Protein AF-0000000074963795 (afdb_homodimer)

Sequence (612 aa):
MASILPASNRSMRPDKNTYERKRSVYVKNPYLEGMDEDILYHLDLGTKTHNLPAMFGDVKFVCVGGSPNRMKAFAQFMHKELRLEGDGEDIEDICAGTDRYCMFKTGPVLSVSHGMGIPSISIMLHELIKLLHHARCCDVTIIRIGTSGGIGIAPGSIVITDTAVDSFFKPRFEQVILDNVVTRSTELDKELANDLFNCSREIPNAPTLIGHTMCTYDFYEGQGRLDGALCSFSREKKLDYLKRAYRAGVRNIEMESTVFAAMCGLCGLRGAQRPEIRVSEERQKVERLWKNDGMILVSSTGGRPGMASILPASNRSMRPDKNTYERKRSVYVKNPYLEGMDEDILYHLDLGTKTHNLPAMFGDVKFVCVGGSPNRMKAFAQFMHKELRLEGDGEDIEDICAGTDRYCMFKTGPVLSVSHGMGIPSISIMLHELIKLLHHARCCDVTIIRIGTSGGIGIAPGSIVITDTAVDSFFKPRFEQVILDNVVTRSTELDKELANDLFNCSREIPNAPTLIGHTMCTYDFYEGQGRLDGALCSFSREKKLDYLKRAYRAGVRNIEMESTVFAAMCGLCGLRGAQRPEIRVSEERQKVERLWKNDGMILVSSTGGRPG

Structure (mmCIF, N/CA/C/O backbone):
data_AF-0000000074963795-model_v1
#
loop_
_entity.id
_entity.type
_entity.pdbx_description
1 polymer 'Uridine phosphorylase'
#
loop_
_atom_site.group_PDB
_atom_site.id
_atom_site.type_symbol
_atom_site.label_atom_id
_atom_site.label_alt_id
_atom_site.label_comp_id
_atom_site.label_asym_id
_atom_site.label_entity_id
_atom_site.label_seq_id
_atom_site.pdbx_PDB_ins_code
_atom_site.Cartn_x
_atom_site.Cartn_y
_atom_site.Cartn_z
_atom_site.occupancy
_atom_site.B_iso_or_equiv
_atom_site.auth_seq_id
_atom_site.auth_comp_id
_atom_site.auth_asym_id
_atom_site.auth_atom_id
_atom_site.pdbx_PDB_model_num
ATOM 1 N N . MET A 1 1 ? -3.314 82.75 29.391 1 26.61 1 MET A N 1
ATOM 2 C CA . MET A 1 1 ? -3.041 82.188 28.078 1 26.61 1 MET A CA 1
ATOM 3 C C . MET A 1 1 ? -3.037 80.625 28.125 1 26.61 1 MET A C 1
ATOM 5 O O . MET A 1 1 ? -2.08 80.062 28.609 1 26.61 1 MET A O 1
ATOM 9 N N . ALA A 1 2 ? -4.223 80.062 28.438 1 30.02 2 ALA A N 1
ATOM 10 C CA . ALA A 1 2 ? -4.617 78.75 28.891 1 30.02 2 ALA A CA 1
ATOM 11 C C . ALA A 1 2 ? -4.305 77.688 27.828 1 30.02 2 ALA A C 1
ATOM 13 O O . ALA A 1 2 ? -4.711 77.812 26.672 1 30.02 2 ALA A O 1
ATOM 14 N N . SER A 1 3 ? -3.053 77.188 27.938 1 25.78 3 SER A N 1
ATOM 15 C CA . SER A 1 3 ? -2.471 76.125 27.094 1 25.78 3 SER A CA 1
ATOM 16 C C . SER A 1 3 ? -3.42 74.938 26.922 1 25.78 3 SER A C 1
ATOM 18 O O . SER A 1 3 ? -3.904 74.438 27.906 1 25.78 3 SER A O 1
ATOM 20 N N . ILE A 1 4 ? -4.309 75.062 25.906 1 29.47 4 ILE A N 1
ATOM 21 C CA . ILE A 1 4 ? -5.273 74 25.469 1 29.47 4 ILE A CA 1
ATOM 22 C C . ILE A 1 4 ? -4.574 72.688 25.312 1 29.47 4 ILE A C 1
ATOM 24 O O . ILE A 1 4 ? -3.639 72.562 24.516 1 29.47 4 ILE A O 1
ATOM 28 N N . LEU A 1 5 ? -4.391 72 26.438 1 28.41 5 LEU A N 1
ATOM 29 C CA . LEU A 1 5 ? -3.775 70.688 26.391 1 28.41 5 LEU A CA 1
ATOM 30 C C . LEU A 1 5 ? -4.398 69.812 25.297 1 28.41 5 LEU A C 1
ATOM 32 O O . LEU A 1 5 ? -5.621 69.75 25.156 1 28.41 5 LEU A O 1
ATOM 36 N N . PRO A 1 6 ? -3.754 69.625 24.219 1 27.81 6 PRO A N 1
ATOM 37 C CA . PRO A 1 6 ? -4.305 68.938 23.062 1 27.81 6 PRO A CA 1
ATOM 38 C C . PRO A 1 6 ? -4.91 67.562 23.453 1 27.81 6 PRO A C 1
ATOM 40 O O . PRO A 1 6 ? -4.512 67 24.469 1 27.81 6 PRO A O 1
ATOM 43 N N . ALA A 1 7 ? -6.16 67.312 23.062 1 34.72 7 ALA A N 1
ATOM 44 C CA . ALA A 1 7 ? -6.996 66.125 23.094 1 34.72 7 ALA A CA 1
ATOM 45 C C . ALA A 1 7 ? -6.215 64.875 22.625 1 34.72 7 ALA A C 1
ATOM 47 O O . ALA A 1 7 ? -5.801 64.812 21.469 1 34.72 7 ALA A O 1
ATOM 48 N N . SER A 1 8 ? -5.266 64.438 23.469 1 26.81 8 SER A N 1
ATOM 49 C CA . SER A 1 8 ? -4.555 63.219 23.031 1 26.81 8 SER A CA 1
ATOM 50 C C . SER A 1 8 ? -5.52 62.188 22.484 1 26.81 8 SER A C 1
ATOM 52 O O . SER A 1 8 ? -6.469 61.781 23.156 1 26.81 8 SER A O 1
ATOM 54 N N . ASN A 1 9 ? -5.957 62.219 21.234 1 29.34 9 ASN A N 1
ATOM 55 C CA . ASN A 1 9 ? -6.758 61.25 20.484 1 29.34 9 ASN A CA 1
ATOM 56 C C . ASN A 1 9 ? -6.211 59.812 20.641 1 29.34 9 ASN A C 1
ATOM 58 O O . ASN A 1 9 ? -5.309 59.406 19.906 1 29.34 9 ASN A O 1
ATOM 62 N N . ARG A 1 10 ? -5.859 59.344 21.828 1 31.06 10 ARG A N 1
ATOM 63 C CA . ARG A 1 10 ? -5.441 57.969 21.844 1 31.06 10 ARG A CA 1
ATOM 64 C C . ARG A 1 10 ? -6.465 57.062 21.156 1 31.06 10 ARG A C 1
ATOM 66 O O . ARG A 1 10 ? -7.629 57.031 21.547 1 31.06 10 ARG A O 1
ATOM 73 N N . SER A 1 11 ? -6.426 56.969 19.828 1 32.16 11 SER A N 1
ATOM 74 C CA . SER A 1 11 ? -7.184 55.969 19.078 1 32.16 11 SER A CA 1
ATOM 75 C C . SER A 1 11 ? -7.164 54.625 19.781 1 32.16 11 SER A C 1
ATOM 77 O O . SER A 1 11 ? -6.094 54.125 20.141 1 32.16 11 SER A O 1
ATOM 79 N N . MET A 1 12 ? -8.062 54.281 20.656 1 33.5 12 MET A N 1
ATOM 80 C CA . MET A 1 12 ? -8.32 52.938 21.125 1 33.5 12 MET A CA 1
ATOM 81 C C . MET A 1 12 ? -8.211 51.938 19.969 1 33.5 12 MET A C 1
ATOM 83 O O . MET A 1 12 ? -8.984 52 19.016 1 33.5 12 MET A O 1
ATOM 87 N N . ARG A 1 13 ? -7.051 51.531 19.594 1 35.94 13 ARG A N 1
ATOM 88 C CA . ARG A 1 13 ? -7.004 50.406 18.656 1 35.94 13 ARG A CA 1
ATOM 89 C C . ARG A 1 13 ? -7.977 49.312 19.062 1 35.94 13 ARG A C 1
ATOM 91 O O . ARG A 1 13 ? -7.992 48.875 20.219 1 35.94 13 ARG A O 1
ATOM 98 N N . PRO A 1 14 ? -9.117 49.188 18.453 1 37.56 14 PRO A N 1
ATOM 99 C CA . PRO A 1 14 ? -9.984 48.031 18.766 1 37.56 14 PRO A CA 1
ATOM 100 C C . PRO A 1 14 ? -9.195 46.75 19.016 1 37.56 14 PRO A C 1
ATOM 102 O O . PRO A 1 14 ? -8.125 46.562 18.438 1 37.56 14 PRO A O 1
ATOM 105 N N . ASP A 1 15 ? -9.125 46.281 20.188 1 35.41 15 ASP A N 1
ATOM 106 C CA . ASP A 1 15 ? -8.766 44.875 20.453 1 35.41 15 ASP A CA 1
ATOM 107 C C . ASP A 1 15 ? -9.281 43.969 19.344 1 35.41 15 ASP A C 1
ATOM 109 O O . ASP A 1 15 ? -10.492 43.812 19.172 1 35.41 15 ASP A O 1
ATOM 113 N N . LYS A 1 16 ? -8.727 43.906 18.156 1 37.78 16 LYS A N 1
ATOM 114 C CA . LYS A 1 16 ? -9.062 42.906 17.172 1 37.78 16 LYS A CA 1
ATOM 115 C C . LYS A 1 16 ? -9.258 41.531 17.828 1 37.78 16 LYS A C 1
ATOM 117 O O . LYS A 1 16 ? -8.289 40.844 18.172 1 37.78 16 LYS A O 1
ATOM 122 N N . ASN A 1 17 ? -10.086 41.312 18.766 1 37.16 17 ASN A N 1
ATOM 123 C CA . ASN A 1 17 ? -10.594 39.969 19.062 1 37.16 17 ASN A CA 1
ATOM 124 C C . ASN A 1 17 ? -10.805 39.156 17.781 1 37.16 17 ASN A C 1
ATOM 126 O O . ASN A 1 17 ? -11.883 39.188 17.188 1 37.16 17 ASN A O 1
ATOM 130 N N . THR A 1 18 ? -9.914 39.094 16.859 1 36.22 18 THR A N 1
ATOM 131 C CA . THR A 1 18 ? -10.047 38.125 15.781 1 36.22 18 THR A CA 1
ATOM 132 C C . THR A 1 18 ? -10.57 36.812 16.297 1 36.22 18 THR A C 1
ATOM 134 O O . THR A 1 18 ? -9.875 36.094 17.031 1 36.22 18 THR A O 1
ATOM 137 N N . TYR A 1 19 ? -11.711 36.625 16.797 1 39.28 19 TYR A N 1
ATOM 138 C CA . TYR A 1 19 ? -12.328 35.312 16.844 1 39.28 19 TYR A CA 1
ATOM 139 C C . TYR A 1 19 ? -11.758 34.406 15.758 1 39.28 19 TYR A C 1
ATOM 141 O O . TYR A 1 19 ? -12.141 34.5 14.586 1 39.28 19 TYR A O 1
ATOM 149 N N . GLU A 1 20 ? -10.547 34.156 15.719 1 47.16 20 GLU A N 1
ATOM 150 C CA . GLU A 1 20 ? -10.008 33.125 14.812 1 47.16 20 GLU A CA 1
ATOM 151 C C . GLU A 1 20 ? -10.938 31.922 14.734 1 47.16 20 GLU A C 1
ATOM 153 O O . GLU A 1 20 ? -11.203 31.281 15.742 1 47.16 20 GLU A O 1
ATOM 158 N N . ARG A 1 21 ? -11.977 31.891 13.969 1 57.84 21 ARG A N 1
ATOM 159 C CA . ARG A 1 21 ? -12.93 30.828 13.672 1 57.84 21 ARG A CA 1
ATOM 160 C C . ARG A 1 21 ? -12.25 29.453 13.68 1 57.84 21 ARG A C 1
ATOM 162 O O . ARG A 1 21 ? -11.234 29.266 13.008 1 57.84 21 ARG A O 1
ATOM 169 N N . LYS A 1 22 ? -12.492 28.625 14.742 1 74.25 22 LYS A N 1
ATOM 170 C CA . LYS A 1 22 ? -12.07 27.234 14.82 1 74.25 22 LYS A CA 1
ATOM 171 C C . LYS A 1 22 ? -12.344 26.5 13.508 1 74.25 22 LYS A C 1
ATOM 173 O O . LYS A 1 22 ? -13.43 26.625 12.938 1 74.25 22 LYS A O 1
ATOM 178 N N . ARG A 1 23 ? -11.211 26.047 12.961 1 81.94 23 ARG A N 1
ATOM 179 C CA . ARG A 1 23 ? -11.312 25.297 11.711 1 81.94 23 ARG A CA 1
ATOM 180 C C . ARG A 1 23 ? -11.594 23.828 11.992 1 81.94 23 ARG A C 1
ATOM 182 O O . ARG A 1 23 ? -10.727 23.094 12.484 1 81.94 23 ARG A O 1
ATOM 189 N N . SER A 1 24 ? -12.797 23.453 11.742 1 85.44 24 SER A N 1
ATOM 190 C CA . SER A 1 24 ? -13.195 22.062 11.922 1 85.44 24 SER A CA 1
ATOM 191 C C . SER A 1 24 ? -12.734 21.203 10.758 1 85.44 24 SER A C 1
ATOM 193 O O . SER A 1 24 ? -12.609 21.688 9.633 1 85.44 24 SER A O 1
ATOM 195 N N . VAL A 1 25 ? -12.383 19.984 11.07 1 89.12 25 VAL A N 1
ATOM 196 C CA . VAL A 1 25 ? -12.133 19 10.016 1 89.12 25 VAL A CA 1
ATOM 197 C C . VAL A 1 25 ? -13.438 18.656 9.312 1 89.12 25 VAL A C 1
ATOM 199 O O . VAL A 1 25 ? -14.453 18.375 9.961 1 89.12 25 VAL A O 1
ATOM 202 N N . TYR A 1 26 ? -13.406 18.75 8.008 1 90.12 26 TYR A N 1
ATOM 203 C CA . TYR A 1 26 ? -14.656 18.438 7.32 1 90.12 26 TYR A CA 1
ATOM 204 C C . TYR A 1 26 ? -14.453 17.344 6.285 1 90.12 26 TYR A C 1
ATOM 206 O O . TYR A 1 26 ? -13.32 17.031 5.914 1 90.12 26 TYR A O 1
ATOM 214 N N . VAL A 1 27 ? -15.523 16.672 5.988 1 94.38 27 VAL A N 1
ATOM 215 C CA . VAL A 1 27 ? -15.602 15.641 4.961 1 94.38 27 VAL A CA 1
ATOM 216 C C . VAL A 1 27 ? -16.406 16.141 3.775 1 94.38 27 VAL A C 1
ATOM 218 O O . VAL A 1 27 ? -17.281 17.016 3.93 1 94.38 27 VAL A O 1
ATOM 221 N N . LYS A 1 28 ? -16.062 15.711 2.59 1 96.12 28 LYS A N 1
ATOM 222 C CA . LYS A 1 28 ? -16.844 16.031 1.389 1 96.12 28 LYS A CA 1
ATOM 223 C C . LYS A 1 28 ? -17.578 14.789 0.878 1 96.12 28 LYS A C 1
ATOM 225 O O . LYS A 1 28 ? -17.281 14.281 -0.203 1 96.12 28 LYS A O 1
ATOM 230 N N . ASN A 1 29 ? -18.484 14.32 1.626 1 97.06 29 ASN A N 1
ATOM 231 C CA . ASN A 1 29 ? -19.297 13.141 1.359 1 97.06 29 ASN A CA 1
ATOM 232 C C . ASN A 1 29 ? -20.719 13.32 1.887 1 97.06 29 ASN A C 1
ATOM 234 O O . ASN A 1 29 ? -20.953 13.266 3.096 1 97.06 29 ASN A O 1
ATOM 238 N N . PRO A 1 30 ? -21.641 13.531 1.052 1 95.5 30 PRO A N 1
ATOM 239 C CA . PRO A 1 30 ? -23.016 13.812 1.486 1 95.5 30 PRO A CA 1
ATOM 240 C C . PRO A 1 30 ? -23.688 12.602 2.121 1 95.5 30 PRO A C 1
ATOM 242 O O . PRO A 1 30 ? -24.75 12.734 2.736 1 95.5 30 PRO A O 1
ATOM 245 N N . TYR A 1 31 ? -23.094 11.477 2.039 1 94.56 31 TYR A N 1
ATOM 246 C CA . TYR A 1 31 ? -23.75 10.258 2.482 1 94.56 31 TYR A CA 1
ATOM 247 C C . TYR A 1 31 ? -23.359 9.906 3.912 1 94.56 31 TYR A C 1
ATOM 249 O O . TYR A 1 31 ? -24.016 9.078 4.559 1 94.56 31 TYR A O 1
ATOM 257 N N . LEU A 1 32 ? -22.406 10.508 4.465 1 93.81 32 LEU A N 1
ATOM 258 C CA . LEU A 1 32 ? -21.859 10.117 5.762 1 93.81 32 LEU A CA 1
ATOM 259 C C . LEU A 1 32 ? -22.812 10.461 6.887 1 93.81 32 LEU A C 1
ATOM 261 O O . LEU A 1 32 ? -22.984 9.688 7.828 1 93.81 32 LEU A O 1
ATOM 265 N N . GLU A 1 33 ? -23.406 11.602 6.852 1 89.69 33 GLU A N 1
ATOM 266 C CA . GLU A 1 33 ? -24.297 12.062 7.902 1 89.69 33 GLU A CA 1
ATOM 267 C C . GLU A 1 33 ? -25.516 11.141 8.047 1 89.69 33 GLU A C 1
ATOM 269 O O . GLU A 1 33 ? -26.047 10.977 9.141 1 89.69 33 GLU A O 1
ATOM 274 N N . GLY A 1 34 ? -25.875 10.508 7.035 1 90.56 34 GLY A N 1
ATOM 275 C CA . GLY A 1 34 ? -27.078 9.688 7.066 1 90.56 34 GLY A CA 1
ATOM 276 C C . GLY A 1 34 ? -26.812 8.25 7.484 1 90.56 34 GLY A C 1
ATOM 277 O O . GLY A 1 34 ? -27.734 7.457 7.641 1 90.56 34 GLY A O 1
ATOM 278 N N . MET A 1 35 ? -25.594 8.023 7.836 1 92.19 35 MET A N 1
ATOM 279 C CA . MET A 1 35 ? -25.25 6.648 8.188 1 92.19 35 MET A CA 1
ATOM 280 C C . MET A 1 35 ? -25.625 6.344 9.633 1 92.19 35 MET A C 1
ATOM 282 O O . MET A 1 35 ? -25.438 7.184 10.516 1 92.19 35 MET A O 1
ATOM 286 N N . ASP A 1 36 ? -26.156 5.168 9.805 1 93.88 36 ASP A N 1
ATOM 287 C CA . ASP A 1 36 ? -26.453 4.707 11.164 1 93.88 36 ASP A CA 1
ATOM 288 C C . ASP A 1 36 ? -25.172 4.48 11.953 1 93.88 36 ASP A C 1
ATOM 290 O O . ASP A 1 36 ? -25.094 4.84 13.133 1 93.88 36 ASP A O 1
ATOM 294 N N . GLU A 1 37 ? -24.25 3.865 11.336 1 95.94 37 GLU A N 1
ATOM 295 C CA . GLU A 1 37 ? -22.922 3.598 11.891 1 95.94 37 GLU A CA 1
ATOM 296 C C . GLU A 1 37 ? -21.828 3.77 10.836 1 95.94 37 GLU A C 1
ATOM 298 O O . GLU A 1 37 ? -22.016 3.381 9.68 1 95.94 37 GLU A O 1
ATOM 303 N N . ASP A 1 38 ? -20.844 4.406 11.273 1 97.06 38 ASP A N 1
ATOM 304 C CA . ASP A 1 38 ? -19.656 4.484 10.445 1 97.06 38 ASP A CA 1
ATOM 305 C C . ASP A 1 38 ? -18.516 3.654 11.031 1 97.06 38 ASP A C 1
ATOM 307 O O . ASP A 1 38 ? -17.953 4.016 12.062 1 97.06 38 ASP A O 1
ATOM 311 N N . ILE A 1 39 ? -18.234 2.574 10.336 1 95.31 39 ILE A N 1
ATOM 312 C CA . ILE A 1 39 ? -17.156 1.686 10.773 1 95.31 39 ILE A CA 1
ATOM 313 C C . ILE A 1 39 ? -15.867 2.045 10.055 1 95.31 39 ILE A C 1
ATOM 315 O O . ILE A 1 39 ? -15.836 2.162 8.828 1 95.31 39 ILE A O 1
ATOM 319 N N . LEU A 1 40 ? -14.891 2.354 10.789 1 97.31 40 LEU A N 1
ATOM 320 C CA . LEU A 1 40 ? -13.531 2.51 10.273 1 97.31 40 LEU A CA 1
ATOM 321 C C . LEU A 1 40 ? -12.781 1.183 10.305 1 97.31 40 LEU A C 1
ATOM 323 O O . LEU A 1 40 ? -12.023 0.914 11.242 1 97.31 40 LEU A O 1
ATOM 327 N N . TYR A 1 41 ? -12.883 0.436 9.281 1 93.44 41 TYR A N 1
ATOM 328 C CA . TYR A 1 41 ? -12.555 -0.984 9.219 1 93.44 41 TYR A CA 1
ATOM 329 C C . TYR A 1 41 ? -11.062 -1.209 9.453 1 93.44 41 TYR A C 1
ATOM 331 O O . TYR A 1 41 ? -10.672 -2.131 10.172 1 93.44 41 TYR A O 1
ATOM 339 N N . HIS A 1 42 ? -10.305 -0.384 8.914 1 96.81 42 HIS A N 1
ATOM 340 C CA . HIS A 1 42 ? -8.867 -0.63 8.93 1 96.81 42 HIS A CA 1
ATOM 341 C C . HIS A 1 42 ? -8.227 -0.068 10.195 1 96.81 42 HIS A C 1
ATOM 343 O O . HIS A 1 42 ? -7.09 -0.405 10.523 1 96.81 42 HIS A O 1
ATOM 349 N N . LEU A 1 43 ? -8.969 0.786 10.875 1 98 43 LEU A N 1
ATOM 350 C CA . LEU A 1 43 ? -8.461 1.361 12.117 1 98 43 LEU A CA 1
ATOM 351 C C . LEU A 1 43 ? -9.094 0.68 13.328 1 98 43 LEU A C 1
ATOM 353 O O . LEU A 1 43 ? -8.703 0.943 14.469 1 98 43 LEU A O 1
ATOM 357 N N . ASP A 1 44 ? -10 -0.17 13.133 1 97.12 44 ASP A N 1
ATOM 358 C CA . ASP A 1 44 ? -10.695 -0.908 14.188 1 97.12 44 ASP A CA 1
ATOM 359 C C . ASP A 1 44 ? -11.438 0.04 15.117 1 97.12 44 ASP A C 1
ATOM 361 O O . ASP A 1 44 ? -11.359 -0.091 16.344 1 97.12 44 ASP A O 1
ATOM 365 N N . LEU A 1 45 ? -12.156 1.025 14.523 1 98.19 45 LEU A N 1
ATOM 366 C CA . LEU A 1 45 ? -12.961 1.994 15.258 1 98.19 45 LEU A CA 1
ATOM 367 C C . LEU A 1 45 ? -14.352 2.127 14.633 1 98.19 45 LEU A C 1
ATOM 369 O O . LEU A 1 45 ? -14.594 1.63 13.531 1 98.19 45 LEU A O 1
ATOM 373 N N . GLY A 1 46 ? -15.266 2.691 15.375 1 97.38 46 GLY A N 1
ATOM 374 C CA . GLY A 1 46 ? -16.609 2.908 14.891 1 97.38 46 GLY A CA 1
ATOM 375 C C . GLY A 1 46 ? -17.406 3.898 15.734 1 97.38 46 GLY A C 1
ATOM 376 O O . GLY A 1 46 ? -17.109 4.074 16.922 1 97.38 46 GLY A O 1
ATOM 377 N N . THR A 1 47 ? -18.422 4.488 15.125 1 97.75 47 THR A N 1
ATOM 378 C CA . THR A 1 47 ? -19.188 5.535 15.797 1 97.75 47 THR A CA 1
ATOM 379 C C . THR A 1 47 ? -20.141 4.934 16.828 1 97.75 47 THR A C 1
ATOM 381 O O . THR A 1 47 ? -20.609 5.637 17.734 1 97.75 47 THR A O 1
ATOM 384 N N . LYS A 1 48 ? -20.406 3.617 16.719 1 97.19 48 LYS A N 1
ATOM 385 C CA . LYS A 1 48 ? -21.266 2.975 17.719 1 97.19 48 LYS A CA 1
ATOM 386 C C . LYS A 1 48 ? -20.422 2.229 18.75 1 97.19 48 LYS A C 1
ATOM 388 O O . LYS A 1 48 ? -20.828 2.102 19.906 1 97.19 48 LYS A O 1
ATOM 393 N N . THR A 1 49 ? -19.328 1.812 18.375 1 97.06 49 THR A N 1
ATOM 394 C CA . THR A 1 49 ? -18.531 0.954 19.234 1 97.06 49 THR A CA 1
ATOM 395 C C . THR A 1 49 ? -17.609 1.789 20.125 1 97.06 49 THR A C 1
ATOM 397 O O . THR A 1 49 ? -17.141 1.316 21.172 1 97.06 49 THR A O 1
ATOM 400 N N . HIS A 1 50 ? -17.344 3.018 19.781 1 98.19 50 HIS A N 1
ATOM 401 C CA . HIS A 1 50 ? -16.406 3.869 20.516 1 98.19 50 HIS A CA 1
ATOM 402 C C . HIS A 1 50 ? -17 5.262 20.734 1 98.19 50 HIS A C 1
ATOM 404 O O . HIS A 1 50 ? -17.75 5.758 19.891 1 98.19 50 HIS A O 1
ATOM 410 N N . ASN A 1 51 ? -16.641 5.902 21.828 1 98.44 51 ASN A N 1
ATOM 411 C CA . ASN A 1 51 ? -16.891 7.324 22.031 1 98.44 51 ASN A CA 1
ATOM 412 C C . ASN A 1 51 ? -15.781 8.188 21.453 1 98.44 51 ASN A C 1
ATOM 414 O O . ASN A 1 51 ? -14.914 8.664 22.188 1 98.44 51 ASN A O 1
ATOM 418 N N . LEU A 1 52 ? -15.867 8.469 20.234 1 98.44 52 LEU A N 1
ATOM 419 C CA . LEU A 1 52 ? -14.781 9.094 19.484 1 98.44 52 LEU A CA 1
ATOM 420 C C . LEU A 1 52 ? -14.523 10.508 19.984 1 98.44 52 LEU A C 1
ATOM 422 O O . LEU A 1 52 ? -13.367 10.906 20.156 1 98.44 52 LEU A O 1
ATOM 426 N N . PRO A 1 53 ? -15.562 11.305 20.281 1 98.31 53 PRO A N 1
ATOM 427 C CA . PRO A 1 53 ? -15.289 12.633 20.828 1 98.31 53 PRO A CA 1
ATOM 428 C C . PRO A 1 53 ? -14.516 12.578 22.141 1 98.31 53 PRO A C 1
ATOM 430 O O . PRO A 1 53 ? -13.578 13.359 22.344 1 98.31 53 PRO A O 1
ATOM 433 N N . ALA A 1 54 ? -14.844 11.648 22.953 1 98.38 54 ALA A N 1
ATOM 434 C CA . ALA A 1 54 ? -14.148 11.523 24.234 1 98.38 54 ALA A CA 1
ATOM 435 C C . ALA A 1 54 ? -12.719 11.023 24.031 1 98.38 54 ALA A C 1
ATOM 437 O O . ALA A 1 54 ? -11.805 11.43 24.75 1 98.38 54 ALA A O 1
ATOM 438 N N . MET A 1 55 ? -12.531 10.188 23.109 1 98.06 55 MET A N 1
ATOM 439 C CA . MET A 1 55 ? -11.242 9.531 22.906 1 98.06 55 MET A CA 1
ATOM 440 C C . MET A 1 55 ? -10.281 10.461 22.156 1 98.06 55 MET A C 1
ATOM 442 O O . MET A 1 55 ? -9.078 10.438 22.406 1 98.06 55 MET A O 1
ATOM 446 N N . PHE A 1 56 ? -10.836 11.273 21.203 1 98.5 56 PHE A N 1
ATOM 447 C CA . PHE A 1 56 ? -9.93 11.914 20.266 1 98.5 56 PHE A CA 1
ATOM 448 C C . PHE A 1 56 ? -10.203 13.414 20.172 1 98.5 56 PHE A C 1
ATOM 450 O O . PHE A 1 56 ? -9.484 14.141 19.484 1 98.5 56 PHE A O 1
ATOM 457 N N . GLY A 1 57 ? -11.172 13.953 20.781 1 98.06 57 GLY A N 1
ATOM 458 C CA . GLY A 1 57 ? -11.625 15.32 20.594 1 98.06 57 GLY A CA 1
ATOM 459 C C . GLY A 1 57 ? -10.539 16.344 20.891 1 98.06 57 GLY A C 1
ATOM 460 O O . GLY A 1 57 ? -10.586 17.469 20.391 1 98.06 57 GLY A O 1
ATOM 461 N N . ASP A 1 58 ? -9.555 16.031 21.656 1 97.38 58 ASP A N 1
ATOM 462 C CA . ASP A 1 58 ? -8.516 16.969 22.062 1 97.38 58 ASP A CA 1
ATOM 463 C C . ASP A 1 58 ? -7.309 16.891 21.141 1 97.38 58 ASP A C 1
ATOM 465 O O . ASP A 1 58 ? -6.316 17.594 21.344 1 97.38 58 ASP A O 1
ATOM 469 N N . VAL A 1 59 ? -7.371 16.094 20.125 1 97.38 59 VAL A N 1
ATOM 470 C CA . VAL A 1 59 ? -6.254 15.938 19.188 1 97.38 59 VAL A CA 1
ATOM 471 C C . VAL A 1 59 ? -6.004 17.266 18.469 1 97.38 59 VAL A C 1
ATOM 473 O O . VAL A 1 59 ? -6.938 17.875 17.938 1 97.38 59 VAL A O 1
ATOM 476 N N . LYS A 1 60 ? -4.695 17.672 18.406 1 95.31 60 LYS A N 1
ATOM 477 C CA . LYS A 1 60 ? -4.285 18.891 17.719 1 95.31 60 LYS A CA 1
ATOM 478 C C . LYS A 1 60 ? -3.236 18.594 16.656 1 95.31 60 LYS A C 1
ATOM 480 O O . LYS A 1 60 ? -3.115 19.344 15.672 1 95.31 60 LYS A O 1
ATOM 485 N N . PHE A 1 61 ? -2.496 17.5 16.891 1 95.25 61 PHE A N 1
ATOM 486 C CA . PHE A 1 61 ? -1.43 17.125 15.977 1 95.25 61 PHE A CA 1
ATOM 487 C C . PHE A 1 61 ? -1.555 15.656 15.578 1 95.25 61 PHE A C 1
ATOM 489 O O . PHE A 1 61 ? -1.764 14.789 16.438 1 95.25 61 PHE A O 1
ATOM 496 N N . VAL A 1 62 ? -1.479 15.43 14.32 1 97.19 62 VAL A N 1
ATOM 497 C CA . VAL A 1 62 ? -1.437 14.078 13.781 1 97.19 62 VAL A CA 1
ATOM 498 C C . VAL A 1 62 ? -0.145 13.867 12.992 1 97.19 62 VAL A C 1
ATOM 500 O O . VAL A 1 62 ? 0.15 14.625 12.062 1 97.19 62 VAL A O 1
ATOM 503 N N . CYS A 1 63 ? 0.615 12.914 13.359 1 96.06 63 CYS A N 1
ATOM 504 C CA . CYS A 1 63 ? 1.816 12.516 12.633 1 96.06 63 CYS A CA 1
ATOM 505 C C . CYS A 1 63 ? 1.652 11.133 12.016 1 96.06 63 CYS A C 1
ATOM 507 O O . CYS A 1 63 ? 1.34 10.172 12.719 1 96.06 63 CYS A O 1
ATOM 509 N N . VAL A 1 64 ? 1.869 11.07 10.719 1 97.56 64 VAL A N 1
ATOM 510 C CA . VAL A 1 64 ? 1.68 9.797 10.039 1 97.56 64 VAL A CA 1
ATOM 511 C C . VAL A 1 64 ? 2.98 9.375 9.359 1 97.56 64 VAL A C 1
ATOM 513 O O . VAL A 1 64 ? 3.777 10.219 8.953 1 97.56 64 VAL A O 1
ATOM 516 N N . GLY A 1 65 ? 3.266 8.094 9.32 1 96.81 65 GLY A N 1
ATOM 517 C CA . GLY A 1 65 ? 4.457 7.539 8.703 1 96.81 65 GLY A CA 1
ATOM 518 C C . GLY A 1 65 ? 4.27 6.109 8.234 1 96.81 65 GLY A C 1
ATOM 519 O O . GLY A 1 65 ? 3.254 5.477 8.539 1 96.81 65 GLY A O 1
ATOM 520 N N . GLY A 1 66 ? 5.199 5.633 7.539 1 95.81 66 GLY A N 1
ATOM 521 C CA . GLY A 1 66 ? 5.047 4.336 6.895 1 95.81 66 GLY A CA 1
ATOM 522 C C . GLY A 1 66 ? 5.207 3.17 7.852 1 95.81 66 GLY A C 1
ATOM 523 O O . GLY A 1 66 ? 4.422 2.221 7.816 1 95.81 66 GLY A O 1
ATOM 524 N N . SER A 1 67 ? 6.121 3.242 8.766 1 93.88 67 SER A N 1
ATOM 525 C CA . SER A 1 67 ? 6.566 2.131 9.602 1 93.88 67 SER A CA 1
ATOM 526 C C . SER A 1 67 ? 5.824 2.109 10.93 1 93.88 67 SER A C 1
ATOM 528 O O . SER A 1 67 ? 5.895 3.068 11.703 1 93.88 67 SER A O 1
ATOM 530 N N . PRO A 1 68 ? 5.191 0.948 11.242 1 95.88 68 PRO A N 1
ATOM 531 C CA . PRO A 1 68 ? 4.562 0.839 12.555 1 95.88 68 PRO A CA 1
ATOM 532 C C . PRO A 1 68 ? 5.555 1.024 13.703 1 95.88 68 PRO A C 1
ATOM 534 O O . PRO A 1 68 ? 5.266 1.749 14.656 1 95.88 68 PRO A O 1
ATOM 537 N N . ASN A 1 69 ? 6.715 0.433 13.555 1 93.62 69 ASN A N 1
ATOM 538 C CA . ASN A 1 69 ? 7.715 0.538 14.609 1 93.62 69 ASN A CA 1
ATOM 539 C C . ASN A 1 69 ? 8.172 1.98 14.805 1 93.62 69 ASN A C 1
ATOM 541 O O . ASN A 1 69 ? 8.336 2.432 15.945 1 93.62 69 ASN A O 1
ATOM 545 N N . ARG A 1 70 ? 8.367 2.658 13.711 1 93.25 70 ARG A N 1
ATOM 546 C CA . ARG A 1 70 ? 8.797 4.051 13.805 1 93.25 70 ARG A CA 1
ATOM 547 C C . ARG A 1 70 ? 7.711 4.914 14.438 1 93.25 70 ARG A C 1
ATOM 549 O O . ARG A 1 70 ? 8.008 5.805 15.242 1 93.25 70 ARG A O 1
ATOM 556 N N . MET A 1 71 ? 6.492 4.621 14.109 1 96 71 MET A N 1
ATOM 557 C CA . MET A 1 71 ? 5.398 5.43 14.648 1 96 71 MET A CA 1
ATOM 558 C C . MET A 1 71 ? 5.172 5.133 16.125 1 96 71 MET A C 1
ATOM 560 O O . MET A 1 71 ? 4.797 6.023 16.891 1 96 71 MET A O 1
ATOM 564 N N . LYS A 1 72 ? 5.414 3.906 16.531 1 95.94 72 LYS A N 1
ATOM 565 C CA . LYS A 1 72 ? 5.387 3.584 17.953 1 95.94 72 LYS A CA 1
ATOM 566 C C . LYS A 1 72 ? 6.496 4.316 18.703 1 95.94 72 LYS A C 1
ATOM 568 O O . LYS A 1 72 ? 6.25 4.918 19.75 1 95.94 72 LYS A O 1
ATOM 573 N N . ALA A 1 73 ? 7.652 4.227 18.156 1 93.88 73 ALA A N 1
ATOM 574 C CA . ALA A 1 73 ? 8.789 4.906 18.766 1 93.88 73 ALA A CA 1
ATOM 575 C C . ALA A 1 73 ? 8.539 6.41 18.891 1 93.88 73 ALA A C 1
ATOM 577 O O . ALA A 1 73 ? 8.891 7.031 19.891 1 93.88 73 ALA A O 1
ATOM 578 N N . PHE A 1 74 ? 7.953 6.93 17.875 1 93.81 74 PHE A N 1
ATOM 579 C CA . PHE A 1 74 ? 7.625 8.3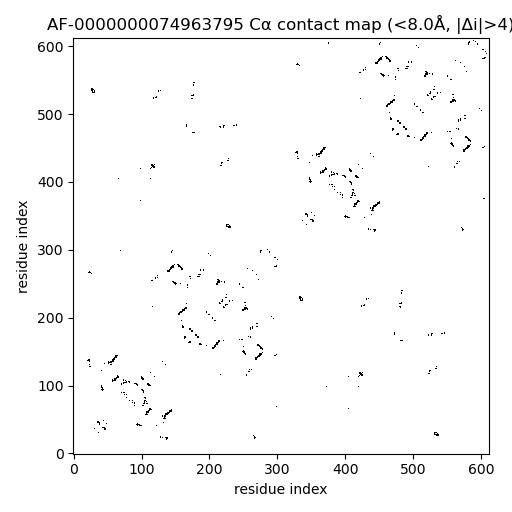52 17.891 1 93.81 74 PHE A CA 1
ATOM 580 C C . PHE A 1 74 ? 6.641 8.672 19 1 93.81 74 PHE A C 1
ATOM 582 O O . PHE A 1 74 ? 6.797 9.664 19.719 1 93.81 74 PHE A O 1
ATOM 589 N N . ALA A 1 75 ? 5.633 7.902 19.141 1 95.56 75 ALA A N 1
ATOM 590 C CA . ALA A 1 75 ? 4.648 8.109 20.203 1 95.56 75 ALA A CA 1
ATOM 591 C C . ALA A 1 75 ? 5.301 8.047 21.578 1 95.56 75 ALA A C 1
ATOM 593 O O . ALA A 1 75 ? 4.984 8.852 22.469 1 95.56 75 ALA A O 1
ATOM 594 N N . GLN A 1 76 ? 6.172 7.113 21.75 1 94.25 76 GLN A N 1
ATOM 595 C CA . GLN A 1 76 ? 6.898 6.988 23 1 94.25 76 GLN A CA 1
ATOM 596 C C . GLN A 1 76 ? 7.766 8.219 23.266 1 94.25 76 GLN A C 1
ATOM 598 O O . GLN A 1 76 ? 7.832 8.719 24.391 1 94.25 76 GLN A O 1
ATOM 603 N N . PHE A 1 77 ? 8.367 8.641 22.266 1 92.25 77 PHE A N 1
ATOM 604 C CA . PHE A 1 77 ? 9.18 9.844 22.344 1 92.25 77 PHE A CA 1
ATOM 605 C C . PHE A 1 77 ? 8.328 11.047 22.75 1 92.25 77 PHE A C 1
ATOM 607 O O . PHE A 1 77 ? 8.719 11.82 23.625 1 92.25 77 PHE A O 1
ATOM 614 N N . MET A 1 78 ? 7.18 11.195 22.141 1 92.69 78 MET A N 1
ATOM 615 C CA . MET A 1 78 ? 6.281 12.305 22.422 1 92.69 78 MET A CA 1
ATOM 616 C C . MET A 1 78 ? 5.762 12.227 23.859 1 92.69 78 MET A C 1
ATOM 618 O O . MET A 1 78 ? 5.559 13.25 24.516 1 92.69 78 MET A O 1
ATOM 622 N N . HIS A 1 79 ? 5.547 11.07 24.297 1 93.5 79 HIS A N 1
ATOM 623 C CA . HIS A 1 79 ? 5.113 10.883 25.688 1 93.5 79 HIS A CA 1
ATOM 624 C C . HIS A 1 79 ? 6.117 11.469 26.672 1 93.5 79 HIS A C 1
ATOM 626 O O . HIS A 1 79 ? 5.73 12.133 27.641 1 93.5 79 HIS A O 1
ATOM 632 N N . LYS A 1 80 ? 7.324 11.195 26.406 1 90.75 80 LYS A N 1
ATOM 633 C CA . LYS A 1 80 ? 8.398 11.711 27.266 1 90.75 80 LYS A CA 1
ATOM 634 C C . LYS A 1 80 ? 8.523 13.227 27.125 1 90.75 80 LYS A C 1
ATOM 636 O O . LYS A 1 80 ? 8.633 13.938 28.125 1 90.75 80 LYS A O 1
ATOM 641 N N . GLU A 1 81 ? 8.461 13.68 25.875 1 88.44 81 GLU A N 1
ATOM 642 C CA . GLU A 1 81 ? 8.641 15.102 25.594 1 88.44 81 GLU A CA 1
ATOM 643 C C . GLU A 1 81 ? 7.52 15.93 26.203 1 88.44 81 GLU A C 1
ATOM 645 O O . GLU A 1 81 ? 7.742 17.078 26.625 1 88.44 81 GLU A O 1
ATOM 650 N N . LEU A 1 82 ? 6.379 15.367 26.25 1 91.31 82 LEU A N 1
ATOM 651 C CA . LEU A 1 82 ? 5.223 16.078 26.781 1 91.31 82 LEU A CA 1
ATOM 652 C C . LEU A 1 82 ? 5.094 15.852 28.281 1 91.31 82 LEU A C 1
ATOM 654 O O . LEU A 1 82 ? 4.18 16.391 28.922 1 91.31 82 LEU A O 1
ATOM 658 N N . ARG A 1 83 ? 5.992 15.094 28.875 1 91.06 83 ARG A N 1
ATOM 659 C CA . ARG A 1 83 ? 6.047 14.812 30.297 1 91.06 83 ARG A CA 1
ATOM 660 C C . ARG A 1 83 ? 4.711 14.273 30.812 1 91.06 83 ARG A C 1
ATOM 662 O O . ARG A 1 83 ? 4.18 14.75 31.812 1 91.06 83 ARG A O 1
ATOM 669 N N . LEU A 1 84 ? 4.207 13.375 30.047 1 90.25 84 LEU A N 1
ATOM 670 C CA . LEU A 1 84 ? 2.955 12.742 30.453 1 90.25 84 LEU A CA 1
ATOM 671 C C . LEU A 1 84 ? 3.197 11.703 31.531 1 90.25 84 LEU A C 1
ATOM 673 O O . LEU A 1 84 ? 4.32 11.211 31.688 1 90.25 84 LEU A O 1
ATOM 677 N N . GLU A 1 85 ? 2.164 11.414 32.25 1 89 85 GLU A N 1
ATOM 678 C CA . GLU A 1 85 ? 2.279 10.438 33.344 1 89 85 GLU A CA 1
ATOM 679 C C . GLU A 1 85 ? 2.588 9.047 32.781 1 89 85 GLU A C 1
ATOM 681 O O . GLU A 1 85 ? 2.059 8.648 31.75 1 89 85 GLU A O 1
ATOM 686 N N . GLY A 1 86 ? 3.457 8.375 33.531 1 84.62 86 GLY A N 1
ATOM 687 C CA . GLY A 1 86 ? 3.836 7.031 33.125 1 84.62 86 GLY A CA 1
ATOM 688 C C . GLY A 1 86 ? 5.129 6.992 32.312 1 84.62 86 GLY A C 1
ATOM 689 O O . GLY A 1 86 ? 5.672 8.039 31.953 1 84.62 86 GLY A O 1
ATOM 690 N N . ASP A 1 87 ? 5.742 5.805 32.156 1 81.69 87 ASP A N 1
ATOM 691 C CA . ASP A 1 87 ? 7.043 5.68 31.5 1 81.69 87 ASP A CA 1
ATOM 692 C C . ASP A 1 87 ? 6.898 5.637 29.969 1 81.69 87 ASP A C 1
ATOM 694 O O . ASP A 1 87 ? 7.895 5.711 29.25 1 81.69 87 ASP A O 1
ATOM 698 N N . GLY A 1 88 ? 5.758 5.641 29.516 1 80.94 88 GLY A N 1
ATOM 699 C CA . GLY A 1 88 ? 5.535 5.684 28.078 1 80.94 88 GLY A CA 1
ATOM 700 C C . GLY A 1 88 ? 5.898 4.387 27.375 1 80.94 88 GLY A C 1
ATOM 701 O O . GLY A 1 88 ? 5.762 4.273 26.156 1 80.94 88 GLY A O 1
ATOM 702 N N . GLU A 1 89 ? 6.285 3.418 28.062 1 83.69 89 GLU A N 1
ATOM 703 C CA . GLU A 1 89 ? 6.742 2.164 27.484 1 83.69 89 GLU A CA 1
ATOM 704 C C . GLU A 1 89 ? 5.566 1.291 27.047 1 83.69 89 GLU A C 1
ATOM 706 O O . GLU A 1 89 ? 5.672 0.517 26.094 1 83.69 89 GLU A O 1
ATOM 711 N N . ASP A 1 90 ? 4.504 1.516 27.656 1 87.06 90 ASP A N 1
ATOM 712 C CA . ASP A 1 90 ? 3.369 0.63 27.406 1 87.06 90 ASP A CA 1
ATOM 713 C C . ASP A 1 90 ? 2.279 1.346 26.609 1 87.06 90 ASP A C 1
ATOM 715 O O . ASP A 1 90 ? 1.09 1.174 26.891 1 87.06 90 ASP A O 1
ATOM 719 N N . ILE A 1 91 ? 2.658 2.068 25.688 1 92.44 91 ILE A N 1
ATOM 720 C CA . ILE A 1 91 ? 1.643 2.734 24.891 1 92.44 91 ILE A CA 1
ATOM 721 C C . ILE A 1 91 ? 0.875 1.701 24.062 1 92.44 91 ILE A C 1
ATOM 723 O O . ILE A 1 91 ? 1.477 0.846 23.406 1 92.44 91 ILE A O 1
ATOM 727 N N . GLU A 1 92 ? -0.336 1.771 24.141 1 94.5 92 GLU A N 1
ATOM 728 C CA . GLU A 1 92 ? -1.209 0.788 23.5 1 94.5 92 GLU A CA 1
ATOM 729 C C . GLU A 1 92 ? -1.521 1.173 22.062 1 94.5 92 GLU A C 1
ATOM 731 O O . GLU A 1 92 ? -1.742 2.348 21.766 1 94.5 92 GLU A O 1
ATOM 736 N N . ASP A 1 93 ? -1.539 0.169 21.25 1 97.75 93 ASP A N 1
ATOM 737 C CA . ASP A 1 93 ? -2.008 0.356 19.891 1 97.75 93 ASP A CA 1
ATOM 738 C C . ASP A 1 93 ? -3.533 0.372 19.828 1 97.75 93 ASP A C 1
ATOM 740 O O . ASP A 1 93 ? -4.18 -0.658 20.031 1 97.75 93 ASP A O 1
ATOM 744 N N . ILE A 1 94 ? -4.082 1.44 19.484 1 98 94 ILE A N 1
ATOM 745 C CA . ILE A 1 94 ? -5.531 1.634 19.453 1 98 94 ILE A CA 1
ATOM 746 C C . ILE A 1 94 ? -6.152 0.753 18.375 1 98 94 ILE A C 1
ATOM 748 O O . ILE A 1 94 ? -7.293 0.302 18.516 1 98 94 ILE A O 1
ATOM 752 N N . CYS A 1 95 ? -5.371 0.456 17.312 1 95.75 95 CYS A N 1
ATOM 753 C CA . CYS A 1 95 ? -5.848 -0.33 16.188 1 95.75 95 CYS A CA 1
ATOM 754 C C . CYS A 1 95 ? -5.527 -1.809 16.375 1 95.75 95 CYS A C 1
ATOM 756 O O . CYS A 1 95 ? -5.461 -2.562 15.398 1 95.75 95 CYS A O 1
ATOM 758 N N . ALA A 1 96 ? -5.301 -2.271 17.5 1 93.19 96 ALA A N 1
ATOM 759 C CA . ALA A 1 96 ? -4.762 -3.605 17.75 1 93.19 96 ALA A CA 1
ATOM 760 C C . ALA A 1 96 ? -5.723 -4.688 17.266 1 93.19 96 ALA A C 1
ATOM 762 O O . ALA A 1 96 ? -5.328 -5.84 17.078 1 93.19 96 ALA A O 1
ATOM 763 N N . GLY A 1 97 ? -6.938 -4.344 17.047 1 91.88 97 GLY A N 1
ATOM 764 C CA . GLY A 1 97 ? -7.906 -5.305 16.547 1 91.88 97 GLY A CA 1
ATOM 765 C C . GLY A 1 97 ? -7.73 -5.633 15.078 1 91.88 97 GLY A C 1
ATOM 766 O O . GLY A 1 97 ? -8.344 -6.57 14.562 1 91.88 97 GLY A O 1
ATOM 767 N N . THR A 1 98 ? -6.941 -4.898 14.398 1 91.69 98 THR A N 1
ATOM 768 C CA . THR A 1 98 ? -6.59 -5.184 13.008 1 91.69 98 THR A CA 1
ATOM 769 C C . THR A 1 98 ? -5.074 -5.312 12.852 1 91.69 98 THR A C 1
ATOM 771 O O . THR A 1 98 ? -4.336 -5.273 13.836 1 91.69 98 THR A O 1
ATOM 774 N N . ASP A 1 99 ? -4.668 -5.637 11.688 1 93.62 99 ASP A N 1
ATOM 775 C CA . ASP A 1 99 ? -3.238 -5.777 11.422 1 93.62 99 ASP A CA 1
ATOM 776 C C . ASP A 1 99 ? -2.818 -4.945 10.211 1 93.62 99 ASP A C 1
ATOM 778 O O . ASP A 1 99 ? -1.894 -5.32 9.492 1 93.62 99 ASP A O 1
ATOM 782 N N . ARG A 1 100 ? -3.621 -3.867 10.039 1 96.06 100 ARG A N 1
ATOM 783 C CA . ARG A 1 100 ? -3.377 -3.074 8.844 1 96.06 100 ARG A CA 1
ATOM 784 C C . ARG A 1 100 ? -2.494 -1.871 9.148 1 96.06 100 ARG A C 1
ATOM 786 O O . ARG A 1 100 ? -1.556 -1.575 8.406 1 96.06 100 ARG A O 1
ATOM 793 N N . TYR A 1 101 ? -2.865 -1.183 10.234 1 98.06 101 TYR A N 1
ATOM 794 C CA . TYR A 1 101 ? -2.162 0.008 10.695 1 98.06 101 TYR A CA 1
ATOM 795 C C . TYR A 1 101 ? -1.962 -0.029 12.211 1 98.06 101 TYR A C 1
ATOM 797 O O . TYR A 1 101 ? -2.428 -0.953 12.883 1 98.06 101 TYR A O 1
ATOM 805 N N . CYS A 1 102 ? -1.174 0.896 12.727 1 98.12 102 CYS A N 1
ATOM 806 C CA . CYS A 1 102 ? -1.111 1.157 14.156 1 98.12 102 CYS A CA 1
ATOM 807 C C . CYS A 1 102 ? -1.404 2.623 14.453 1 98.12 102 CYS A C 1
ATOM 809 O O . CYS A 1 102 ? -1.232 3.484 13.594 1 98.12 102 CYS A O 1
ATOM 811 N N . MET A 1 103 ? -1.912 2.832 15.555 1 98.69 103 MET A N 1
ATOM 812 C CA . MET A 1 103 ? -2.25 4.176 16.016 1 98.69 103 MET A CA 1
ATOM 813 C C . MET A 1 103 ? -1.968 4.324 17.516 1 98.69 103 MET A C 1
ATOM 815 O O . MET A 1 103 ? -2.393 3.494 18.312 1 98.69 103 MET A O 1
ATOM 819 N N . PHE A 1 104 ? -1.286 5.402 17.891 1 98.06 104 PHE A N 1
ATOM 820 C CA . PHE A 1 104 ? -0.952 5.719 19.281 1 98.06 104 PHE A CA 1
ATOM 821 C C . PHE A 1 104 ? -1.336 7.152 19.609 1 98.06 104 PHE A C 1
ATOM 823 O O . PHE A 1 104 ? -1.1 8.07 18.812 1 98.06 104 PHE A O 1
ATOM 830 N N . LYS A 1 105 ? -1.923 7.324 20.688 1 97.25 105 LYS A N 1
ATOM 831 C CA . LYS A 1 105 ? -2.262 8.672 21.156 1 97.25 105 LYS A CA 1
ATOM 832 C C . LYS A 1 105 ? -1.477 9.031 22.406 1 97.25 105 LYS A C 1
ATOM 834 O O . LYS A 1 105 ? -1.437 8.266 23.359 1 97.25 105 LYS A O 1
ATOM 839 N N . THR A 1 106 ? -0.829 10.094 22.375 1 95 106 THR A N 1
ATOM 840 C CA . THR A 1 106 ? -0.098 10.68 23.5 1 95 106 THR A CA 1
ATOM 841 C C . THR A 1 106 ? -0.49 12.141 23.688 1 95 106 THR A C 1
ATOM 843 O O . THR A 1 106 ? 0.077 13.031 23.047 1 95 106 THR A O 1
ATOM 846 N N . GLY A 1 107 ? -1.406 12.391 24.688 1 94.06 107 GLY A N 1
ATOM 847 C CA . GLY A 1 107 ? -1.973 13.727 24.781 1 94.06 107 GLY A CA 1
ATOM 848 C C . GLY A 1 107 ? -2.688 14.172 23.516 1 94.06 107 GLY A C 1
ATOM 849 O O . GLY A 1 107 ? -3.539 13.445 23 1 94.06 107 GLY A O 1
ATOM 850 N N . PRO A 1 108 ? -2.4 15.391 23 1 96.75 108 PRO A N 1
ATOM 851 C CA . PRO A 1 108 ? -3.07 15.898 21.797 1 96.75 108 PRO A CA 1
ATOM 852 C C . PRO A 1 108 ? -2.41 15.414 20.516 1 96.75 108 PRO A C 1
ATOM 854 O O . PRO A 1 108 ? -2.748 15.891 19.422 1 96.75 108 PRO A O 1
ATOM 857 N N . VAL A 1 109 ? -1.498 14.422 20.672 1 96.31 109 VAL A N 1
ATOM 858 C CA . VAL A 1 109 ? -0.745 13.961 19.516 1 96.31 109 VAL A CA 1
ATOM 859 C C . VAL A 1 109 ? -1.2 12.555 19.125 1 96.31 109 VAL A C 1
ATOM 861 O O . VAL A 1 109 ? -1.272 11.664 19.984 1 96.31 109 VAL A O 1
ATOM 864 N N . LEU A 1 110 ? -1.522 12.391 17.922 1 98.06 110 LEU A N 1
ATOM 865 C CA . LEU A 1 110 ? -1.855 11.094 17.344 1 98.06 110 LEU A CA 1
ATOM 866 C C . LEU A 1 110 ? -0.765 10.633 16.391 1 98.06 110 LEU A C 1
ATOM 868 O O . LEU A 1 110 ? -0.369 11.375 15.484 1 98.06 110 LEU A O 1
ATOM 872 N N . SER A 1 111 ? -0.198 9.453 16.625 1 97.81 111 SER A N 1
ATOM 873 C CA . SER A 1 111 ? 0.802 8.828 15.766 1 97.81 111 SER A CA 1
ATOM 874 C C . SER A 1 111 ? 0.221 7.625 15.031 1 97.81 111 SER A C 1
ATOM 876 O O . SER A 1 111 ? -0.254 6.676 15.656 1 97.81 111 SER A O 1
ATOM 878 N N . VAL A 1 112 ? 0.273 7.648 13.672 1 98.5 112 VAL A N 1
ATOM 879 C CA . VAL A 1 112 ? -0.42 6.625 12.898 1 98.5 112 VAL A CA 1
ATOM 880 C C . VAL A 1 112 ? 0.492 6.117 11.781 1 98.5 112 VAL A C 1
ATOM 882 O O . VAL A 1 112 ? 1.146 6.902 11.094 1 98.5 112 VAL A O 1
ATOM 885 N N . SER A 1 113 ? 0.586 4.82 11.609 1 98.25 113 SER A N 1
ATOM 886 C CA . SER A 1 113 ? 1.282 4.266 10.461 1 98.25 113 SER A CA 1
ATOM 887 C C . SER A 1 113 ? 0.366 4.195 9.242 1 98.25 113 SER A C 1
ATOM 889 O O . SER A 1 113 ? -0.852 4.062 9.383 1 98.25 113 SER A O 1
ATOM 891 N N . HIS A 1 114 ? 1.006 4.293 8.062 1 98.19 114 HIS A N 1
ATOM 892 C CA . HIS A 1 114 ? 0.136 4.242 6.895 1 98.19 114 HIS A CA 1
ATOM 893 C C . HIS A 1 114 ? 0.62 3.199 5.895 1 98.19 114 HIS A C 1
ATOM 895 O O . HIS A 1 114 ? 0.039 3.051 4.816 1 98.19 114 HIS A O 1
ATOM 901 N N . GLY A 1 115 ? 1.649 2.502 6.234 1 97.12 115 GLY A N 1
ATOM 902 C CA . GLY A 1 115 ? 2.15 1.523 5.281 1 97.12 115 GLY A CA 1
ATOM 903 C C . GLY A 1 115 ? 2.818 2.154 4.074 1 97.12 115 GLY A C 1
ATOM 904 O O . GLY A 1 115 ? 3.492 3.18 4.199 1 97.12 115 GLY A O 1
ATOM 905 N N . MET A 1 116 ? 2.744 1.456 2.914 1 97.56 116 MET A N 1
ATOM 906 C CA . MET A 1 116 ? 3.52 1.918 1.767 1 97.56 116 MET A CA 1
ATOM 907 C C . MET A 1 116 ? 2.613 2.186 0.57 1 97.56 116 MET A C 1
ATOM 909 O O . MET A 1 116 ? 1.749 1.369 0.245 1 97.56 116 MET A O 1
ATOM 913 N N . GLY A 1 117 ? 2.77 3.363 -0.001 1 97.94 117 GLY A N 1
ATOM 914 C CA . GLY A 1 117 ? 2.158 3.66 -1.287 1 97.94 117 GLY A CA 1
ATOM 915 C C . GLY A 1 117 ? 0.863 4.441 -1.168 1 97.94 117 GLY A C 1
ATOM 916 O O . GLY A 1 117 ? 0.209 4.41 -0.123 1 97.94 117 GLY A O 1
ATOM 917 N N . ILE A 1 118 ? 0.453 4.973 -2.287 1 98.31 118 ILE A N 1
ATOM 918 C CA . ILE A 1 118 ? -0.688 5.875 -2.398 1 98.31 118 ILE A CA 1
ATOM 919 C C . ILE A 1 118 ? -1.961 5.152 -1.962 1 98.31 118 ILE A C 1
ATOM 921 O O . ILE A 1 118 ? -2.725 5.668 -1.144 1 98.31 118 ILE A O 1
ATOM 925 N N . PRO A 1 119 ? -2.16 3.904 -2.381 1 98.5 119 PRO A N 1
ATOM 926 C CA . PRO A 1 119 ? -3.414 3.258 -1.985 1 98.5 119 PRO A CA 1
ATOM 927 C C . PRO A 1 119 ? -3.51 3.031 -0.479 1 98.5 119 PRO A C 1
ATOM 929 O O . PRO A 1 119 ? -4.566 3.258 0.116 1 98.5 119 PRO A O 1
ATOM 932 N N . SER A 1 120 ? -2.424 2.645 0.117 1 98.5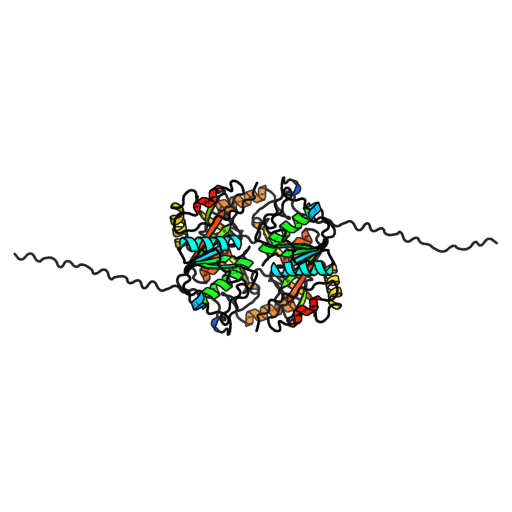 120 SER A N 1
ATOM 933 C CA . SER A 1 120 ? -2.447 2.355 1.548 1 98.5 120 SER A CA 1
ATOM 934 C C . SER A 1 120 ? -2.678 3.625 2.363 1 98.5 120 SER A C 1
ATOM 936 O O . SER A 1 120 ? -3.535 3.652 3.248 1 98.5 120 SER A O 1
ATOM 938 N N . ILE A 1 121 ? -1.939 4.691 2.064 1 98.44 121 ILE A N 1
ATOM 939 C CA . ILE A 1 121 ? -2.115 5.914 2.84 1 98.44 121 ILE A CA 1
ATOM 940 C C . ILE A 1 121 ? -3.488 6.516 2.553 1 98.44 121 ILE A C 1
ATOM 942 O O . ILE A 1 121 ? -4.109 7.105 3.438 1 98.44 121 ILE A O 1
ATOM 946 N N . SER A 1 122 ? -3.979 6.34 1.356 1 98.5 122 SER A N 1
ATOM 947 C CA . SER A 1 122 ? -5.309 6.844 1.024 1 98.5 122 SER A CA 1
ATOM 948 C C . SER A 1 122 ? -6.375 6.211 1.911 1 98.5 122 SER A C 1
ATOM 950 O O . SER A 1 122 ? -7.262 6.906 2.416 1 98.5 122 SER A O 1
ATOM 952 N N . ILE A 1 123 ? -6.289 4.898 2.098 1 98.56 123 ILE A N 1
ATOM 953 C CA . ILE A 1 123 ? -7.219 4.211 2.988 1 98.56 123 ILE A CA 1
ATOM 954 C C . ILE A 1 123 ? -7.129 4.809 4.391 1 98.56 123 ILE A C 1
ATOM 956 O O . ILE A 1 123 ? -8.148 5.191 4.973 1 98.56 123 ILE A O 1
ATOM 960 N N . MET A 1 124 ? -5.957 4.93 4.898 1 98.62 124 MET A N 1
ATOM 961 C CA . MET A 1 124 ? -5.719 5.445 6.242 1 98.62 124 MET A CA 1
ATOM 962 C C . MET A 1 124 ? -6.246 6.867 6.387 1 98.62 124 MET A C 1
ATOM 964 O O . MET A 1 124 ? -6.902 7.195 7.375 1 98.62 124 MET A O 1
ATOM 968 N N . LEU A 1 125 ? -6.055 7.672 5.359 1 98.56 125 LEU A N 1
ATOM 969 C CA . LEU A 1 125 ? -6.469 9.07 5.41 1 98.56 125 LEU A CA 1
ATOM 970 C C . LEU A 1 125 ? -7.988 9.188 5.41 1 98.56 125 LEU A C 1
ATOM 972 O O . LEU A 1 125 ? -8.555 10.008 6.141 1 98.56 125 LEU A O 1
ATOM 976 N N . HIS A 1 126 ? -8.617 8.43 4.598 1 98.56 126 HIS A N 1
ATOM 977 C CA . HIS A 1 126 ? -10.078 8.445 4.613 1 98.56 126 HIS A CA 1
ATOM 978 C C . HIS A 1 126 ? -10.617 8.164 6.012 1 98.56 126 HIS A C 1
ATOM 980 O O . HIS A 1 126 ? -11.484 8.891 6.5 1 98.56 126 HIS A O 1
ATOM 986 N N . GLU A 1 127 ? -10.102 7.156 6.602 1 98.62 127 GLU A N 1
ATOM 987 C CA . GLU A 1 127 ? -10.617 6.758 7.91 1 98.62 127 GLU A CA 1
ATOM 988 C C . GLU A 1 127 ? -10.172 7.734 9 1 98.62 127 GLU A C 1
ATOM 990 O O . GLU A 1 127 ? -10.938 8.039 9.914 1 98.62 127 GLU A O 1
ATOM 995 N N . LEU A 1 128 ? -8.992 8.266 8.898 1 98.62 128 LEU A N 1
ATOM 996 C CA . LEU A 1 128 ? -8.492 9.242 9.852 1 98.62 128 LEU A CA 1
ATOM 997 C C . LEU A 1 128 ? -9.32 10.531 9.797 1 98.62 128 LEU A C 1
ATOM 999 O O . LEU A 1 128 ? -9.695 11.078 10.836 1 98.62 128 LEU A O 1
ATOM 1003 N N . ILE A 1 129 ? -9.555 10.992 8.617 1 98.19 129 ILE A N 1
ATOM 1004 C CA . ILE A 1 129 ? -10.32 12.227 8.438 1 98.19 129 ILE A CA 1
ATOM 1005 C C . ILE A 1 129 ? -11.734 12.039 8.992 1 98.19 129 ILE A C 1
ATOM 1007 O O . ILE A 1 129 ? -12.25 12.914 9.695 1 98.19 129 ILE A O 1
ATOM 1011 N N . LYS A 1 130 ? -12.32 10.906 8.719 1 98.19 130 LYS A N 1
ATOM 1012 C CA . LYS A 1 130 ? -13.633 10.617 9.289 1 98.19 130 LYS A CA 1
ATOM 1013 C C . LYS A 1 130 ? -13.562 10.555 10.812 1 98.19 130 LYS A C 1
ATOM 1015 O O . LYS A 1 130 ? -14.453 11.055 11.5 1 98.19 130 LYS A O 1
ATOM 1020 N N . LEU A 1 131 ? -12.531 9.922 11.328 1 98.5 131 LEU A N 1
ATOM 1021 C CA . LEU A 1 131 ? -12.328 9.844 12.766 1 98.5 131 LEU A CA 1
ATOM 1022 C C . LEU A 1 131 ? -12.289 11.234 13.383 1 98.5 131 LEU A C 1
ATOM 1024 O O . LEU A 1 131 ? -13 11.508 14.359 1 98.5 131 LEU A O 1
ATOM 1028 N N . LEU A 1 132 ? -11.492 12.102 12.828 1 98.12 132 LEU A N 1
ATOM 1029 C CA . LEU A 1 132 ? -11.336 13.461 13.328 1 98.12 132 LEU A CA 1
ATOM 1030 C C . LEU A 1 132 ? -12.648 14.234 13.211 1 98.12 132 LEU A C 1
ATOM 1032 O O . LEU A 1 132 ? -12.984 15.023 14.094 1 98.12 132 LEU A O 1
ATOM 1036 N N . HIS A 1 133 ? -13.336 13.992 12.117 1 97.12 133 HIS A N 1
ATOM 1037 C CA . HIS A 1 133 ? -14.633 14.633 11.898 1 97.12 133 HIS A CA 1
ATOM 1038 C C . HIS A 1 133 ? -15.641 14.188 12.953 1 97.12 133 HIS A C 1
ATOM 1040 O O . HIS A 1 133 ? -16.281 15.023 13.602 1 97.12 133 HIS A O 1
ATOM 1046 N N . HIS A 1 134 ? -15.781 12.906 13.133 1 97.38 134 HIS A N 1
ATOM 1047 C CA . HIS A 1 134 ? -16.734 12.359 14.094 1 97.38 134 HIS A CA 1
ATOM 1048 C C . HIS A 1 134 ? -16.359 12.75 15.523 1 97.38 134 HIS A C 1
ATOM 1050 O O . HIS A 1 134 ? -17.234 12.891 16.375 1 97.38 134 HIS A O 1
ATOM 1056 N N . ALA A 1 135 ? -15.086 12.953 15.773 1 97.94 135 ALA A N 1
ATOM 1057 C CA . ALA A 1 135 ? -14.602 13.336 17.094 1 97.94 135 ALA A CA 1
ATOM 1058 C C . ALA A 1 135 ? -14.742 14.844 17.312 1 97.94 135 ALA A C 1
ATOM 1060 O O . ALA A 1 135 ? -14.453 15.344 18.406 1 97.94 135 ALA A O 1
ATOM 1061 N N . ARG A 1 136 ? -15.109 15.555 16.281 1 96.5 136 ARG A N 1
ATOM 1062 C CA . ARG A 1 136 ? -15.328 17 16.312 1 96.5 136 ARG A CA 1
ATOM 1063 C C . ARG A 1 136 ? -14.039 17.75 16.641 1 96.5 136 ARG A C 1
ATOM 1065 O O . ARG A 1 136 ? -14.055 18.688 17.438 1 96.5 136 ARG A O 1
ATOM 1072 N N . CYS A 1 137 ? -13 17.172 16.109 1 95.94 137 CYS A N 1
ATOM 1073 C CA . CYS A 1 137 ? -11.719 17.828 16.297 1 95.94 137 CYS A CA 1
ATOM 1074 C C . CYS A 1 137 ? -11.68 19.172 15.562 1 95.94 137 CYS A C 1
ATOM 1076 O O . CYS A 1 137 ? -12.32 19.328 14.516 1 95.94 137 CYS A O 1
ATOM 1078 N N . CYS A 1 138 ? -10.891 20.125 16.094 1 93.69 138 CYS A N 1
ATOM 1079 C CA . CYS A 1 138 ? -10.703 21.438 15.477 1 93.69 138 CYS A CA 1
ATOM 1080 C C . CYS A 1 138 ? -9.234 21.844 15.516 1 93.69 138 CYS A C 1
ATOM 1082 O O . CYS A 1 138 ? -8.5 21.469 16.438 1 93.69 138 CYS A O 1
ATOM 1084 N N . ASP A 1 139 ? -8.812 22.625 14.461 1 92.19 139 ASP A N 1
ATOM 1085 C CA . ASP A 1 139 ? -7.473 23.188 14.383 1 92.19 139 ASP A CA 1
ATOM 1086 C C . ASP A 1 139 ? -6.406 22.094 14.43 1 92.19 139 ASP A C 1
ATOM 1088 O O . ASP A 1 139 ? -5.453 22.188 15.203 1 92.19 139 ASP A O 1
ATOM 1092 N N . VAL A 1 140 ? -6.684 21.031 13.641 1 94.31 140 VAL A N 1
ATOM 1093 C CA . VAL A 1 140 ? -5.766 19.891 13.602 1 94.31 140 VAL A CA 1
ATOM 1094 C C . VAL A 1 140 ? -4.684 20.141 12.555 1 94.31 140 VAL A C 1
ATOM 1096 O O . VAL A 1 140 ? -4.973 20.594 11.445 1 94.31 140 VAL A O 1
ATOM 1099 N N . THR A 1 141 ? -3.438 19.969 12.914 1 93.5 141 THR A N 1
ATOM 1100 C CA . THR A 1 141 ? -2.303 19.953 12 1 93.5 141 THR A CA 1
ATOM 1101 C C . THR A 1 141 ? -1.83 18.531 11.742 1 93.5 141 THR A C 1
ATOM 1103 O O . THR A 1 141 ? -1.612 17.766 12.688 1 93.5 141 THR A O 1
ATOM 1106 N N . ILE A 1 142 ? -1.728 18.188 10.516 1 95.5 142 ILE A N 1
ATOM 1107 C CA . ILE A 1 142 ? -1.258 16.844 10.172 1 95.5 142 ILE A CA 1
ATOM 1108 C C . ILE A 1 142 ? 0.095 16.938 9.469 1 95.5 142 ILE A C 1
ATOM 1110 O O . ILE A 1 142 ? 0.302 17.797 8.617 1 95.5 142 ILE A O 1
ATOM 1114 N N . ILE A 1 143 ? 1.051 16.062 9.875 1 94.75 143 ILE A N 1
ATOM 1115 C CA . ILE A 1 143 ? 2.398 16 9.312 1 94.75 143 ILE A CA 1
ATOM 1116 C C . ILE A 1 143 ? 2.742 14.57 8.922 1 94.75 143 ILE A C 1
ATOM 1118 O O . ILE A 1 143 ? 2.568 13.648 9.719 1 94.75 143 ILE A O 1
ATOM 1122 N N . ARG A 1 144 ? 3.148 14.375 7.734 1 95.69 144 ARG A N 1
ATOM 1123 C CA . ARG A 1 144 ? 3.67 13.078 7.336 1 95.69 144 ARG A CA 1
ATOM 1124 C C . ARG A 1 144 ? 5.191 13.039 7.434 1 95.69 144 ARG A C 1
ATOM 1126 O O . ARG A 1 144 ? 5.871 13.953 6.953 1 95.69 144 ARG A O 1
ATOM 1133 N N . ILE A 1 145 ? 5.641 12.039 8.055 1 92.75 145 ILE A N 1
ATOM 1134 C CA . ILE A 1 145 ? 7.066 11.773 8.188 1 92.75 145 ILE A CA 1
ATOM 1135 C C . ILE A 1 145 ? 7.418 10.477 7.449 1 92.75 145 ILE A C 1
ATOM 1137 O O . ILE A 1 145 ? 6.895 9.406 7.773 1 92.75 145 ILE A O 1
ATOM 1141 N N . GLY A 1 146 ? 8.266 10.57 6.504 1 89.75 146 GLY A N 1
ATOM 1142 C CA . GLY A 1 146 ? 8.555 9.375 5.73 1 89.75 146 GLY A CA 1
ATOM 1143 C C . GLY A 1 146 ? 9.969 9.344 5.18 1 89.75 146 GLY A C 1
ATOM 1144 O O . GLY A 1 146 ? 10.719 10.312 5.324 1 89.75 146 GLY A O 1
ATOM 1145 N N . THR A 1 147 ? 10.352 8.18 4.594 1 88.75 147 THR A N 1
ATOM 1146 C CA . THR A 1 147 ? 11.625 8.008 3.916 1 88.75 147 THR A CA 1
ATOM 1147 C C . THR A 1 147 ? 11.5 8.336 2.43 1 88.75 147 THR A C 1
ATOM 1149 O O . THR A 1 147 ? 10.406 8.273 1.866 1 88.75 147 THR A O 1
ATOM 1152 N N . SER A 1 148 ? 12.586 8.797 1.901 1 91.25 148 SER A N 1
ATOM 1153 C CA . SER A 1 148 ? 12.602 9.148 0.485 1 91.25 148 SER A CA 1
ATOM 1154 C C . SER A 1 148 ? 13.984 8.953 -0.124 1 91.25 148 SER A C 1
ATOM 1156 O O . SER A 1 148 ? 14.953 8.703 0.594 1 91.25 148 SER A O 1
ATOM 1158 N N . GLY A 1 149 ? 14.008 8.883 -1.445 1 89.19 149 GLY A N 1
ATOM 1159 C CA . GLY A 1 149 ? 15.266 8.969 -2.182 1 89.19 149 GLY A CA 1
ATOM 1160 C C . GLY A 1 149 ? 15.609 10.383 -2.609 1 89.19 149 GLY A C 1
ATOM 1161 O O . GLY A 1 149 ? 14.773 11.078 -3.205 1 89.19 149 GLY A O 1
ATOM 1162 N N . GLY A 1 150 ? 16.797 10.758 -2.4 1 90.44 150 GLY A N 1
ATOM 1163 C CA . GLY A 1 150 ? 17.203 12.125 -2.67 1 90.44 150 GLY A CA 1
ATOM 1164 C C . GLY A 1 150 ? 17.672 12.344 -4.094 1 90.44 150 GLY A C 1
ATOM 1165 O O . GLY A 1 150 ? 18.234 11.43 -4.711 1 90.44 150 GLY A O 1
ATOM 1166 N N . ILE A 1 151 ? 17.422 13.508 -4.562 1 90.56 151 ILE A N 1
ATOM 1167 C CA . ILE A 1 151 ? 17.969 13.969 -5.84 1 90.56 151 ILE A CA 1
ATOM 1168 C C . ILE A 1 151 ? 18.797 15.234 -5.625 1 90.56 151 ILE A C 1
ATOM 1170 O O . ILE A 1 151 ? 18.25 16.281 -5.289 1 90.56 151 ILE A O 1
ATOM 1174 N N . GLY A 1 152 ? 20.062 15.086 -5.809 1 86.56 152 GLY A N 1
ATOM 1175 C CA . GLY A 1 152 ? 20.938 16.234 -5.711 1 86.56 152 GLY A CA 1
ATOM 1176 C C . GLY A 1 152 ? 21.141 16.719 -4.289 1 86.56 152 GLY A C 1
ATOM 1177 O O . GLY A 1 152 ? 21.391 17.906 -4.062 1 86.56 152 GLY A O 1
ATOM 1178 N N . ILE A 1 153 ? 20.859 15.938 -3.369 1 86.94 153 ILE A N 1
ATOM 1179 C CA . ILE A 1 153 ? 21.031 16.328 -1.973 1 86.94 153 ILE A CA 1
ATOM 1180 C C . ILE A 1 153 ? 21.828 15.258 -1.23 1 86.94 153 ILE A C 1
ATOM 1182 O O . ILE A 1 153 ? 21.859 14.102 -1.649 1 86.94 153 ILE A O 1
ATOM 1186 N N . ALA A 1 154 ? 22.406 15.672 -0.206 1 81.38 154 ALA A N 1
ATOM 1187 C CA . ALA A 1 154 ? 23.234 14.758 0.567 1 81.38 154 ALA A CA 1
ATOM 1188 C C . ALA A 1 154 ? 22.391 13.773 1.362 1 81.38 154 ALA A C 1
ATOM 1190 O O . ALA A 1 154 ? 21.328 14.133 1.872 1 81.38 154 ALA A O 1
ATOM 1191 N N . PRO A 1 155 ? 22.875 12.562 1.439 1 82.56 155 PRO A N 1
ATOM 1192 C CA . PRO A 1 155 ? 22.203 11.617 2.328 1 82.56 155 PRO A CA 1
ATOM 1193 C C . PRO A 1 155 ? 22.016 12.164 3.744 1 82.56 155 PRO A C 1
ATOM 1195 O O . PRO A 1 155 ? 22.906 12.852 4.258 1 82.56 155 PRO A O 1
ATOM 1198 N N . GLY A 1 156 ? 20.859 11.93 4.297 1 80.44 156 GLY A N 1
ATOM 1199 C CA . GLY A 1 156 ? 20.609 12.391 5.652 1 80.44 156 GLY A CA 1
ATOM 1200 C C . GLY A 1 156 ? 19.922 13.734 5.711 1 80.44 156 GLY A C 1
ATOM 1201 O O . GLY A 1 156 ? 19.438 14.148 6.766 1 80.44 156 GLY A O 1
ATOM 1202 N N . SER A 1 157 ? 19.797 14.359 4.605 1 84.62 157 SER A N 1
ATOM 1203 C CA . SER A 1 157 ? 19.109 15.648 4.555 1 84.62 157 SER A CA 1
ATOM 1204 C C . SER A 1 157 ? 17.609 15.469 4.77 1 84.62 157 SER A C 1
ATOM 1206 O O . SER A 1 157 ? 17.047 14.43 4.434 1 84.62 157 SER A O 1
ATOM 1208 N N . ILE A 1 158 ? 17.078 16.547 5.398 1 89 158 ILE A N 1
ATOM 1209 C CA . ILE A 1 158 ? 15.633 16.594 5.594 1 89 158 ILE A CA 1
ATOM 1210 C C . ILE A 1 158 ? 15 17.484 4.527 1 89 158 ILE A C 1
ATOM 1212 O O . ILE A 1 158 ? 15.43 18.625 4.328 1 89 158 ILE A O 1
ATOM 1216 N N . VAL A 1 159 ? 14.039 16.922 3.846 1 91.81 159 VAL A N 1
ATOM 1217 C CA . VAL A 1 159 ? 13.328 17.719 2.848 1 91.81 159 VAL A CA 1
ATOM 1218 C C . VAL A 1 159 ? 11.922 18.031 3.348 1 91.81 159 VAL A C 1
ATOM 1220 O O . VAL A 1 159 ? 11.156 17.141 3.697 1 91.81 159 VAL A O 1
ATOM 1223 N N . ILE A 1 160 ? 11.609 19.312 3.48 1 93.44 160 ILE A N 1
ATOM 1224 C CA . ILE A 1 160 ? 10.25 19.766 3.719 1 93.44 160 ILE A CA 1
ATOM 1225 C C . ILE A 1 160 ? 9.555 20.031 2.385 1 93.44 160 ILE A C 1
ATOM 1227 O O . ILE A 1 160 ? 9.992 20.875 1.603 1 93.44 160 ILE A O 1
ATOM 1231 N N . THR A 1 161 ? 8.461 19.344 2.186 1 94.25 161 THR A N 1
ATOM 1232 C CA . THR A 1 161 ? 7.785 19.406 0.897 1 94.25 161 THR A CA 1
ATOM 1233 C C . THR A 1 161 ? 6.922 20.672 0.806 1 94.25 161 THR A C 1
ATOM 1235 O O . THR A 1 161 ? 6.039 20.875 1.64 1 94.25 161 THR A O 1
ATOM 1238 N N . ASP A 1 162 ? 7.156 21.453 -0.121 1 92.06 162 ASP A N 1
ATOM 1239 C CA . ASP A 1 162 ? 6.266 22.578 -0.373 1 92.06 162 ASP A CA 1
ATOM 1240 C C . ASP A 1 162 ? 5.18 22.203 -1.379 1 92.06 162 ASP A C 1
ATOM 1242 O O . ASP A 1 162 ? 4.043 22.672 -1.279 1 92.06 162 ASP A O 1
ATOM 1246 N N . THR A 1 163 ? 5.656 21.359 -2.344 1 94.62 163 THR A N 1
ATOM 1247 C CA . THR A 1 163 ? 4.734 20.891 -3.371 1 94.62 163 THR A CA 1
ATOM 1248 C C . THR A 1 163 ? 5.012 19.422 -3.717 1 94.62 163 THR A C 1
ATOM 1250 O O . THR A 1 163 ? 6.168 19.031 -3.885 1 94.62 163 THR A O 1
ATOM 1253 N N . ALA A 1 164 ? 3.979 18.688 -3.699 1 96.94 164 ALA A N 1
ATOM 1254 C CA . ALA A 1 164 ? 4.082 17.312 -4.215 1 96.94 164 ALA A CA 1
ATOM 1255 C C . ALA A 1 164 ? 3.775 17.281 -5.707 1 96.94 164 ALA A C 1
ATOM 1257 O O . ALA A 1 164 ? 2.818 17.906 -6.172 1 96.94 164 ALA A O 1
ATOM 1258 N N . VAL A 1 165 ? 4.609 16.578 -6.43 1 97.69 165 VAL A N 1
ATOM 1259 C CA . VAL A 1 165 ? 4.402 16.5 -7.871 1 97.69 165 VAL A CA 1
ATOM 1260 C C . VAL A 1 165 ? 4.34 15.039 -8.312 1 97.69 165 VAL A C 1
ATOM 1262 O O . VAL A 1 165 ? 4.852 14.148 -7.621 1 97.69 165 VAL A O 1
ATOM 1265 N N . ASP A 1 166 ? 3.656 14.82 -9.461 1 97.56 166 ASP A N 1
ATOM 1266 C CA . ASP A 1 166 ? 3.564 13.461 -9.992 1 97.56 166 ASP A CA 1
ATOM 1267 C C . ASP A 1 166 ? 4.805 13.102 -10.805 1 97.56 166 ASP A C 1
ATOM 1269 O O . ASP A 1 166 ? 5.801 13.828 -10.781 1 97.56 166 ASP A O 1
ATOM 1273 N N . SER A 1 167 ? 4.809 12.016 -11.531 1 97.38 167 SER A N 1
ATOM 1274 C CA . SER A 1 167 ? 5.953 11.477 -12.258 1 97.38 167 SER A CA 1
ATOM 1275 C C . SER A 1 167 ? 6.309 12.352 -13.453 1 97.38 167 SER A C 1
ATOM 1277 O O . SER A 1 167 ? 7.383 12.203 -14.039 1 97.38 167 SER A O 1
ATOM 1279 N N . PHE A 1 168 ? 5.438 13.266 -13.727 1 97.94 168 PHE A N 1
ATOM 1280 C CA . PHE A 1 168 ? 5.672 14.188 -14.836 1 97.94 168 PHE A CA 1
ATOM 1281 C C . PHE A 1 168 ? 6.02 15.578 -14.312 1 97.94 168 PHE A C 1
ATOM 1283 O O . PHE A 1 168 ? 5.984 16.547 -15.062 1 97.94 168 PHE A O 1
ATOM 1290 N N . PHE A 1 169 ? 6.199 15.672 -13.039 1 97.38 169 PHE A N 1
ATOM 1291 C CA . PHE A 1 169 ? 6.629 16.875 -12.32 1 97.38 169 PHE A CA 1
ATOM 1292 C C . PHE A 1 169 ? 5.516 17.906 -12.281 1 97.38 169 PHE A C 1
ATOM 1294 O O . PHE A 1 169 ? 5.781 19.109 -12.281 1 97.38 169 PHE A O 1
ATOM 1301 N N . LYS A 1 170 ? 4.273 17.438 -12.352 1 97.81 170 LYS A N 1
ATOM 1302 C CA . LYS A 1 170 ? 3.123 18.328 -12.242 1 97.81 170 LYS A CA 1
ATOM 1303 C C . LYS A 1 170 ? 2.516 18.266 -10.844 1 97.81 170 LYS A C 1
ATOM 1305 O O . LYS A 1 170 ? 2.436 17.203 -10.242 1 97.81 170 LYS A O 1
ATOM 1310 N N . PRO A 1 171 ? 2.135 19.422 -10.312 1 97.62 171 PRO A N 1
ATOM 1311 C CA . PRO A 1 171 ? 1.519 19.453 -8.984 1 97.62 171 PRO A CA 1
ATOM 1312 C C . PRO A 1 171 ? 0.07 18.969 -9 1 97.62 171 PRO A C 1
ATOM 1314 O O . PRO A 1 171 ? -0.851 19.766 -8.781 1 97.62 171 PRO A O 1
ATOM 1317 N N . ARG A 1 172 ? -0.062 17.656 -9.211 1 97.94 172 ARG A N 1
ATOM 1318 C CA . ARG A 1 172 ? -1.406 17.094 -9.312 1 97.94 172 ARG A CA 1
ATOM 1319 C C . ARG A 1 172 ? -1.439 15.648 -8.828 1 97.94 172 ARG A C 1
ATOM 1321 O O . ARG A 1 172 ? -0.407 14.977 -8.797 1 97.94 172 ARG A O 1
ATOM 1328 N N . PHE A 1 173 ? -2.598 15.297 -8.414 1 97.94 173 PHE A N 1
ATOM 1329 C CA . PHE A 1 173 ? -2.959 13.922 -8.094 1 97.94 173 PHE A CA 1
ATOM 1330 C C . PHE A 1 173 ? -4.145 13.461 -8.93 1 97.94 173 PHE A C 1
ATOM 1332 O O . PHE A 1 173 ? -5.219 14.055 -8.875 1 97.94 173 PHE A O 1
ATOM 1339 N N . GLU A 1 174 ? -3.887 12.359 -9.688 1 96.81 174 GLU A N 1
ATOM 1340 C CA . GLU A 1 174 ? -4.949 11.836 -10.539 1 96.81 174 GLU A CA 1
ATOM 1341 C C . GLU A 1 174 ? -5.461 10.492 -10.016 1 96.81 174 GLU A C 1
ATOM 1343 O O . GLU A 1 174 ? -4.672 9.633 -9.625 1 96.81 174 GLU A O 1
ATOM 1348 N N . GLN A 1 175 ? -6.723 10.391 -10.016 1 96.44 175 GLN A N 1
ATOM 1349 C CA . GLN A 1 175 ? -7.391 9.172 -9.555 1 96.44 175 GLN A CA 1
ATOM 1350 C C . GLN A 1 175 ? -8.562 8.82 -10.461 1 96.44 175 GLN A C 1
ATOM 1352 O O . GLN A 1 175 ? -9.289 9.703 -10.922 1 96.44 175 GLN A O 1
ATOM 1357 N N . VAL A 1 176 ? -8.688 7.543 -10.734 1 97 176 VAL A N 1
ATOM 1358 C CA . VAL A 1 176 ? -9.844 7.09 -11.5 1 97 176 VAL A CA 1
ATOM 1359 C C . VAL A 1 176 ? -11.023 6.852 -10.562 1 97 176 VAL A C 1
ATOM 1361 O O . VAL A 1 176 ? -10.922 6.078 -9.609 1 97 176 VAL A O 1
ATOM 1364 N N . ILE A 1 177 ? -12.102 7.551 -10.812 1 97.19 177 ILE A N 1
ATOM 1365 C CA . ILE A 1 177 ? -13.352 7.41 -10.086 1 97.19 177 ILE A CA 1
ATOM 1366 C C . ILE A 1 177 ? -14.484 7.066 -11.055 1 97.19 177 ILE A C 1
ATOM 1368 O O . ILE A 1 177 ? -14.867 7.891 -11.891 1 97.19 177 ILE A O 1
ATOM 1372 N N . LEU A 1 178 ? -15.094 5.926 -10.953 1 94.06 178 LEU A N 1
ATOM 1373 C CA . LEU A 1 178 ? -16.172 5.449 -11.812 1 94.06 178 LEU A CA 1
ATOM 1374 C C . LEU A 1 178 ? -15.836 5.676 -13.289 1 94.06 178 LEU A C 1
ATOM 1376 O O . LEU A 1 178 ? -16.625 6.27 -14.023 1 94.06 178 LEU A O 1
ATOM 1380 N N . ASP A 1 179 ? -14.695 5.438 -13.82 1 90.06 179 ASP A N 1
ATOM 1381 C CA . ASP A 1 179 ? -14.211 5.484 -15.195 1 90.06 179 ASP A CA 1
ATOM 1382 C C . ASP A 1 179 ? -13.836 6.906 -15.594 1 90.06 179 ASP A C 1
ATOM 1384 O O . ASP A 1 179 ? -13.695 7.203 -16.781 1 90.06 179 ASP A O 1
ATOM 1388 N N . ASN A 1 180 ? -13.836 7.836 -14.656 1 95.31 180 ASN A N 1
ATOM 1389 C CA . ASN A 1 180 ? -13.375 9.203 -14.883 1 95.31 180 ASN A CA 1
ATOM 1390 C C . ASN A 1 180 ? -12.062 9.477 -14.164 1 95.31 180 ASN A C 1
ATOM 1392 O O . ASN A 1 180 ? -11.883 9.078 -13.016 1 95.31 180 ASN A O 1
ATOM 1396 N N . VAL A 1 181 ? -11.219 10.156 -14.906 1 96.56 181 VAL A N 1
ATOM 1397 C CA . VAL A 1 181 ? -9.984 10.602 -14.266 1 96.56 181 VAL A CA 1
ATOM 1398 C C . VAL A 1 181 ? -10.203 11.953 -13.594 1 96.56 181 VAL A C 1
ATOM 1400 O O . VAL A 1 181 ? -10.555 12.93 -14.258 1 96.56 181 VAL A O 1
ATOM 1403 N N . VAL A 1 182 ? -10.07 12 -12.32 1 97.19 182 VAL A N 1
ATOM 1404 C CA . VAL A 1 182 ? -10.234 13.219 -11.539 1 97.19 182 VAL A CA 1
ATOM 1405 C C . VAL A 1 182 ? -8.859 13.734 -11.102 1 97.19 182 VAL A C 1
ATOM 1407 O O . VAL A 1 182 ? -8.047 12.977 -10.578 1 97.19 182 VAL A O 1
ATOM 1410 N N . THR A 1 183 ? -8.648 15.008 -11.312 1 97.38 183 THR A N 1
ATOM 1411 C CA . THR A 1 183 ? -7.379 15.641 -10.953 1 97.38 183 THR A CA 1
ATOM 1412 C C . THR A 1 183 ? -7.559 16.562 -9.75 1 97.38 183 THR A C 1
ATOM 1414 O O . THR A 1 183 ? -8.469 17.391 -9.734 1 97.38 183 THR A O 1
ATOM 1417 N N . ARG A 1 184 ? -6.734 16.375 -8.789 1 96.25 184 ARG A N 1
ATOM 1418 C CA . ARG A 1 184 ? -6.758 17.203 -7.598 1 96.25 184 ARG A CA 1
ATOM 1419 C C . ARG A 1 184 ? -5.426 17.922 -7.402 1 96.25 184 ARG A C 1
ATOM 1421 O O . ARG A 1 184 ? -4.375 17.406 -7.805 1 96.25 184 ARG A O 1
ATOM 1428 N N . SER A 1 185 ? -5.512 19.047 -6.746 1 94.69 185 SER A N 1
ATOM 1429 C CA . SER A 1 185 ? -4.305 19.812 -6.465 1 94.69 185 SER A CA 1
ATOM 1430 C C . SER A 1 185 ? -3.502 19.188 -5.328 1 94.69 185 SER A C 1
ATOM 1432 O O . SER A 1 185 ? -4.07 18.578 -4.426 1 94.69 185 SER A O 1
ATOM 1434 N N . THR A 1 186 ? -2.217 19.391 -5.383 1 96.44 186 THR A N 1
ATOM 1435 C CA . THR A 1 186 ? -1.342 18.828 -4.363 1 96.44 186 THR A CA 1
ATOM 1436 C C . THR A 1 186 ? -0.546 19.922 -3.664 1 96.44 186 THR A C 1
ATOM 1438 O O . THR A 1 186 ? 0.599 19.703 -3.264 1 96.44 186 THR A O 1
ATOM 1441 N N . GLU A 1 187 ? -1.066 21 -3.59 1 88.75 187 GLU A N 1
ATOM 1442 C CA . GLU A 1 187 ? -0.43 22.094 -2.852 1 88.75 187 GLU A CA 1
ATOM 1443 C C . GLU A 1 187 ? -0.549 21.875 -1.345 1 88.75 187 GLU A C 1
ATOM 1445 O O . GLU A 1 187 ? -1.592 21.438 -0.855 1 88.75 187 GLU A O 1
ATOM 1450 N N . LEU A 1 188 ? 0.509 22.141 -0.665 1 90.69 188 LEU A N 1
ATOM 1451 C CA . LEU A 1 188 ? 0.539 22.016 0.788 1 90.69 188 LEU A CA 1
ATOM 1452 C C . LEU A 1 188 ? 0.565 23.391 1.456 1 90.69 188 LEU A C 1
ATOM 1454 O O . LEU A 1 188 ? 0.657 24.406 0.777 1 90.69 188 LEU A O 1
ATOM 1458 N N . ASP A 1 189 ? 0.399 23.438 2.715 1 89.38 189 ASP A N 1
ATOM 1459 C CA . ASP A 1 189 ? 0.387 24.656 3.498 1 89.38 189 ASP A CA 1
ATOM 1460 C C . ASP A 1 189 ? 1.778 25.297 3.557 1 89.38 189 ASP A C 1
ATOM 1462 O O . ASP A 1 189 ? 2.643 24.828 4.305 1 89.38 189 ASP A O 1
ATOM 1466 N N . LYS A 1 190 ? 1.953 26.359 2.889 1 88.62 190 LYS A N 1
ATOM 1467 C CA . LYS A 1 190 ? 3.262 26.984 2.787 1 88.62 190 LYS A CA 1
ATOM 1468 C C . LYS A 1 190 ? 3.68 27.594 4.121 1 88.62 190 LYS A C 1
ATOM 1470 O O . LYS A 1 190 ? 4.867 27.625 4.453 1 88.62 190 LYS A O 1
ATOM 1475 N N . GLU A 1 191 ? 2.713 28.094 4.801 1 89.88 191 GLU A N 1
ATOM 1476 C CA . GLU A 1 191 ? 3.02 28.656 6.109 1 89.88 191 GLU A CA 1
ATOM 1477 C C . GLU A 1 191 ? 3.527 27.594 7.074 1 89.88 191 GLU A C 1
ATOM 1479 O O . GLU A 1 191 ? 4.496 27.812 7.805 1 89.88 191 GLU A O 1
ATOM 1484 N N . LEU A 1 192 ? 2.816 26.516 7.008 1 89.88 192 LEU A N 1
ATOM 1485 C CA . LEU A 1 192 ? 3.25 25.422 7.867 1 89.88 192 LEU A CA 1
ATOM 1486 C C . LEU A 1 192 ? 4.637 24.922 7.465 1 89.88 192 LEU A C 1
ATOM 1488 O O . LEU A 1 192 ? 5.465 24.625 8.328 1 89.88 192 LEU A O 1
ATOM 1492 N N . ALA A 1 193 ? 4.918 24.828 6.188 1 90.19 193 ALA A N 1
ATOM 1493 C CA . ALA A 1 193 ? 6.234 24.422 5.695 1 90.19 193 ALA A CA 1
ATOM 1494 C C . ALA A 1 193 ? 7.316 25.391 6.191 1 90.19 193 ALA A C 1
ATOM 1496 O O . ALA A 1 193 ? 8.383 24.953 6.633 1 90.19 193 ALA A O 1
ATOM 1497 N N . ASN A 1 194 ? 7.016 26.625 6.156 1 90.62 194 ASN A N 1
ATOM 1498 C CA . ASN A 1 194 ? 7.961 27.641 6.621 1 90.62 194 ASN A CA 1
ATOM 1499 C C . ASN A 1 194 ? 8.18 27.547 8.133 1 90.62 194 ASN A C 1
ATOM 1501 O O . ASN A 1 194 ? 9.297 27.734 8.609 1 90.62 194 ASN A O 1
ATOM 1505 N N . ASP A 1 195 ? 7.09 27.312 8.805 1 89.44 195 ASP A N 1
ATOM 1506 C CA . ASP A 1 195 ? 7.199 27.141 10.25 1 89.44 195 ASP A CA 1
ATOM 1507 C C . ASP A 1 195 ? 8.102 25.969 10.602 1 89.44 195 ASP A C 1
ATOM 1509 O O . ASP A 1 195 ? 8.945 26.062 11.492 1 89.44 195 ASP A O 1
ATOM 1513 N N . LEU A 1 196 ? 7.918 24.875 9.859 1 88.5 196 LEU A N 1
ATOM 1514 C CA . LEU A 1 196 ? 8.742 23.688 10.078 1 88.5 196 LEU A CA 1
ATOM 1515 C C . LEU A 1 196 ? 10.203 23.969 9.742 1 88.5 196 LEU A C 1
ATOM 1517 O O . LEU A 1 196 ? 11.109 23.531 10.453 1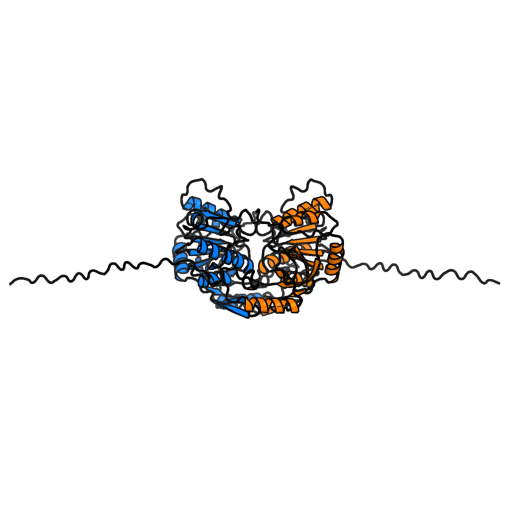 88.5 196 LEU A O 1
ATOM 1521 N N . PHE A 1 197 ? 10.398 24.688 8.688 1 90 197 PHE A N 1
ATOM 1522 C CA . PHE A 1 197 ? 11.75 25.031 8.281 1 90 197 PHE A CA 1
ATOM 1523 C C . PHE A 1 197 ? 12.43 25.891 9.344 1 90 197 PHE A C 1
ATOM 1525 O O . PHE A 1 197 ? 13.602 25.672 9.672 1 90 197 PHE A O 1
ATOM 1532 N N . ASN A 1 198 ? 11.758 26.828 9.859 1 89.94 198 ASN A N 1
ATOM 1533 C CA . ASN A 1 198 ? 12.297 27.688 10.906 1 89.94 198 ASN A CA 1
ATOM 1534 C C . ASN A 1 198 ? 12.633 26.906 12.172 1 89.94 198 ASN A C 1
ATOM 1536 O O . ASN A 1 198 ? 13.656 27.156 12.805 1 89.94 198 ASN A O 1
ATOM 1540 N N . CYS A 1 199 ? 11.75 25.984 12.477 1 85.5 199 CYS A N 1
ATOM 1541 C CA . CYS A 1 199 ? 12.008 25.125 13.633 1 85.5 199 CYS A CA 1
ATOM 1542 C C . CYS A 1 199 ? 13.258 24.297 13.43 1 85.5 199 CYS A C 1
ATOM 1544 O O . CYS A 1 199 ? 14 24.031 14.375 1 85.5 199 CYS A O 1
ATOM 1546 N N . SER A 1 200 ? 13.531 23.844 12.156 1 84.94 200 SER A N 1
ATOM 1547 C CA . SER A 1 200 ? 14.656 22.969 11.844 1 84.94 200 SER A CA 1
ATOM 1548 C C . SER A 1 200 ? 15.984 23.703 12.047 1 84.94 200 SER A C 1
ATOM 1550 O O . SER A 1 200 ? 17.016 23.062 12.273 1 84.94 200 SER A O 1
ATOM 1552 N N . ARG A 1 201 ? 16.016 24.969 12.031 1 85.25 201 ARG A N 1
ATOM 1553 C CA . ARG A 1 201 ? 17.234 25.75 12.188 1 85.25 201 ARG A CA 1
ATOM 1554 C C . ARG A 1 201 ? 17.797 25.625 13.602 1 85.25 201 ARG A C 1
ATOM 1556 O O . ARG A 1 201 ? 19 25.797 13.82 1 85.25 201 ARG A O 1
ATOM 1563 N N . GLU A 1 202 ? 16.922 25.266 14.461 1 82.69 202 GLU A N 1
ATOM 1564 C CA . GLU A 1 202 ? 17.312 25.141 15.859 1 82.69 202 GLU A CA 1
ATOM 1565 C C . GLU A 1 202 ? 17.859 23.75 16.156 1 82.69 202 GLU A C 1
ATOM 1567 O O . GLU A 1 202 ? 18.406 23.5 17.234 1 82.69 202 GLU A O 1
ATOM 1572 N N . ILE A 1 203 ? 17.703 22.906 15.188 1 77.44 203 ILE A N 1
ATOM 1573 C CA . ILE A 1 203 ? 18.172 21.531 15.375 1 77.44 203 ILE A CA 1
ATOM 1574 C C . ILE A 1 203 ? 19.562 21.375 14.766 1 77.44 203 ILE A C 1
ATOM 1576 O O . ILE A 1 203 ? 19.734 21.484 13.547 1 77.44 203 ILE A O 1
ATOM 1580 N N . PRO A 1 204 ? 20.516 21.094 15.586 1 79.94 204 PRO A N 1
ATOM 1581 C CA . PRO A 1 204 ? 21.875 20.953 15.055 1 79.94 204 PRO A CA 1
ATOM 1582 C C . PRO A 1 204 ? 22.031 19.719 14.164 1 79.94 204 PRO A C 1
ATOM 1584 O O . PRO A 1 204 ? 21.406 18.688 14.414 1 79.94 204 PRO A O 1
ATOM 1587 N N . ASN A 1 205 ? 22.859 19.797 13.078 1 79.31 205 ASN A N 1
ATOM 1588 C CA . ASN A 1 205 ? 23.281 18.703 12.211 1 79.31 205 ASN A CA 1
ATOM 1589 C C . ASN A 1 205 ? 22.078 18.094 11.469 1 79.31 205 ASN A C 1
ATOM 1591 O O . ASN A 1 205 ? 22.016 16.875 11.289 1 79.31 205 ASN A O 1
ATOM 1595 N N . ALA A 1 206 ? 21.141 18.953 11.242 1 79.69 206 ALA A N 1
ATOM 1596 C CA . ALA A 1 206 ? 19.969 18.516 10.469 1 79.69 206 ALA A CA 1
ATOM 1597 C C . ALA A 1 206 ? 19.781 19.375 9.227 1 79.69 206 ALA A C 1
ATOM 1599 O O . ALA A 1 206 ? 18.906 20.234 9.18 1 79.69 206 ALA A O 1
ATOM 1600 N N . PRO A 1 207 ? 20.688 19.109 8.258 1 85.5 207 PRO A N 1
ATOM 1601 C CA . PRO A 1 207 ? 20.484 19.875 7.031 1 85.5 207 PRO A CA 1
ATOM 1602 C C . PRO A 1 207 ? 19.062 19.75 6.477 1 85.5 207 PRO A C 1
ATOM 1604 O O . PRO A 1 207 ? 18.578 18.641 6.277 1 85.5 207 PRO A O 1
ATOM 1607 N N . THR A 1 208 ? 18.422 20.891 6.398 1 90.44 208 THR A N 1
ATOM 1608 C CA . THR A 1 208 ? 17.016 20.922 6.004 1 90.44 208 THR A CA 1
ATOM 1609 C C . THR A 1 208 ? 16.812 21.875 4.832 1 90.44 208 THR A C 1
ATOM 1611 O O . THR A 1 208 ? 17.422 22.953 4.785 1 90.44 208 THR A O 1
ATOM 1614 N N . LEU A 1 209 ? 16.078 21.516 3.863 1 91.06 209 LEU A N 1
ATOM 1615 C CA . LEU A 1 209 ? 15.711 22.391 2.76 1 91.06 209 LEU A CA 1
ATOM 1616 C C . LEU A 1 209 ? 14.242 22.219 2.385 1 91.06 209 LEU A C 1
ATOM 1618 O O . LEU A 1 209 ? 13.625 21.219 2.746 1 91.06 209 LEU A O 1
ATOM 1622 N N . ILE A 1 210 ? 13.648 23.188 1.763 1 93.31 210 ILE A N 1
ATOM 1623 C CA . ILE A 1 210 ? 12.305 23.125 1.199 1 93.31 210 ILE A CA 1
ATOM 1624 C C . ILE A 1 210 ? 12.383 22.828 -0.295 1 93.31 210 ILE A C 1
ATOM 1626 O O . ILE A 1 210 ? 13.195 23.406 -1.01 1 93.31 210 ILE A O 1
ATOM 1630 N N . GLY A 1 211 ? 11.633 21.828 -0.769 1 93.44 211 GLY A N 1
ATOM 1631 C CA . GLY A 1 211 ? 11.633 21.5 -2.182 1 93.44 211 GLY A CA 1
ATOM 1632 C C . GLY A 1 211 ? 10.422 20.672 -2.594 1 93.44 211 GLY A C 1
ATOM 1633 O O . GLY A 1 211 ? 9.562 20.359 -1.766 1 93.44 211 GLY A O 1
ATOM 1634 N N . HIS A 1 212 ? 10.398 20.359 -3.936 1 96.06 212 HIS A N 1
ATOM 1635 C CA . HIS A 1 212 ? 9.352 19.484 -4.449 1 96.06 212 HIS A CA 1
ATOM 1636 C C . HIS A 1 212 ? 9.656 18.016 -4.145 1 96.06 212 HIS A C 1
ATOM 1638 O O . HIS A 1 212 ? 10.82 17.609 -4.133 1 96.06 212 HIS A O 1
ATOM 1644 N N . THR A 1 213 ? 8.617 17.312 -3.799 1 96.44 213 THR A N 1
ATOM 1645 C CA . THR A 1 213 ? 8.703 15.867 -3.65 1 96.44 213 THR A CA 1
ATOM 1646 C C . THR A 1 213 ? 7.93 15.164 -4.766 1 96.44 213 THR A C 1
ATOM 1648 O O . THR A 1 213 ? 6.746 15.438 -4.973 1 96.44 213 THR A O 1
ATOM 1651 N N . MET A 1 214 ? 8.594 14.375 -5.504 1 97.06 214 MET A N 1
ATOM 1652 C CA . MET A 1 214 ? 7.926 13.586 -6.531 1 97.06 214 MET A CA 1
ATOM 1653 C C . MET A 1 214 ? 7.352 12.305 -5.938 1 97.06 214 MET A C 1
ATOM 1655 O O . MET A 1 214 ? 8.031 11.602 -5.18 1 97.06 214 MET A O 1
ATOM 1659 N N . CYS A 1 215 ? 6.141 12.07 -6.266 1 97.56 215 CYS A N 1
ATOM 1660 C CA . CYS A 1 215 ? 5.434 10.891 -5.789 1 97.56 215 CYS A CA 1
ATOM 1661 C C . CYS A 1 215 ? 5.172 9.914 -6.93 1 97.56 215 CYS A C 1
ATOM 1663 O O . CYS A 1 215 ? 4.625 10.289 -7.965 1 97.56 215 CYS A O 1
ATOM 1665 N N . THR A 1 216 ? 5.617 8.656 -6.707 1 96.5 216 THR A N 1
ATOM 1666 C CA . THR A 1 216 ? 5.422 7.629 -7.727 1 96.5 216 THR A CA 1
ATOM 1667 C C . THR A 1 216 ? 4.645 6.445 -7.156 1 96.5 216 THR A C 1
ATOM 1669 O O . THR A 1 216 ? 4.594 6.258 -5.938 1 96.5 216 THR A O 1
ATOM 1672 N N . TYR A 1 217 ? 4.066 5.613 -8.047 1 97.38 217 TYR A N 1
ATOM 1673 C CA . TYR A 1 217 ? 3.309 4.434 -7.648 1 97.38 217 TYR A CA 1
ATOM 1674 C C . TYR A 1 217 ? 4.219 3.219 -7.508 1 97.38 217 TYR A C 1
ATOM 1676 O O . TYR A 1 217 ? 3.785 2.158 -7.051 1 97.38 217 TYR A O 1
ATOM 1684 N N . ASP A 1 218 ? 5.422 3.414 -7.867 1 97.25 218 ASP A N 1
ATOM 1685 C CA . ASP A 1 218 ? 6.309 2.256 -7.922 1 97.25 218 ASP A CA 1
ATOM 1686 C C . ASP A 1 218 ? 7.68 2.588 -7.34 1 97.25 218 ASP A C 1
ATOM 1688 O O . ASP A 1 218 ? 8.281 3.602 -7.691 1 97.25 218 ASP A O 1
ATOM 1692 N N . PHE A 1 219 ? 8.188 1.725 -6.453 1 97.44 219 PHE A N 1
ATOM 1693 C CA . PHE A 1 219 ? 9.445 1.905 -5.738 1 97.44 219 PHE A CA 1
ATOM 1694 C C . PHE A 1 219 ? 10.633 1.667 -6.664 1 97.44 219 PHE A C 1
ATOM 1696 O O . PHE A 1 219 ? 11.672 2.318 -6.531 1 97.44 219 PHE A O 1
ATOM 1703 N N . TYR A 1 220 ? 10.531 0.81 -7.633 1 97.12 220 TYR A N 1
ATOM 1704 C CA . TYR A 1 220 ? 11.664 0.375 -8.438 1 97.12 220 TYR A CA 1
ATOM 1705 C C . TYR A 1 220 ? 11.719 1.134 -9.758 1 97.12 220 TYR A C 1
ATOM 1707 O O . TYR A 1 220 ? 12.156 2.285 -9.805 1 97.12 220 TYR A O 1
ATOM 1715 N N . GLU A 1 221 ? 11.062 0.674 -10.797 1 97 221 GLU A N 1
ATOM 1716 C CA . GLU A 1 221 ? 11.172 1.325 -12.094 1 97 221 GLU A CA 1
ATOM 1717 C C . GLU A 1 221 ? 10.578 2.732 -12.062 1 97 221 GLU A C 1
ATOM 1719 O O . GLU A 1 221 ? 11.094 3.643 -12.719 1 97 221 GLU A O 1
ATOM 1724 N N . GLY A 1 222 ? 9.516 2.895 -11.281 1 96.38 222 GLY A N 1
ATOM 1725 C CA . GLY A 1 222 ? 8.891 4.203 -11.188 1 96.38 222 GLY A CA 1
ATOM 1726 C C . GLY A 1 222 ? 9.797 5.262 -10.594 1 96.38 222 GLY A C 1
ATOM 1727 O O . GLY A 1 222 ? 9.633 6.453 -10.867 1 96.38 222 GLY A O 1
ATOM 1728 N N . GLN A 1 223 ? 10.773 4.852 -9.797 1 95.44 223 GLN A N 1
ATOM 1729 C CA . GLN A 1 223 ? 11.711 5.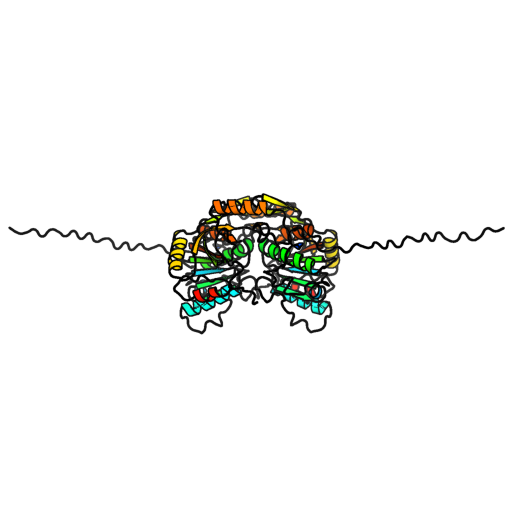785 -9.18 1 95.44 223 GLN A CA 1
ATOM 1730 C C . GLN A 1 223 ? 13.07 5.746 -9.875 1 95.44 223 GLN A C 1
ATOM 1732 O O . GLN A 1 223 ? 14.031 6.348 -9.398 1 95.44 223 GLN A O 1
ATOM 1737 N N . GLY A 1 224 ? 13.148 4.977 -10.922 1 94.88 224 GLY A N 1
ATOM 1738 C CA . GLY A 1 224 ? 14.375 4.898 -11.695 1 94.88 224 GLY A CA 1
ATOM 1739 C C . GLY A 1 224 ? 15.422 4 -11.062 1 94.88 224 GLY A C 1
ATOM 1740 O O . GLY A 1 224 ? 16.625 4.172 -11.297 1 94.88 224 GLY A O 1
ATOM 1741 N N . ARG A 1 225 ? 15.008 3.119 -10.234 1 95 225 ARG A N 1
ATOM 1742 C CA . ARG A 1 225 ? 15.977 2.225 -9.602 1 95 225 ARG A CA 1
ATOM 1743 C C . ARG A 1 225 ? 16.359 1.088 -10.547 1 95 225 ARG A C 1
ATOM 1745 O O . ARG A 1 225 ? 15.547 0.645 -11.359 1 95 225 ARG A O 1
ATOM 1752 N N . LEU A 1 226 ? 17.594 0.594 -10.359 1 95.31 226 LEU A N 1
ATOM 1753 C CA . LEU A 1 226 ? 18.141 -0.386 -11.281 1 95.31 226 LEU A CA 1
ATOM 1754 C C . LEU A 1 226 ? 18.172 -1.775 -10.656 1 95.31 226 LEU A C 1
ATOM 1756 O O . LEU A 1 226 ? 18.562 -2.748 -11.305 1 95.31 226 LEU A O 1
ATOM 1760 N N . ASP A 1 227 ? 17.688 -1.851 -9.445 1 95.56 227 ASP A N 1
ATOM 1761 C CA . ASP A 1 227 ? 17.922 -3.084 -8.703 1 95.56 227 ASP A CA 1
ATOM 1762 C C . ASP A 1 227 ? 16.609 -3.834 -8.453 1 95.56 227 ASP A C 1
ATOM 1764 O O . ASP A 1 227 ? 16.516 -4.641 -7.527 1 95.56 227 ASP A O 1
ATOM 1768 N N . GLY A 1 228 ? 15.547 -3.596 -9.25 1 97.06 228 GLY A N 1
ATOM 1769 C CA . GLY A 1 228 ? 14.328 -4.383 -9.18 1 97.06 228 GLY A CA 1
ATOM 1770 C C . GLY A 1 228 ? 14.406 -5.676 -9.969 1 97.06 228 GLY A C 1
ATOM 1771 O O . GLY A 1 228 ? 15.398 -5.926 -10.664 1 97.06 228 GLY A O 1
ATOM 1772 N N . ALA A 1 229 ? 13.406 -6.48 -9.82 1 98 229 ALA A N 1
ATOM 1773 C CA . ALA A 1 229 ? 13.297 -7.676 -10.648 1 98 229 ALA A CA 1
ATOM 1774 C C . ALA A 1 229 ? 13.156 -7.312 -12.125 1 98 229 ALA A C 1
ATOM 1776 O O . ALA A 1 229 ? 13.586 -8.07 -13 1 98 229 ALA A O 1
ATOM 1777 N N . LEU A 1 230 ? 12.57 -6.188 -12.375 1 97.5 230 LEU A N 1
ATOM 1778 C CA . LEU A 1 230 ? 12.367 -5.645 -13.711 1 97.5 230 LEU A CA 1
ATOM 1779 C C . LEU A 1 230 ? 13.094 -4.312 -13.875 1 97.5 230 LEU A C 1
ATOM 1781 O O . LEU A 1 230 ? 13.117 -3.5 -12.953 1 97.5 230 LEU A O 1
ATOM 1785 N N . CYS A 1 231 ? 13.719 -4.145 -14.938 1 96.44 231 CYS A N 1
ATOM 1786 C CA . CYS A 1 231 ? 14.289 -2.875 -15.359 1 96.44 231 CYS A CA 1
ATOM 1787 C C . CYS A 1 231 ? 14.305 -2.764 -16.875 1 96.44 231 CYS A C 1
ATOM 1789 O O . CYS A 1 231 ? 15 -3.525 -17.562 1 96.44 231 CYS A O 1
ATOM 1791 N N . SER A 1 232 ? 13.586 -1.761 -17.375 1 94.62 232 SER A N 1
ATOM 1792 C CA . SER A 1 232 ? 13.391 -1.682 -18.828 1 94.62 232 SER A CA 1
ATOM 1793 C C . SER A 1 232 ? 14.078 -0.454 -19.406 1 94.62 232 SER A C 1
ATOM 1795 O O . SER A 1 232 ? 13.734 -0.009 -20.5 1 94.62 232 SER A O 1
ATOM 1797 N N . PHE A 1 233 ? 14.93 0.192 -18.719 1 96.94 233 PHE A N 1
ATOM 1798 C CA . PHE A 1 233 ? 15.609 1.395 -19.188 1 96.94 233 PHE A CA 1
ATOM 1799 C C . PHE A 1 233 ? 17.094 1.329 -18.875 1 96.94 233 PHE A C 1
ATOM 1801 O O . PHE A 1 233 ? 17.531 0.531 -18.047 1 96.94 233 PHE A O 1
ATOM 1808 N N . SER A 1 234 ? 17.828 2.189 -19.531 1 96.25 234 SER A N 1
ATOM 1809 C CA . SER A 1 234 ? 19.266 2.24 -19.328 1 96.25 234 SER A CA 1
ATOM 1810 C C . SER A 1 234 ? 19.641 3.248 -18.25 1 96.25 234 SER A C 1
ATOM 1812 O O . SER A 1 234 ? 18.812 4.066 -17.844 1 96.25 234 SER A O 1
ATOM 1814 N N . ARG A 1 235 ? 20.922 3.16 -17.828 1 94.81 235 ARG A N 1
ATOM 1815 C CA . ARG A 1 235 ? 21.469 4.125 -16.875 1 94.81 235 ARG A CA 1
ATOM 1816 C C . ARG A 1 235 ? 21.391 5.543 -17.438 1 94.81 235 ARG A C 1
ATOM 1818 O O . ARG A 1 235 ? 21.141 6.496 -16.688 1 94.81 235 ARG A O 1
ATOM 1825 N N . GLU A 1 236 ? 21.562 5.691 -18.688 1 95.62 236 GLU A N 1
ATOM 1826 C CA . GLU A 1 236 ? 21.531 7 -19.328 1 95.62 236 GLU A CA 1
ATOM 1827 C C . GLU A 1 236 ? 20.125 7.602 -19.297 1 95.62 236 GLU A C 1
ATOM 1829 O O . GLU A 1 236 ? 19.969 8.789 -19 1 95.62 236 GLU A O 1
ATOM 1834 N N . LYS A 1 237 ? 19.172 6.762 -19.562 1 96.75 237 LYS A N 1
ATOM 1835 C CA . LYS A 1 237 ? 17.797 7.238 -19.516 1 96.75 237 LYS A CA 1
ATOM 1836 C C . LYS A 1 237 ? 17.391 7.633 -18.109 1 96.75 237 LYS A C 1
ATOM 1838 O O . LYS A 1 237 ? 16.688 8.625 -17.906 1 96.75 237 LYS A O 1
ATOM 1843 N N . LYS A 1 238 ? 17.828 6.844 -17.188 1 95.56 238 LYS A N 1
ATOM 1844 C CA . LYS A 1 238 ? 17.609 7.172 -15.781 1 95.56 238 LYS A CA 1
ATOM 1845 C C . LYS A 1 238 ? 18.203 8.531 -15.43 1 95.56 238 LYS A C 1
ATOM 1847 O O . LYS A 1 238 ? 17.516 9.375 -14.828 1 95.56 238 LYS A O 1
ATOM 1852 N N . LEU A 1 239 ? 19.422 8.703 -15.789 1 95.5 239 LEU A N 1
ATOM 1853 C CA . LEU A 1 239 ? 20.125 9.938 -15.445 1 95.5 239 LEU A CA 1
ATOM 1854 C C . LEU A 1 239 ? 19.453 11.141 -16.078 1 95.5 239 LEU A C 1
ATOM 1856 O O . LEU A 1 239 ? 19.312 12.188 -15.445 1 95.5 239 LEU A O 1
ATOM 1860 N N . ASP A 1 240 ? 19.062 11 -17.266 1 96.12 240 ASP A N 1
ATOM 1861 C CA . ASP A 1 240 ? 18.359 12.078 -17.953 1 96.12 240 ASP A CA 1
ATOM 1862 C C . ASP A 1 240 ? 17.062 12.445 -17.219 1 96.12 240 ASP A C 1
ATOM 1864 O O . ASP A 1 240 ? 16.766 13.625 -17.031 1 96.12 240 ASP A O 1
ATOM 1868 N N . TYR A 1 241 ? 16.344 11.445 -16.875 1 96.88 241 TYR A N 1
ATOM 1869 C CA . TYR A 1 241 ? 15.086 11.648 -16.172 1 96.88 241 TYR A CA 1
ATOM 1870 C C . TYR A 1 241 ? 15.32 12.352 -14.836 1 96.88 241 TYR A C 1
ATOM 1872 O O . TYR A 1 241 ? 14.594 13.289 -14.492 1 96.88 241 TYR A O 1
ATOM 1880 N N . LEU A 1 242 ? 16.312 11.922 -14.109 1 95.62 242 LEU A N 1
ATOM 1881 C CA . LEU A 1 242 ? 16.594 12.492 -12.797 1 95.62 242 LEU A CA 1
ATOM 1882 C C . LEU A 1 242 ? 17.078 13.93 -12.922 1 95.62 242 LEU A C 1
ATOM 1884 O O . LEU A 1 242 ? 16.781 14.766 -12.062 1 95.62 242 LEU A O 1
ATOM 1888 N N . LYS A 1 243 ? 17.75 14.227 -13.969 1 96.25 243 LYS A N 1
ATOM 1889 C CA . LYS A 1 243 ? 18.188 15.594 -14.219 1 96.25 243 LYS A CA 1
ATOM 1890 C C . LYS A 1 243 ? 17 16.5 -14.508 1 96.25 243 LYS A C 1
ATOM 1892 O O . LYS A 1 243 ? 16.938 17.641 -14.039 1 96.25 243 LYS A O 1
ATOM 1897 N N . ARG A 1 244 ? 16.109 16.031 -15.258 1 97.44 244 ARG A N 1
ATOM 1898 C CA . ARG A 1 244 ? 14.906 16.797 -15.531 1 97.44 244 ARG A CA 1
ATOM 1899 C C . ARG A 1 244 ? 14.102 17.016 -14.258 1 97.44 244 ARG A C 1
ATOM 1901 O O . ARG A 1 244 ? 13.555 18.109 -14.047 1 97.44 244 ARG A O 1
ATOM 1908 N N . ALA A 1 245 ? 14.062 16 -13.445 1 96.06 245 ALA A N 1
ATOM 1909 C CA . ALA A 1 245 ? 13.383 16.141 -12.156 1 96.06 245 ALA A CA 1
ATOM 1910 C C . ALA A 1 245 ? 14.039 17.234 -11.305 1 96.06 245 ALA A C 1
ATOM 1912 O O . ALA A 1 245 ? 13.352 18.078 -10.742 1 96.06 245 ALA A O 1
ATOM 1913 N N . TYR A 1 246 ? 15.305 17.188 -11.297 1 96.31 246 TYR A N 1
ATOM 1914 C CA . TYR A 1 246 ? 16.062 18.172 -10.523 1 96.31 246 TYR A CA 1
ATOM 1915 C C . TYR A 1 246 ? 15.797 19.594 -11.031 1 96.31 246 TYR A C 1
ATOM 1917 O O . TYR A 1 246 ? 15.578 20.5 -10.234 1 96.31 246 TYR A O 1
ATOM 1925 N N . ARG A 1 247 ? 15.75 19.766 -12.281 1 96.94 247 ARG A N 1
ATOM 1926 C CA . ARG A 1 247 ? 15.523 21.078 -12.883 1 96.94 247 ARG A CA 1
ATOM 1927 C C . ARG A 1 247 ? 14.102 21.562 -12.609 1 96.94 247 ARG A C 1
ATOM 1929 O O . ARG A 1 247 ? 13.859 22.766 -12.531 1 96.94 247 ARG A O 1
ATOM 1936 N N . ALA A 1 248 ? 13.25 20.594 -12.43 1 97.25 248 ALA A N 1
ATOM 1937 C CA . ALA A 1 248 ? 11.859 20.938 -12.148 1 97.25 248 ALA A CA 1
ATOM 1938 C C . ALA A 1 248 ? 11.664 21.25 -10.672 1 97.25 248 ALA A C 1
ATOM 1940 O O . ALA A 1 248 ? 10.539 21.516 -10.234 1 97.25 248 ALA A O 1
ATOM 1941 N N . GLY A 1 249 ? 12.711 21.172 -9.844 1 96.56 249 GLY A N 1
ATOM 1942 C CA . GLY A 1 249 ? 12.633 21.562 -8.438 1 96.56 249 GLY A CA 1
ATOM 1943 C C . GLY A 1 249 ? 12.484 20.375 -7.504 1 96.56 249 GLY A C 1
ATOM 1944 O O . GLY A 1 249 ? 12.422 20.547 -6.285 1 96.56 249 GLY A O 1
ATOM 1945 N N . VAL A 1 250 ? 12.531 19.188 -8.062 1 95.69 250 VAL A N 1
ATOM 1946 C CA . VAL A 1 250 ? 12.375 17.984 -7.254 1 95.69 250 VAL A CA 1
ATOM 1947 C C . VAL A 1 250 ? 13.664 17.703 -6.484 1 95.69 250 VAL A C 1
ATOM 1949 O O . VAL A 1 250 ? 14.758 17.781 -7.051 1 95.69 250 VAL A O 1
ATOM 1952 N N . ARG A 1 251 ? 13.469 17.344 -5.184 1 94.56 251 ARG A N 1
ATOM 1953 C CA . ARG A 1 251 ? 14.641 17.078 -4.359 1 94.56 251 ARG A CA 1
ATOM 1954 C C . ARG A 1 251 ? 14.57 15.688 -3.748 1 94.56 251 ARG A C 1
ATOM 1956 O O . ARG A 1 251 ? 15.578 15.18 -3.246 1 94.56 251 ARG A O 1
ATOM 1963 N N . ASN A 1 252 ? 13.414 15.094 -3.807 1 94.31 252 ASN A N 1
ATOM 1964 C CA . ASN A 1 252 ? 13.273 13.727 -3.307 1 94.31 252 ASN A CA 1
ATOM 1965 C C . ASN A 1 252 ? 12.117 13 -3.982 1 94.31 252 ASN A C 1
ATOM 1967 O O . ASN A 1 252 ? 11.25 13.633 -4.582 1 94.31 252 ASN A O 1
ATOM 1971 N N . ILE A 1 253 ? 12.18 11.688 -3.951 1 95.31 253 ILE A N 1
ATOM 1972 C CA . ILE A 1 253 ? 11.18 10.805 -4.543 1 95.31 253 ILE A CA 1
ATOM 1973 C C . ILE A 1 253 ? 10.648 9.844 -3.48 1 95.31 253 ILE A C 1
ATOM 1975 O O . ILE A 1 253 ? 11.422 9.258 -2.719 1 95.31 253 ILE A O 1
ATOM 1979 N N . GLU A 1 254 ? 9.359 9.766 -3.357 1 96 254 GLU A N 1
ATOM 1980 C CA . GLU A 1 254 ? 8.719 8.82 -2.447 1 96 254 GLU A CA 1
ATOM 1981 C C . GLU A 1 254 ? 7.375 8.352 -2.99 1 96 254 GLU A C 1
ATOM 1983 O O . GLU A 1 254 ? 7.184 8.266 -4.207 1 96 254 GLU A O 1
ATOM 1988 N N . MET A 1 255 ? 6.445 7.844 -2.121 1 97.56 255 MET A N 1
ATOM 1989 C CA . MET A 1 255 ? 5.324 7.133 -2.725 1 97.56 255 MET A CA 1
ATOM 1990 C C . MET A 1 255 ? 4.004 7.551 -2.086 1 97.56 255 MET A C 1
ATOM 1992 O O . MET A 1 255 ? 2.998 6.852 -2.209 1 97.56 255 MET A O 1
ATOM 1996 N N . GLU A 1 256 ? 3.918 8.742 -1.348 1 97.81 256 GLU A N 1
ATOM 1997 C CA . GLU A 1 256 ? 2.68 8.984 -0.612 1 97.81 256 GLU A CA 1
ATOM 1998 C C . GLU A 1 256 ? 2.229 10.438 -0.75 1 97.81 256 GLU A C 1
ATOM 2000 O O . GLU A 1 256 ? 1.064 10.758 -0.499 1 97.81 256 GLU A O 1
ATOM 2005 N N . SER A 1 257 ? 2.984 11.352 -1.179 1 97.25 257 SER A N 1
ATOM 2006 C CA . SER A 1 257 ? 2.828 12.781 -0.912 1 97.25 257 SER A CA 1
ATOM 2007 C C . SER A 1 257 ? 1.661 13.367 -1.698 1 97.25 257 SER A C 1
ATOM 2009 O O . SER A 1 257 ? 0.968 14.266 -1.215 1 97.25 257 SER A O 1
ATOM 2011 N N . THR A 1 258 ? 1.441 12.898 -2.887 1 97.88 258 THR A N 1
ATOM 2012 C CA . THR A 1 258 ? 0.443 13.539 -3.734 1 97.88 258 THR A CA 1
ATOM 2013 C C . THR A 1 258 ? -0.956 13.367 -3.148 1 97.88 258 THR A C 1
ATOM 2015 O O . THR A 1 258 ? -1.699 14.344 -3.006 1 97.88 258 THR A O 1
ATOM 2018 N N . VAL A 1 259 ? -1.279 12.172 -2.781 1 98.25 259 VAL A N 1
ATOM 2019 C CA . VAL A 1 259 ? -2.617 11.953 -2.24 1 98.25 259 VAL A CA 1
ATOM 2020 C C . VAL A 1 259 ? -2.729 12.594 -0.86 1 98.25 259 VAL A C 1
ATOM 2022 O O . VAL A 1 259 ? -3.791 13.102 -0.488 1 98.25 259 VAL A O 1
ATOM 2025 N N . PHE A 1 260 ? -1.646 12.594 -0.097 1 97.81 260 PHE A N 1
ATOM 2026 C CA . PHE A 1 260 ? -1.625 13.258 1.201 1 97.81 260 PHE A CA 1
ATOM 2027 C C . PHE A 1 260 ? -1.988 14.734 1.064 1 97.81 260 PHE A C 1
ATOM 2029 O O . PHE A 1 260 ? -2.881 15.227 1.757 1 97.81 260 PHE A O 1
ATOM 2036 N N . ALA A 1 261 ? -1.321 15.375 0.162 1 97 261 ALA A N 1
ATOM 2037 C CA . ALA A 1 261 ? -1.556 16.797 -0.08 1 97 261 ALA A CA 1
ATOM 2038 C C . ALA A 1 261 ? -2.977 17.031 -0.581 1 97 261 ALA A C 1
ATOM 2040 O O . ALA A 1 261 ? -3.66 17.953 -0.108 1 97 261 ALA A O 1
ATOM 2041 N N . ALA A 1 262 ? -3.387 16.25 -1.495 1 96.75 262 ALA A N 1
ATOM 2042 C CA . ALA A 1 262 ? -4.703 16.422 -2.098 1 96.75 262 ALA A CA 1
ATOM 2043 C C . ALA A 1 262 ? -5.809 16.312 -1.049 1 96.75 262 ALA A C 1
ATOM 2045 O O . ALA A 1 262 ? -6.703 17.156 -0.987 1 96.75 262 ALA A O 1
ATOM 2046 N N . MET A 1 263 ? -5.715 15.328 -0.247 1 96.31 263 MET A N 1
ATOM 2047 C CA . MET A 1 263 ? -6.777 15.07 0.719 1 96.31 263 MET A CA 1
ATOM 2048 C C . MET A 1 263 ? -6.75 16.094 1.847 1 96.31 263 MET A C 1
ATOM 2050 O O . MET A 1 263 ? -7.801 16.5 2.352 1 96.31 263 MET A O 1
ATOM 2054 N N . CYS A 1 264 ? -5.562 16.484 2.281 1 93 264 CYS A N 1
ATOM 2055 C CA . CYS A 1 264 ? -5.484 17.562 3.27 1 93 264 CYS A CA 1
ATOM 2056 C C . CYS A 1 264 ? -6.172 18.812 2.764 1 93 264 CYS A C 1
ATOM 2058 O O . CYS A 1 264 ? -6.953 19.438 3.486 1 93 264 CYS A O 1
ATOM 2060 N N . GLY A 1 265 ? -5.859 19.156 1.535 1 90.31 265 GLY A N 1
ATOM 2061 C CA . GLY A 1 265 ? -6.48 20.328 0.94 1 90.31 265 GLY A CA 1
ATOM 2062 C C . GLY A 1 265 ? -7.988 20.219 0.844 1 90.31 265 GLY A C 1
ATOM 2063 O O . GLY A 1 265 ? -8.703 21.188 1.143 1 90.31 265 GLY A O 1
ATOM 2064 N N . LEU A 1 266 ? -8.484 19.094 0.547 1 90.38 266 LEU A N 1
ATOM 2065 C CA . LEU A 1 266 ? -9.906 18.891 0.325 1 90.38 266 LEU A CA 1
ATOM 2066 C C . LEU A 1 266 ? -10.672 18.875 1.646 1 90.38 266 LEU A C 1
ATOM 2068 O O . LEU A 1 266 ? -11.852 19.219 1.689 1 90.38 266 LEU A O 1
ATOM 2072 N N . CYS A 1 267 ? -9.984 18.531 2.746 1 89.44 267 CYS A N 1
ATOM 2073 C CA . CYS A 1 267 ? -10.719 18.297 3.984 1 89.44 267 CYS A CA 1
ATOM 2074 C C . CYS A 1 267 ? -10.344 19.328 5.039 1 89.44 267 CYS A C 1
ATOM 2076 O O . CYS A 1 267 ? -10.656 19.172 6.219 1 89.44 267 CYS A O 1
ATOM 2078 N N . GLY A 1 268 ? -9.633 20.359 4.656 1 82 268 GLY A N 1
ATOM 2079 C CA . GLY A 1 268 ? -9.383 21.5 5.535 1 82 268 GLY A CA 1
ATOM 2080 C C . GLY A 1 268 ? -8.344 21.203 6.605 1 82 268 GLY A C 1
ATOM 2081 O O . GLY A 1 268 ? -8.43 21.719 7.719 1 82 268 GLY A O 1
ATOM 2082 N N . LEU A 1 269 ? -7.59 20.297 6.348 1 83.75 269 LEU A N 1
ATOM 2083 C CA . LEU A 1 269 ? -6.48 20 7.25 1 83.75 269 LEU A CA 1
ATOM 2084 C C . LEU A 1 269 ? -5.238 20.797 6.855 1 83.75 269 LEU A C 1
ATOM 2086 O O . LEU A 1 269 ? -4.941 20.938 5.668 1 83.75 269 LEU A O 1
ATOM 2090 N N . ARG A 1 270 ? -4.672 21.422 7.914 1 80.69 270 ARG A N 1
ATOM 2091 C CA . ARG A 1 270 ? -3.344 21.969 7.66 1 80.69 270 ARG A CA 1
ATOM 2092 C C . ARG A 1 270 ? -2.301 20.859 7.582 1 80.69 270 ARG A C 1
ATOM 2094 O O . ARG A 1 270 ? -2.072 20.156 8.555 1 80.69 270 ARG A O 1
ATOM 2101 N N . GLY A 1 271 ? -1.816 20.766 6.348 1 81.44 271 GLY A N 1
ATOM 2102 C CA . GLY A 1 271 ? -0.933 19.625 6.145 1 81.44 271 GLY A CA 1
ATOM 2103 C C . GLY A 1 271 ? 0.451 20.016 5.668 1 81.44 271 GLY A C 1
ATOM 2104 O O . GLY A 1 271 ? 0.595 20.953 4.871 1 81.44 271 GLY A O 1
ATOM 2105 N N . ALA A 1 272 ? 1.463 19.344 6.168 1 76.94 272 ALA A N 1
ATOM 2106 C CA . ALA A 1 272 ? 2.846 19.406 5.699 1 76.94 272 ALA A CA 1
ATOM 2107 C C . ALA A 1 272 ? 3.477 18.016 5.648 1 76.94 272 ALA A C 1
ATOM 2109 O O . ALA A 1 272 ? 3.021 17.094 6.328 1 76.94 272 ALA A O 1
ATOM 2110 N N . GLN A 1 273 ? 4.379 17.859 4.711 1 77.19 273 GLN A N 1
ATOM 2111 C CA . GLN A 1 273 ? 5.129 16.625 4.574 1 77.19 273 GLN A CA 1
ATOM 2112 C C . GLN A 1 273 ? 6.625 16.859 4.758 1 77.19 273 GLN A C 1
ATOM 2114 O O . GLN A 1 273 ? 7.18 17.812 4.215 1 77.19 273 GLN A O 1
ATOM 2119 N N . ARG A 1 274 ? 7.277 15.992 5.648 1 67.44 274 ARG A N 1
ATOM 2120 C CA . ARG A 1 274 ? 8.719 15.977 5.871 1 67.44 274 ARG A CA 1
ATOM 2121 C C . ARG A 1 274 ? 9.305 14.602 5.566 1 67.44 274 ARG A C 1
ATOM 2123 O O . ARG A 1 274 ? 9.312 13.719 6.426 1 67.44 274 ARG A O 1
ATOM 2130 N N . PRO A 1 275 ? 9.75 14.461 4.273 1 58.44 275 PRO A N 1
ATOM 2131 C CA . PRO A 1 275 ? 10.484 13.219 4.027 1 58.44 275 PRO A CA 1
ATOM 2132 C C . PRO A 1 275 ? 11.93 13.289 4.52 1 58.44 275 PRO A C 1
ATOM 2134 O O . PRO A 1 275 ? 12.539 14.359 4.52 1 58.44 275 PRO A O 1
ATOM 2137 N N . GLU A 1 276 ? 12.406 12.234 5.363 1 50.28 276 GLU A N 1
ATOM 2138 C CA . GLU A 1 276 ? 13.828 12.07 5.648 1 50.28 276 GLU A CA 1
ATOM 2139 C C . GLU A 1 276 ? 14.523 11.273 4.551 1 50.28 276 GLU A C 1
ATOM 2141 O O . GLU A 1 276 ? 13.93 10.367 3.961 1 50.28 276 GLU A O 1
ATOM 2146 N N . ILE A 1 277 ? 15.562 11.883 3.998 1 44.72 277 ILE A N 1
ATOM 2147 C CA . ILE A 1 277 ? 16.359 11.117 3.043 1 44.72 277 ILE A CA 1
ATOM 2148 C C . ILE A 1 277 ? 17.25 10.133 3.789 1 44.72 277 ILE A C 1
ATOM 2150 O O . ILE A 1 277 ? 18.047 10.523 4.645 1 44.72 277 ILE A O 1
ATOM 2154 N N . ARG A 1 278 ? 17.062 8.75 3.975 1 40.41 278 ARG A N 1
ATOM 2155 C CA . ARG A 1 278 ? 18.156 7.863 4.383 1 40.41 278 ARG A CA 1
ATOM 2156 C C . ARG A 1 278 ? 18.984 7.438 3.186 1 40.41 278 ARG A C 1
ATOM 2158 O O . ARG A 1 278 ? 18.469 6.848 2.236 1 40.41 278 ARG A O 1
ATOM 2165 N N . VAL A 1 279 ? 20.031 8.125 2.838 1 33.06 279 VAL A N 1
ATOM 2166 C CA . VAL A 1 279 ? 21.062 7.508 2.014 1 33.06 279 VAL A CA 1
ATOM 2167 C C . VAL A 1 279 ? 21.812 6.449 2.82 1 33.06 279 VAL A C 1
ATOM 2169 O O . VAL A 1 279 ? 21.953 6.57 4.039 1 33.06 279 VAL A O 1
ATOM 2172 N N . SER A 1 280 ? 22.078 5.293 2.27 1 29.86 280 SER A N 1
ATOM 2173 C CA . SER A 1 280 ? 22.688 4.082 2.799 1 29.86 280 SER A CA 1
ATOM 2174 C C . SER A 1 280 ? 23.875 4.414 3.701 1 29.86 280 SER A C 1
ATOM 2176 O O . SER A 1 280 ? 24.469 3.52 4.312 1 29.86 280 SER A O 1
ATOM 2178 N N . GLU A 1 281 ? 24.75 5.469 3.588 1 28.06 281 GLU A N 1
ATOM 2179 C CA . GLU A 1 281 ? 26.047 5.203 4.203 1 28.06 281 GLU A CA 1
ATOM 2180 C C . GLU A 1 281 ? 25.953 5.238 5.727 1 28.06 281 GLU A C 1
ATOM 2182 O O . GLU A 1 281 ? 26.391 4.305 6.402 1 28.06 281 GLU A O 1
ATOM 2187 N N . GLU A 1 282 ? 26.328 6.496 6.457 1 26.02 282 GLU A N 1
ATOM 2188 C CA . GLU A 1 282 ? 26.828 6.633 7.824 1 26.02 282 GLU A CA 1
ATOM 2189 C C . GLU A 1 282 ? 25.672 6.633 8.828 1 26.02 282 GLU A C 1
ATOM 2191 O O . GLU A 1 282 ? 24.844 7.543 8.82 1 26.02 282 GLU A O 1
ATOM 2196 N N . ARG A 1 283 ? 25.203 5.551 9.383 1 28.39 283 ARG A N 1
ATOM 2197 C CA . ARG A 1 283 ? 24.141 5.137 10.281 1 28.39 283 ARG A CA 1
ATOM 2198 C C . ARG A 1 283 ? 24.219 5.867 11.617 1 28.39 283 ARG A C 1
ATOM 2200 O O . ARG A 1 283 ? 23.297 5.789 12.43 1 28.39 283 ARG A O 1
ATOM 2207 N N . GLN A 1 284 ? 25.297 6.332 12.125 1 24.8 284 GLN A N 1
ATOM 2208 C CA . GLN A 1 284 ? 25.531 6.539 13.555 1 24.8 284 GLN A CA 1
ATOM 2209 C C . GLN A 1 284 ? 24.781 7.777 14.055 1 24.8 284 GLN A C 1
ATOM 2211 O O . GLN A 1 284 ? 24.266 7.777 15.172 1 24.8 284 GLN A O 1
ATOM 2216 N N . LYS A 1 285 ? 24.938 8.867 13.414 1 26.2 285 LYS A N 1
ATOM 2217 C CA . LYS A 1 285 ? 24.797 10.109 14.172 1 26.2 285 LYS A CA 1
ATOM 2218 C C . LYS A 1 285 ? 23.328 10.477 14.367 1 26.2 285 LYS A C 1
ATOM 2220 O O . LYS A 1 285 ? 23.016 11.508 14.969 1 26.2 285 LYS A O 1
ATOM 2225 N N . VAL A 1 286 ? 22.453 9.781 13.75 1 28.98 286 VAL A N 1
ATOM 2226 C CA . VAL A 1 286 ? 21.156 10.438 13.641 1 28.98 286 VAL A CA 1
ATOM 2227 C C . VAL A 1 286 ? 20.406 10.32 14.961 1 28.98 286 VAL A C 1
ATOM 2229 O O . VAL A 1 286 ? 19.328 10.898 15.125 1 28.98 286 VAL A O 1
ATOM 2232 N N . GLU A 1 287 ? 20.828 9.453 15.852 1 28.38 287 GLU A N 1
ATOM 2233 C CA . GLU A 1 287 ? 20.047 9.359 17.078 1 28.38 287 GLU A CA 1
ATOM 2234 C C . GLU A 1 287 ? 20 10.695 17.812 1 28.38 287 GLU A C 1
ATOM 2236 O O . GLU A 1 287 ? 19.031 11.008 18.5 1 28.38 287 GLU A O 1
ATOM 2241 N N . ARG A 1 288 ? 21.109 11.398 17.688 1 25.52 288 ARG A N 1
ATOM 2242 C CA . ARG A 1 288 ? 21.266 12.484 18.656 1 25.52 288 ARG A CA 1
ATOM 2243 C C . ARG A 1 288 ? 20.297 13.633 18.344 1 25.52 288 ARG A C 1
ATOM 2245 O O . ARG A 1 288 ? 20.188 14.578 19.125 1 25.52 288 ARG A O 1
ATOM 2252 N N . LEU A 1 289 ? 19.953 13.68 17.109 1 29.11 289 LEU A N 1
ATOM 2253 C CA . LEU A 1 289 ? 19.359 14.992 16.906 1 29.11 289 LEU A CA 1
ATOM 2254 C C . LEU A 1 289 ? 17.969 15.055 17.516 1 29.11 289 LEU A C 1
ATOM 2256 O O . LEU A 1 289 ? 17.219 16 17.281 1 29.11 289 LEU A O 1
ATOM 2260 N N . TRP A 1 290 ? 17.594 13.984 18.266 1 27.78 290 TRP A N 1
ATOM 2261 C CA . TRP A 1 290 ? 16.281 13.992 18.906 1 27.78 290 TRP A CA 1
ATOM 2262 C C . TRP A 1 290 ? 16.141 15.188 19.844 1 27.78 290 TRP A C 1
ATOM 2264 O O . TRP A 1 290 ? 15.102 15.359 20.484 1 27.78 290 TRP A O 1
ATOM 2274 N N . LYS A 1 291 ? 17.156 15.602 20.453 1 26.86 291 LYS A N 1
ATOM 2275 C CA . LYS A 1 291 ? 16.953 16.25 21.734 1 26.86 291 LYS A CA 1
ATOM 2276 C C . LYS A 1 291 ? 16.281 17.609 21.562 1 26.86 291 LYS A C 1
ATOM 2278 O O . LYS A 1 291 ? 15.906 18.25 22.547 1 26.86 291 LYS A O 1
ATOM 2283 N N . ASN A 1 292 ? 16.688 18.375 20.562 1 26.75 292 ASN A N 1
ATOM 2284 C CA . ASN A 1 292 ? 16.234 19.672 21.047 1 26.75 292 ASN A CA 1
ATOM 2285 C C . ASN A 1 292 ? 14.727 19.812 20.969 1 26.75 292 ASN A C 1
ATOM 2287 O O . ASN A 1 292 ? 14.047 18.953 20.406 1 26.75 292 ASN A O 1
ATOM 2291 N N . ASP A 1 293 ? 14.172 21.125 20.641 1 26.69 293 ASP A N 1
ATOM 2292 C CA . ASP A 1 293 ? 12.812 21.578 20.906 1 26.69 293 ASP A CA 1
ATOM 2293 C C . ASP A 1 293 ? 11.797 20.75 20.125 1 26.69 293 ASP A C 1
ATOM 2295 O O . ASP A 1 293 ? 12.172 19.938 19.281 1 26.69 293 ASP A O 1
ATOM 2299 N N . GLY A 1 294 ? 10.492 21.312 19.625 1 27.3 294 GLY A N 1
ATOM 2300 C CA . GLY A 1 294 ? 9.141 20.984 19.188 1 27.3 294 GLY A CA 1
ATOM 2301 C C . GLY A 1 294 ? 9.109 20.109 17.938 1 27.3 294 GLY A C 1
ATOM 2302 O O . GLY A 1 294 ? 8.047 19.656 17.516 1 27.3 294 GLY A O 1
ATOM 2303 N N . MET A 1 295 ? 9.922 20.359 16.953 1 26 295 MET A N 1
ATOM 2304 C CA . MET A 1 295 ? 9.664 19.703 15.672 1 26 295 MET A CA 1
ATOM 2305 C C . MET A 1 295 ? 10.414 18.375 15.578 1 26 295 MET A C 1
ATOM 2307 O O . MET A 1 295 ? 11.617 18.312 15.859 1 26 295 MET A O 1
ATOM 2311 N N . ILE A 1 296 ? 9.734 17.281 15.953 1 30.28 296 ILE A N 1
ATOM 2312 C CA . ILE A 1 296 ? 10.328 15.953 15.969 1 30.28 296 ILE A CA 1
ATOM 2313 C C . ILE A 1 296 ? 10.586 15.484 14.539 1 30.28 296 ILE A C 1
ATOM 2315 O O . ILE A 1 296 ? 9.664 15.445 13.719 1 30.28 296 ILE A O 1
ATOM 2319 N N . LEU A 1 297 ? 11.75 15.766 14.016 1 30.64 297 LEU A N 1
ATOM 2320 C CA . LEU A 1 297 ? 12.203 15.117 12.789 1 30.64 297 LEU A CA 1
ATOM 2321 C C . LEU A 1 297 ? 12.641 13.68 13.07 1 30.64 297 LEU A C 1
ATOM 2323 O O . LEU A 1 297 ? 13.445 13.445 13.977 1 30.64 297 LEU A O 1
ATOM 2327 N N . VAL A 1 298 ? 11.742 12.703 12.992 1 30.06 298 VAL A N 1
ATOM 2328 C CA . VAL A 1 298 ? 12.109 11.328 13.32 1 30.06 298 VAL A CA 1
ATOM 2329 C C . VAL A 1 298 ? 12.898 10.719 12.164 1 30.06 298 VAL A C 1
ATOM 2331 O O . VAL A 1 298 ? 12.445 10.719 11.023 1 30.06 298 VAL A O 1
ATOM 2334 N N . SER A 1 299 ? 14.164 10.68 12.164 1 28.23 299 SER A N 1
ATOM 2335 C CA . SER A 1 299 ? 15.047 9.992 11.227 1 28.23 299 SER A CA 1
ATOM 2336 C C . SER A 1 299 ? 14.992 8.484 11.43 1 28.23 299 SER A C 1
ATOM 2338 O O . SER A 1 299 ? 14.977 8 12.562 1 28.23 299 SER A O 1
ATOM 2340 N N . SER A 1 300 ? 14.227 7.703 10.617 1 26.91 300 SER A N 1
ATOM 2341 C CA . SER A 1 300 ? 14.156 6.246 10.664 1 26.91 300 SER A CA 1
ATOM 2342 C C . SER A 1 300 ? 15.531 5.625 10.461 1 26.91 300 SER A C 1
ATOM 2344 O O . SER A 1 300 ? 16.25 5.973 9.516 1 26.91 300 SER A O 1
ATOM 2346 N N . THR A 1 301 ? 16.234 5.176 11.547 1 27.97 301 THR A N 1
ATOM 2347 C CA . THR A 1 301 ? 17.516 4.508 11.641 1 27.97 301 THR A CA 1
ATOM 2348 C C . THR A 1 301 ? 17.406 3.049 11.195 1 27.97 301 THR A C 1
ATOM 2350 O O . THR A 1 301 ? 16.812 2.229 11.898 1 27.97 301 THR A O 1
ATOM 2353 N N . GLY A 1 302 ? 16.828 2.604 10.25 1 26.56 302 GLY A N 1
ATOM 2354 C CA . GLY A 1 302 ? 16.984 1.165 10.086 1 26.56 302 GLY A CA 1
ATOM 2355 C C . GLY A 1 302 ? 18.375 0.75 9.672 1 26.56 302 GLY A C 1
ATOM 2356 O O . GLY A 1 302 ? 18.719 0.798 8.484 1 26.56 302 GLY A O 1
ATOM 2357 N N . GLY A 1 303 ? 19.531 1.075 10.367 1 25.53 303 GLY A N 1
ATOM 2358 C CA . GLY A 1 303 ? 20.859 0.649 9.992 1 25.53 303 GLY A CA 1
ATOM 2359 C C . GLY A 1 303 ? 21.062 -0.853 10.086 1 25.53 303 GLY A C 1
ATOM 2360 O O . GLY A 1 303 ? 20.359 -1.53 10.836 1 25.53 303 GLY A O 1
ATOM 2361 N N . ARG A 1 304 ? 21.438 -1.598 8.969 1 20.88 304 ARG A N 1
ATOM 2362 C CA . ARG A 1 304 ? 22.078 -2.893 9.18 1 20.88 304 ARG A CA 1
ATOM 2363 C C . ARG A 1 304 ? 23.25 -2.771 10.156 1 20.88 304 ARG A C 1
ATOM 2365 O O . ARG A 1 304 ? 24.016 -1.81 10.094 1 20.88 304 ARG A O 1
ATOM 2372 N N . PRO A 1 305 ? 23.234 -3.473 11.289 1 22.22 305 PRO A N 1
ATOM 2373 C CA . PRO A 1 305 ? 24.562 -3.68 11.891 1 22.22 305 PRO A CA 1
ATOM 2374 C C . PRO A 1 305 ? 25.578 -4.223 10.891 1 22.22 305 PRO A C 1
ATOM 2376 O O . PRO A 1 305 ? 25.203 -4.93 9.945 1 22.22 305 PRO A O 1
ATOM 2379 N N . GLY A 1 306 ? 26.719 -3.506 10.453 1 17.52 306 GLY A N 1
ATOM 2380 C CA . GLY A 1 306 ? 27.828 -4.445 10.383 1 17.52 306 GLY A CA 1
ATOM 2381 C C . GLY A 1 306 ? 28 -5.258 11.648 1 17.52 306 GLY A C 1
ATOM 2382 O O . GLY A 1 306 ? 27.625 -4.809 12.742 1 17.52 306 GLY A O 1
ATOM 2383 N N . MET B 1 1 ? 5.809 -75.438 -44.438 1 24.86 1 MET B N 1
ATOM 2384 C CA . MET B 1 1 ? 5.359 -74.125 -44.938 1 24.86 1 MET B CA 1
ATOM 2385 C C . MET B 1 1 ? 5.371 -73.125 -43.812 1 24.86 1 MET B C 1
ATOM 2387 O O . MET B 1 1 ? 4.789 -73.312 -42.75 1 24.86 1 MET B O 1
ATOM 2391 N N . ALA B 1 2 ? 6.324 -72.188 -43.875 1 24.28 2 ALA B N 1
ATOM 2392 C CA . ALA B 1 2 ? 7.051 -71.5 -42.812 1 24.28 2 ALA B CA 1
ATOM 2393 C C . ALA B 1 2 ? 6.211 -70.375 -42.219 1 24.28 2 ALA B C 1
ATOM 2395 O O . ALA B 1 2 ? 6.707 -69.562 -41.438 1 24.28 2 ALA B O 1
ATOM 2396 N N . SER B 1 3 ? 4.934 -70.438 -42.375 1 26.25 3 SER B N 1
ATOM 2397 C CA . SER B 1 3 ? 4.457 -69.062 -42.281 1 26.25 3 SER B CA 1
ATOM 2398 C C . SER B 1 3 ? 4.676 -68.438 -40.875 1 26.25 3 SER B C 1
ATOM 2400 O O . SER B 1 3 ? 4.07 -68.938 -39.906 1 26.25 3 SER B O 1
ATOM 2402 N N . ILE B 1 4 ? 5.891 -68.25 -40.469 1 27.58 4 ILE B N 1
ATOM 2403 C CA . ILE B 1 4 ? 6.125 -67.938 -39.062 1 27.58 4 ILE B CA 1
ATOM 2404 C C . ILE B 1 4 ? 5.168 -66.812 -38.625 1 27.58 4 ILE B C 1
ATOM 2406 O O . ILE B 1 4 ? 4.688 -66.062 -39.469 1 27.58 4 ILE B O 1
ATOM 2410 N N . LEU B 1 5 ? 4.914 -66.812 -37.312 1 26.67 5 LEU B N 1
ATOM 2411 C CA . LEU B 1 5 ? 4.016 -66.125 -36.406 1 26.67 5 LEU B CA 1
ATOM 2412 C C . LEU B 1 5 ? 4.168 -64.562 -36.531 1 26.67 5 LEU B C 1
ATOM 2414 O O . LEU B 1 5 ? 5.289 -64.062 -36.625 1 26.67 5 LEU B O 1
ATOM 2418 N N . PRO B 1 6 ? 3.277 -63.844 -37.094 1 27.92 6 PRO B N 1
ATOM 2419 C CA . PRO B 1 6 ? 3.371 -62.438 -37.406 1 27.92 6 PRO B CA 1
ATOM 2420 C C . PRO B 1 6 ? 3.662 -61.562 -36.156 1 27.92 6 PRO B C 1
ATOM 2422 O O . PRO B 1 6 ? 2.846 -61.531 -35.25 1 27.92 6 PRO B O 1
ATOM 2425 N N . ALA B 1 7 ? 4.695 -61.938 -35.312 1 32.81 7 ALA B N 1
ATOM 2426 C CA . ALA B 1 7 ? 4.824 -61.312 -34.031 1 32.81 7 ALA B CA 1
ATOM 2427 C C . ALA B 1 7 ? 4.355 -59.844 -34.062 1 32.81 7 ALA B C 1
ATOM 2429 O O . ALA B 1 7 ? 4.547 -59.156 -35.062 1 32.81 7 ALA B O 1
ATOM 2430 N N . SER B 1 8 ? 3.428 -59.469 -33.25 1 28.36 8 SER B N 1
ATOM 2431 C CA . SER B 1 8 ? 2.672 -58.312 -32.844 1 28.36 8 SER B CA 1
ATOM 2432 C C . SER B 1 8 ? 3.545 -57.062 -32.875 1 28.36 8 SER B C 1
ATOM 2434 O O . SER B 1 8 ? 4.77 -57.125 -32.781 1 28.36 8 SER B O 1
ATOM 2436 N N . ASN B 1 9 ? 3.008 -55.875 -33.438 1 29.59 9 ASN B N 1
ATOM 2437 C CA . ASN B 1 9 ? 3.209 -54.438 -33.719 1 29.59 9 ASN B CA 1
ATOM 2438 C C . ASN B 1 9 ? 3.574 -53.688 -32.438 1 29.59 9 ASN B C 1
ATOM 2440 O O . ASN B 1 9 ? 2.691 -53.25 -31.688 1 29.59 9 ASN B O 1
ATOM 2444 N N . ARG B 1 10 ? 4.492 -54.219 -31.578 1 31.75 10 ARG B N 1
ATOM 2445 C CA . ARG B 1 10 ? 4.996 -53.469 -30.438 1 31.75 10 ARG B CA 1
ATOM 2446 C C . ARG B 1 10 ? 5.379 -52.062 -30.828 1 31.75 10 ARG B C 1
ATOM 2448 O O . ARG B 1 10 ? 6.449 -51.812 -31.391 1 31.75 10 ARG B O 1
ATOM 2455 N N . SER B 1 11 ? 4.559 -51.438 -31.594 1 31.14 11 SER B N 1
ATOM 2456 C CA . SER B 1 11 ? 5.117 -50.094 -31.734 1 31.14 11 SER B CA 1
ATOM 2457 C C . SER B 1 11 ? 5.586 -49.562 -30.391 1 31.14 11 SER B C 1
ATOM 2459 O O . SER B 1 11 ? 4.828 -49.531 -29.422 1 31.14 11 SER B O 1
ATOM 2461 N N . MET B 1 12 ? 6.664 -49.844 -29.938 1 31.91 12 MET B N 1
ATOM 2462 C CA . MET B 1 12 ? 7.297 -49.125 -28.812 1 31.91 12 MET B CA 1
ATOM 2463 C C . MET B 1 12 ? 6.984 -47.656 -28.859 1 31.91 12 MET B C 1
ATOM 2465 O O . MET B 1 12 ? 7.398 -46.938 -29.797 1 31.91 12 MET B O 1
ATOM 2469 N N . ARG B 1 13 ? 5.855 -47.281 -28.484 1 35.66 13 ARG B N 1
ATOM 2470 C CA . ARG B 1 13 ? 5.691 -45.812 -28.406 1 35.66 13 ARG B CA 1
ATOM 2471 C C . ARG B 1 13 ? 6.902 -45.188 -27.734 1 35.66 13 ARG B C 1
ATOM 2473 O O . ARG B 1 13 ? 7.414 -45.688 -26.734 1 35.66 13 ARG B O 1
ATOM 2480 N N . PRO B 1 14 ? 7.723 -44.438 -28.406 1 36.88 14 PRO B N 1
ATOM 2481 C CA . PRO B 1 14 ? 8.812 -43.75 -27.719 1 36.88 14 PRO B CA 1
ATOM 2482 C C . PRO B 1 14 ? 8.391 -43.188 -26.359 1 36.88 14 PRO B C 1
ATOM 2484 O O . PRO B 1 14 ? 7.234 -42.781 -26.188 1 36.88 14 PRO B O 1
ATOM 2487 N N . ASP B 1 15 ? 8.727 -43.75 -25.297 1 34 15 ASP B N 1
ATOM 2488 C CA . ASP B 1 15 ? 8.711 -43.062 -24 1 34 15 ASP B CA 1
ATOM 2489 C C . ASP B 1 15 ? 8.961 -41.562 -24.156 1 34 15 ASP B C 1
ATOM 2491 O O . ASP B 1 15 ? 10.039 -41.156 -24.578 1 34 15 ASP B O 1
ATOM 2495 N N . LYS B 1 16 ? 8.07 -40.781 -24.719 1 37.28 16 LYS B N 1
ATOM 2496 C CA . LYS B 1 16 ? 8.242 -39.344 -24.672 1 37.28 16 LYS B CA 1
ATOM 2497 C C . LYS B 1 16 ? 8.828 -38.875 -23.344 1 37.28 16 LYS B C 1
ATOM 2499 O O . LYS B 1 16 ? 8.125 -38.812 -22.344 1 37.28 16 LYS B O 1
ATOM 2504 N N . ASN B 1 17 ? 9.906 -39.312 -22.844 1 36.72 17 ASN B N 1
ATOM 2505 C CA . ASN B 1 17 ? 10.695 -38.594 -21.859 1 36.72 17 ASN B CA 1
ATOM 2506 C C . ASN B 1 17 ? 10.578 -37.062 -22.062 1 36.72 17 ASN B C 1
ATOM 2508 O O . ASN B 1 17 ? 11.336 -36.5 -22.844 1 36.72 17 ASN B O 1
ATOM 2512 N N . THR B 1 18 ? 9.445 -36.531 -22.281 1 35.97 18 THR B N 1
ATOM 2513 C CA . THR B 1 18 ? 9.328 -35.062 -22.266 1 35.97 18 THR B CA 1
ATOM 2514 C C . THR B 1 18 ? 10.18 -34.469 -21.141 1 35.97 18 THR B C 1
ATOM 2516 O O . THR B 1 18 ? 9.891 -34.688 -19.969 1 35.97 18 THR B O 1
ATOM 2519 N N . TYR B 1 19 ? 11.438 -34.562 -21.094 1 38.91 19 TYR B N 1
ATOM 2520 C CA . TYR B 1 19 ? 12.219 -33.625 -20.297 1 38.91 19 TYR B CA 1
ATOM 2521 C C . TYR B 1 19 ? 11.445 -32.312 -20.078 1 38.91 19 TYR B C 1
ATOM 2523 O O . TYR B 1 19 ? 11.375 -31.469 -20.969 1 38.91 19 TYR B O 1
ATOM 2531 N N . GLU B 1 20 ? 10.32 -32.375 -19.531 1 46.75 20 GLU B N 1
ATOM 2532 C CA . GLU B 1 20 ? 9.664 -31.125 -19.125 1 46.75 20 GLU B CA 1
ATOM 2533 C C . GLU B 1 20 ? 10.672 -30.125 -18.578 1 46.75 20 GLU B C 1
ATOM 2535 O O . GLU B 1 20 ? 11.352 -30.406 -17.594 1 46.75 20 GLU B O 1
ATOM 2540 N N . ARG B 1 21 ? 11.375 -29.406 -19.359 1 57.72 21 ARG B N 1
ATOM 2541 C CA . ARG B 1 21 ? 12.32 -28.344 -19.047 1 57.72 21 ARG B CA 1
ATOM 2542 C C . ARG B 1 21 ? 11.883 -27.562 -17.812 1 57.72 21 ARG B C 1
ATOM 2544 O O . ARG B 1 21 ? 10.75 -27.078 -17.75 1 57.72 21 ARG B O 1
ATOM 2551 N N . LYS B 1 22 ? 12.586 -27.797 -16.641 1 74.25 22 LYS B N 1
ATOM 2552 C CA . LYS B 1 22 ? 12.422 -27 -15.43 1 74.25 22 LYS B CA 1
ATOM 2553 C C . LYS B 1 22 ? 12.344 -25.516 -15.742 1 74.25 22 LYS B C 1
ATOM 2555 O O . LYS B 1 22 ? 13.156 -25 -16.516 1 74.25 22 LYS B O 1
ATOM 2560 N N . ARG B 1 23 ? 11.164 -25 -15.352 1 82.12 23 ARG B N 1
ATOM 2561 C CA . ARG B 1 23 ? 10.961 -23.562 -15.555 1 82.12 23 ARG B CA 1
ATOM 2562 C C . ARG B 1 23 ? 11.539 -22.766 -14.398 1 82.12 23 ARG B C 1
ATOM 2564 O O . ARG B 1 23 ? 11 -22.781 -13.289 1 82.12 23 ARG B O 1
ATOM 2571 N N . SER B 1 24 ? 12.641 -22.172 -14.664 1 85.62 24 SER B N 1
ATOM 2572 C CA . SER B 1 24 ? 13.281 -21.328 -13.664 1 85.62 24 SER B CA 1
ATOM 2573 C C . SER B 1 24 ? 12.602 -19.969 -13.562 1 85.62 24 SER B C 1
ATOM 2575 O O . SER B 1 24 ? 12.062 -19.469 -14.547 1 85.62 24 SER B O 1
ATOM 2577 N N . VAL B 1 25 ? 12.555 -19.453 -12.359 1 89.25 25 VAL B N 1
ATOM 2578 C CA . VAL B 1 25 ? 12.133 -18.078 -12.18 1 89.25 25 VAL B CA 1
ATOM 2579 C C . VAL B 1 25 ? 13.172 -17.125 -12.766 1 89.25 25 VAL B C 1
ATOM 2581 O O . VAL B 1 25 ? 14.375 -17.281 -12.516 1 89.25 25 VAL B O 1
ATOM 2584 N N . TYR B 1 26 ? 12.703 -16.234 -13.594 1 90.12 26 TYR B N 1
ATOM 2585 C CA . TYR B 1 26 ? 13.695 -15.328 -14.18 1 90.12 26 TYR B CA 1
ATOM 2586 C C . TYR B 1 26 ? 13.328 -13.875 -13.914 1 90.12 26 TYR B C 1
ATOM 2588 O O . TYR B 1 26 ? 12.195 -13.57 -13.539 1 90.12 26 TYR B O 1
ATOM 2596 N N . VAL B 1 27 ? 14.32 -13.055 -13.953 1 94.38 27 VAL B N 1
ATOM 2597 C CA . VAL B 1 27 ? 14.211 -11.609 -13.82 1 94.38 27 VAL B CA 1
ATOM 2598 C C . VAL B 1 27 ? 14.5 -10.938 -15.156 1 94.38 27 VAL B C 1
ATOM 2600 O O . VAL B 1 27 ? 15.227 -11.492 -15.992 1 94.38 27 VAL B O 1
ATOM 2603 N N . LYS B 1 28 ? 13.859 -9.836 -15.414 1 96.12 28 LYS B N 1
ATOM 2604 C CA . LYS B 1 28 ? 14.133 -9.039 -16.609 1 96.12 28 LYS B CA 1
ATOM 2605 C C . LYS B 1 28 ? 14.852 -7.738 -16.25 1 96.12 28 LYS B C 1
ATOM 2607 O O . LYS B 1 28 ? 14.297 -6.652 -16.422 1 96.12 28 LYS B O 1
ATOM 2612 N N . ASN B 1 29 ? 16 -7.836 -15.758 1 97.12 29 ASN B N 1
ATOM 2613 C CA . ASN B 1 29 ? 16.859 -6.738 -15.32 1 97.12 29 ASN B CA 1
ATOM 2614 C C . ASN B 1 29 ? 18.328 -7.031 -15.609 1 97.12 29 ASN B C 1
ATOM 2616 O O . ASN B 1 29 ? 18.953 -7.848 -14.93 1 97.12 29 ASN B O 1
ATOM 2620 N N . PRO B 1 30 ? 18.891 -6.41 -16.562 1 95.44 30 PRO B N 1
ATOM 2621 C CA . PRO B 1 30 ? 20.266 -6.707 -16.953 1 95.44 30 PRO B CA 1
ATOM 2622 C C . PRO B 1 30 ? 21.281 -6.281 -15.914 1 95.44 30 PRO B C 1
ATOM 2624 O O . PRO B 1 30 ? 22.453 -6.664 -16 1 95.44 30 PRO B O 1
ATOM 2627 N N . TYR B 1 31 ? 20.875 -5.562 -14.938 1 94.75 31 TYR B N 1
ATOM 2628 C CA . TYR B 1 31 ? 21.828 -4.992 -13.992 1 94.75 31 TYR B CA 1
ATOM 2629 C C . TYR B 1 31 ? 21.984 -5.883 -12.766 1 94.75 31 TYR B C 1
ATOM 2631 O O . TYR B 1 31 ? 22.922 -5.723 -11.984 1 94.75 31 TYR B O 1
ATOM 2639 N N . LEU B 1 32 ? 21.172 -6.824 -12.562 1 93.94 32 LEU B N 1
ATOM 2640 C CA . LEU B 1 32 ? 21.141 -7.605 -11.336 1 93.94 32 LEU B CA 1
ATOM 2641 C C . LEU B 1 32 ? 22.359 -8.523 -11.242 1 93.94 32 LEU B C 1
ATOM 2643 O O . LEU B 1 32 ? 22.938 -8.688 -10.164 1 93.94 32 LEU B O 1
ATOM 2647 N N . GLU B 1 33 ? 22.719 -9.148 -12.297 1 89.81 33 GLU B N 1
ATOM 2648 C CA . GLU B 1 33 ? 23.828 -10.094 -12.312 1 89.81 33 GLU B CA 1
ATOM 2649 C C . GLU B 1 33 ? 25.141 -9.406 -11.945 1 89.81 33 GLU B C 1
ATOM 2651 O O . GLU B 1 33 ? 26.031 -10.023 -11.352 1 89.81 33 GLU B O 1
ATOM 2656 N N . GLY B 1 34 ? 25.25 -8.188 -12.195 1 90.69 34 GLY B N 1
ATOM 2657 C CA . GLY B 1 34 ? 26.516 -7.488 -11.961 1 90.69 34 GLY B CA 1
ATOM 2658 C C . GLY B 1 34 ? 26.609 -6.895 -10.57 1 90.69 34 GLY B C 1
ATOM 2659 O O . GLY B 1 34 ? 27.656 -6.355 -10.195 1 90.69 34 GLY B O 1
ATOM 2660 N N . MET B 1 35 ? 25.625 -7.191 -9.797 1 92.38 35 MET B N 1
ATOM 2661 C CA . MET B 1 35 ? 25.625 -6.602 -8.461 1 92.38 35 MET B CA 1
ATOM 2662 C C . MET B 1 35 ? 26.5 -7.414 -7.508 1 92.38 35 MET B C 1
ATOM 2664 O O . MET B 1 35 ? 26.484 -8.648 -7.543 1 92.38 35 MET B O 1
ATOM 2668 N N . ASP B 1 36 ? 27.25 -6.68 -6.711 1 94.06 36 ASP B N 1
ATOM 2669 C CA . ASP B 1 36 ? 28.031 -7.336 -5.672 1 94.06 36 ASP B CA 1
ATOM 2670 C C . ASP B 1 36 ? 27.125 -7.965 -4.613 1 94.06 36 ASP B C 1
ATOM 2672 O O . ASP B 1 36 ? 27.391 -9.078 -4.156 1 94.06 36 ASP B O 1
ATOM 2676 N N . GLU B 1 37 ? 26.156 -7.254 -4.227 1 96.06 37 GLU B N 1
ATOM 2677 C CA . GLU B 1 37 ? 25.141 -7.688 -3.266 1 96.06 37 GLU B CA 1
ATOM 2678 C C . GLU B 1 37 ? 23.766 -7.188 -3.656 1 96.06 37 GLU B C 1
ATOM 2680 O O . GLU B 1 37 ? 23.609 -6.055 -4.113 1 96.06 37 GLU B O 1
ATOM 2685 N N . ASP B 1 38 ? 22.891 -8.078 -3.537 1 97.19 38 ASP B N 1
ATOM 2686 C CA . ASP B 1 38 ? 21.484 -7.695 -3.695 1 97.19 38 ASP B CA 1
ATOM 2687 C C . ASP B 1 38 ? 20.75 -7.758 -2.361 1 97.19 38 ASP B C 1
ATOM 2689 O O . ASP B 1 38 ? 20.5 -8.844 -1.832 1 97.19 38 ASP B O 1
ATOM 2693 N N . ILE B 1 39 ? 20.422 -6.574 -1.881 1 95.62 39 ILE B N 1
ATOM 2694 C CA . ILE B 1 39 ? 19.703 -6.48 -0.616 1 95.62 39 ILE B CA 1
ATOM 2695 C C . ILE B 1 39 ? 18.203 -6.379 -0.881 1 95.62 39 ILE B C 1
ATOM 2697 O O . ILE B 1 39 ? 17.766 -5.551 -1.684 1 95.62 39 ILE B O 1
ATOM 2701 N N . LEU B 1 40 ? 17.484 -7.273 -0.356 1 97.44 40 LEU B N 1
ATOM 2702 C CA . LEU B 1 40 ? 16.031 -7.203 -0.336 1 97.44 40 LEU B CA 1
ATOM 2703 C C . LEU B 1 40 ? 15.539 -6.465 0.905 1 97.44 40 LEU B C 1
ATOM 2705 O O . LEU B 1 40 ? 15.18 -7.09 1.905 1 97.44 40 LEU B O 1
ATOM 2709 N N . TYR B 1 41 ? 15.406 -5.188 0.823 1 93.69 41 TYR B N 1
ATOM 2710 C CA . TYR B 1 41 ? 15.305 -4.254 1.94 1 93.69 41 TYR B CA 1
ATOM 2711 C C . TYR B 1 41 ? 14.023 -4.504 2.736 1 93.69 41 TYR B C 1
ATOM 2713 O O . TYR B 1 41 ? 14.039 -4.469 3.969 1 93.69 41 TYR B O 1
ATOM 2721 N N . HIS B 1 42 ? 13.016 -4.785 2.049 1 97 42 HIS B N 1
ATOM 2722 C CA . HIS B 1 42 ? 11.719 -4.859 2.717 1 97 42 HIS B CA 1
ATOM 2723 C C . HIS B 1 42 ? 11.453 -6.262 3.26 1 97 42 HIS B C 1
ATOM 2725 O O . HIS B 1 42 ? 10.547 -6.457 4.074 1 97 42 HIS B O 1
ATOM 2731 N N . LEU B 1 43 ? 12.242 -7.207 2.793 1 98 43 LEU B N 1
ATOM 2732 C CA . LEU B 1 43 ? 12.086 -8.578 3.268 1 98 43 LEU B CA 1
ATOM 2733 C C . LEU B 1 43 ? 13.18 -8.93 4.277 1 98 43 LEU B C 1
ATOM 2735 O O . LEU B 1 43 ? 13.148 -10 4.879 1 98 43 LEU B O 1
ATOM 2739 N N . ASP B 1 44 ? 14.086 -8.086 4.48 1 97.19 44 ASP B N 1
ATOM 2740 C CA . ASP B 1 44 ? 15.188 -8.266 5.422 1 97.19 44 ASP B CA 1
ATOM 2741 C C . ASP B 1 44 ? 16.047 -9.461 5.027 1 97.19 44 ASP B C 1
ATOM 2743 O O . ASP B 1 44 ? 16.391 -10.289 5.875 1 97.19 44 ASP B O 1
ATOM 2747 N N . LEU B 1 45 ? 16.359 -9.57 3.713 1 98.19 45 LEU B N 1
ATOM 2748 C CA . LEU B 1 45 ? 17.219 -10.625 3.166 1 98.19 45 LEU B CA 1
ATOM 2749 C C . LEU B 1 45 ? 18.281 -10.039 2.246 1 98.19 45 LEU B C 1
ATOM 2751 O O . LEU B 1 45 ? 18.219 -8.867 1.881 1 98.19 45 LEU B O 1
ATOM 2755 N N . GLY B 1 46 ? 19.297 -10.82 1.966 1 97.44 46 GLY B N 1
ATOM 2756 C CA . GLY B 1 46 ? 20.359 -10.406 1.076 1 97.44 46 GLY B CA 1
ATOM 2757 C C . GLY B 1 46 ? 21.219 -11.562 0.587 1 97.44 46 GLY B C 1
ATOM 2758 O O . GLY B 1 46 ? 21.312 -12.594 1.251 1 97.44 46 GLY B O 1
ATOM 2759 N N . THR B 1 47 ? 21.891 -11.336 -0.543 1 97.75 47 THR B N 1
ATOM 2760 C CA . THR B 1 47 ? 22.656 -12.406 -1.168 1 97.75 47 THR B CA 1
ATOM 2761 C C . THR B 1 47 ? 23.969 -12.633 -0.424 1 97.75 47 THR B C 1
ATOM 2763 O O . THR B 1 47 ? 24.594 -13.688 -0.565 1 97.75 47 THR B O 1
ATOM 2766 N N . LYS B 1 48 ? 24.391 -11.633 0.394 1 97.25 48 LYS B N 1
ATOM 2767 C CA . LYS B 1 48 ? 25.609 -11.82 1.178 1 97.25 48 LYS B CA 1
ATOM 2768 C C . LYS B 1 48 ? 25.281 -12.219 2.613 1 97.25 48 LYS B C 1
ATOM 2770 O O . LYS B 1 48 ? 26.062 -12.93 3.26 1 97.25 48 LYS B O 1
ATOM 2775 N N . THR B 1 49 ? 24.203 -11.844 3.062 1 97.19 49 THR B N 1
ATOM 2776 C CA . THR B 1 49 ? 23.859 -12.039 4.469 1 97.19 49 THR B CA 1
ATOM 2777 C C . THR B 1 49 ? 23.172 -13.383 4.676 1 97.19 49 THR B C 1
ATOM 2779 O O . THR B 1 49 ? 23.141 -13.906 5.793 1 97.19 49 THR B O 1
ATOM 2782 N N . HIS B 1 50 ? 22.609 -13.969 3.656 1 98.19 50 HIS B N 1
ATOM 2783 C CA . HIS B 1 50 ? 21.859 -15.211 3.768 1 98.19 50 HIS B CA 1
ATOM 2784 C C . HIS B 1 50 ? 22.266 -16.203 2.674 1 98.19 50 HIS B C 1
ATOM 2786 O O . HIS B 1 50 ? 22.609 -15.789 1.564 1 98.19 50 HIS B O 1
ATOM 2792 N N . ASN B 1 51 ? 22.203 -17.484 2.967 1 98.44 51 ASN B N 1
ATOM 2793 C CA . ASN B 1 51 ? 22.297 -18.531 1.96 1 98.44 51 ASN B CA 1
ATOM 2794 C C . ASN B 1 51 ? 20.922 -18.844 1.348 1 98.44 51 ASN B C 1
ATOM 2796 O O . ASN B 1 51 ? 20.281 -19.828 1.721 1 98.44 51 ASN B O 1
ATOM 2800 N N . LEU B 1 52 ? 20.562 -18.109 0.39 1 98.44 52 LEU B N 1
ATOM 2801 C CA . LEU B 1 52 ? 19.219 -18.141 -0.161 1 98.44 52 LEU B CA 1
ATOM 2802 C C . LEU B 1 52 ? 18.922 -19.484 -0.819 1 98.44 52 LEU B C 1
ATOM 2804 O O . LEU B 1 52 ? 17.828 -20.047 -0.633 1 98.44 52 LEU B O 1
ATOM 2808 N N . PRO B 1 53 ? 19.859 -20.047 -1.575 1 98.25 53 PRO B N 1
ATOM 2809 C CA . PRO B 1 53 ? 19.578 -21.375 -2.143 1 98.25 53 PRO B CA 1
ATOM 2810 C C . PRO B 1 53 ? 19.297 -22.422 -1.073 1 98.25 53 PRO B C 1
ATOM 2812 O O . PRO B 1 53 ? 18.375 -23.234 -1.222 1 98.25 53 PRO B O 1
ATOM 2815 N N . ALA B 1 54 ? 20.016 -22.375 -0.013 1 98.38 54 ALA B N 1
ATOM 2816 C CA . ALA B 1 54 ? 19.797 -23.328 1.064 1 98.38 54 ALA B CA 1
ATOM 2817 C C . ALA B 1 54 ? 18.484 -23.062 1.786 1 98.38 54 ALA B C 1
ATOM 2819 O O . ALA B 1 54 ? 17.797 -24 2.203 1 98.38 54 ALA B O 1
ATOM 2820 N N . MET B 1 55 ? 18.125 -21.875 1.925 1 98.06 55 MET B N 1
ATOM 2821 C CA . MET B 1 55 ? 16.953 -21.484 2.699 1 98.06 55 MET B CA 1
ATOM 2822 C C . MET B 1 55 ? 15.68 -21.688 1.895 1 98.06 55 MET B C 1
ATOM 2824 O O . MET B 1 55 ? 14.641 -22.047 2.455 1 98.06 55 MET B O 1
ATOM 2828 N N . PHE B 1 56 ? 15.758 -21.453 0.539 1 98.5 56 PHE B N 1
ATOM 2829 C CA . PHE B 1 56 ? 14.508 -21.312 -0.196 1 98.5 56 PHE B CA 1
ATOM 2830 C C . PHE B 1 56 ? 14.508 -22.188 -1.438 1 98.5 56 PHE B C 1
ATOM 2832 O O . PHE B 1 56 ? 13.508 -22.266 -2.15 1 98.5 56 PHE B O 1
ATOM 2839 N N . GLY B 1 57 ? 15.531 -22.828 -1.799 1 98.06 57 GLY B N 1
ATOM 2840 C CA . GLY B 1 57 ? 15.688 -23.531 -3.062 1 98.06 57 GLY B CA 1
ATOM 2841 C C . GLY B 1 57 ? 14.625 -24.594 -3.289 1 98.06 57 GLY B C 1
ATOM 2842 O O . GLY B 1 57 ? 14.328 -24.953 -4.434 1 98.06 57 GLY B O 1
ATOM 2843 N N . ASP B 1 58 ? 14 -25.094 -2.283 1 97.38 58 ASP B N 1
ATOM 2844 C CA . ASP B 1 58 ? 13.016 -26.172 -2.391 1 97.38 58 ASP B CA 1
ATOM 2845 C C . ASP B 1 58 ? 11.602 -25.609 -2.488 1 97.38 58 ASP B C 1
ATOM 2847 O O . ASP B 1 58 ? 10.633 -26.375 -2.564 1 97.38 58 ASP B O 1
ATOM 2851 N N . VAL B 1 59 ? 11.438 -24.328 -2.514 1 97.44 59 VAL B N 1
ATOM 2852 C CA . VAL B 1 59 ? 10.117 -23.719 -2.584 1 97.44 59 VAL B CA 1
ATOM 2853 C C . VAL B 1 59 ? 9.445 -24.094 -3.904 1 97.44 59 VAL B C 1
ATOM 2855 O O . VAL B 1 59 ? 10.047 -23.969 -4.973 1 97.44 59 VAL B O 1
ATOM 2858 N N . LYS B 1 60 ? 8.148 -24.516 -3.818 1 95.44 60 LYS B N 1
ATOM 2859 C CA . LYS B 1 60 ? 7.355 -24.875 -4.988 1 95.44 60 LYS B CA 1
ATOM 2860 C C . LYS B 1 60 ? 6.07 -24.062 -5.059 1 95.44 60 LYS B C 1
ATOM 2862 O O . LYS B 1 60 ? 5.523 -23.844 -6.141 1 95.44 60 LYS B O 1
ATOM 2867 N N . PHE B 1 61 ? 5.621 -23.641 -3.855 1 95.31 61 PHE B N 1
ATOM 2868 C CA . PHE B 1 61 ? 4.383 -22.875 -3.766 1 95.31 61 PHE B CA 1
ATOM 2869 C C . PHE B 1 61 ? 4.59 -21.594 -2.959 1 95.31 61 PHE B C 1
ATOM 2871 O O . PHE B 1 61 ? 5.191 -21.625 -1.883 1 95.31 61 PHE B O 1
ATOM 2878 N N . VAL B 1 62 ? 4.148 -20.531 -3.521 1 97.25 62 VAL B N 1
ATOM 2879 C CA . VAL B 1 62 ? 4.141 -19.25 -2.822 1 97.25 62 VAL B CA 1
ATOM 2880 C C . VAL B 1 62 ? 2.709 -18.734 -2.713 1 97.25 62 VAL B C 1
ATOM 2882 O O . VAL B 1 62 ? 2.014 -18.594 -3.723 1 97.25 62 VAL B O 1
ATOM 2885 N N . CYS B 1 63 ? 2.266 -18.484 -1.541 1 96.12 63 CYS B N 1
ATOM 2886 C CA . CYS B 1 63 ? 0.97 -17.875 -1.281 1 96.12 63 CYS B CA 1
ATOM 2887 C C . CYS B 1 63 ? 1.136 -16.484 -0.678 1 96.12 63 CYS B C 1
ATOM 2889 O O . CYS B 1 63 ? 1.811 -16.312 0.341 1 96.12 63 CYS B O 1
ATOM 2891 N N . VAL B 1 64 ? 0.507 -15.508 -1.326 1 97.56 64 VAL B N 1
ATOM 2892 C CA . VAL B 1 64 ? 0.658 -14.141 -0.849 1 97.56 64 VAL B CA 1
ATOM 2893 C C . VAL B 1 64 ? -0.712 -13.555 -0.508 1 97.56 64 VAL B C 1
ATOM 2895 O O . VAL B 1 64 ? -1.72 -13.93 -1.112 1 97.56 64 VAL B O 1
ATOM 2898 N N . GLY B 1 65 ? -0.791 -12.719 0.5 1 96.81 65 GLY B N 1
ATOM 2899 C CA . GLY B 1 65 ? -2.02 -12.078 0.938 1 96.81 65 GLY B CA 1
ATOM 2900 C C . GLY B 1 65 ? -1.781 -10.766 1.655 1 96.81 65 GLY B C 1
ATOM 2901 O O . GLY B 1 65 ? -0.64 -10.422 1.975 1 96.81 65 GLY B O 1
ATOM 2902 N N . GLY B 1 66 ? -2.805 -10.078 1.898 1 95.81 66 GLY B N 1
ATOM 2903 C CA . GLY B 1 66 ? -2.68 -8.727 2.424 1 95.81 66 GLY B CA 1
ATOM 2904 C C . GLY B 1 66 ? -2.338 -8.695 3.902 1 95.81 66 GLY B C 1
ATOM 2905 O O . GLY B 1 66 ? -1.485 -7.91 4.328 1 95.81 66 GLY B O 1
ATOM 2906 N N . SER B 1 67 ? -2.896 -9.555 4.688 1 93.81 67 SER B N 1
ATOM 2907 C CA . SER B 1 67 ? -2.867 -9.508 6.145 1 93.81 67 SER B CA 1
ATOM 2908 C C . SER B 1 67 ? -1.734 -10.367 6.699 1 93.81 67 SER B C 1
ATOM 2910 O O . SER B 1 67 ? -1.694 -11.578 6.473 1 93.81 67 SER B O 1
ATOM 2912 N N . PRO B 1 68 ? -0.872 -9.727 7.531 1 95.81 68 PRO B N 1
ATOM 2913 C CA . PRO B 1 68 ? 0.165 -10.531 8.188 1 95.81 68 PRO B CA 1
ATOM 2914 C C . PRO B 1 68 ? -0.413 -11.648 9.047 1 95.81 68 PRO B C 1
ATOM 2916 O O . PRO B 1 68 ? 0.055 -12.789 8.984 1 95.81 68 PRO B O 1
ATOM 2919 N N . ASN B 1 69 ? -1.454 -11.32 9.781 1 93.5 69 ASN B N 1
ATOM 2920 C CA . ASN B 1 69 ? -2.057 -12.32 10.656 1 93.5 69 ASN B CA 1
ATOM 2921 C C . ASN B 1 69 ? -2.633 -13.484 9.859 1 93.5 69 ASN B C 1
ATOM 2923 O O . ASN B 1 69 ? -2.482 -14.648 10.25 1 93.5 69 ASN B O 1
ATOM 2927 N N . ARG B 1 70 ? -3.275 -13.164 8.766 1 93.06 70 ARG B N 1
ATOM 2928 C CA . ARG B 1 70 ? -3.854 -14.211 7.934 1 93.06 70 ARG B CA 1
ATOM 2929 C C . ARG B 1 70 ? -2.764 -15.086 7.32 1 93.06 70 ARG B C 1
ATOM 2931 O O . ARG B 1 70 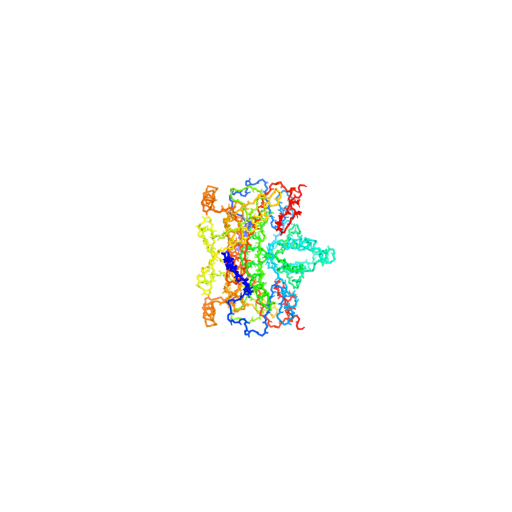? -2.914 -16.312 7.23 1 93.06 70 ARG B O 1
ATOM 2938 N N . MET B 1 71 ? -1.692 -14.469 6.941 1 96 71 MET B N 1
ATOM 2939 C CA . MET B 1 71 ? -0.623 -15.227 6.301 1 96 71 MET B CA 1
ATOM 2940 C C . MET B 1 71 ? 0.117 -16.094 7.32 1 96 71 MET B C 1
ATOM 2942 O O . MET B 1 71 ? 0.582 -17.188 6.992 1 96 71 MET B O 1
ATOM 2946 N N . LYS B 1 72 ? 0.217 -15.617 8.555 1 95.88 72 LYS B N 1
ATOM 2947 C CA . LYS B 1 72 ? 0.757 -16.453 9.625 1 95.88 72 LYS B CA 1
ATOM 2948 C C . LYS B 1 72 ? -0.143 -17.656 9.891 1 95.88 72 LYS B C 1
ATOM 2950 O O . LYS B 1 72 ? 0.336 -18.781 9.977 1 95.88 72 LYS B O 1
ATOM 2955 N N . ALA B 1 73 ? -1.393 -17.359 10.008 1 93.75 73 ALA B N 1
ATOM 2956 C CA . ALA B 1 73 ? -2.361 -18.438 10.234 1 93.75 73 ALA B CA 1
ATOM 2957 C C . ALA B 1 73 ? -2.314 -19.469 9.117 1 93.75 73 ALA B C 1
ATOM 2959 O O . ALA B 1 73 ? -2.412 -20.672 9.367 1 93.75 73 ALA B O 1
ATOM 2960 N N . PHE B 1 74 ? -2.174 -18.984 7.938 1 93.69 74 PHE B N 1
ATOM 2961 C CA . PHE B 1 74 ? -2.082 -19.875 6.793 1 93.69 74 PHE B CA 1
ATOM 2962 C C . PHE B 1 74 ? -0.845 -20.766 6.895 1 93.69 74 PHE B C 1
ATOM 2964 O O . PHE B 1 74 ? -0.912 -21.953 6.625 1 93.69 74 PHE B O 1
ATOM 2971 N N . ALA B 1 75 ? 0.262 -20.203 7.219 1 95.56 75 ALA B N 1
ATOM 2972 C CA . ALA B 1 75 ? 1.495 -20.969 7.367 1 95.56 75 ALA B CA 1
ATOM 2973 C C . ALA B 1 75 ? 1.346 -22.047 8.438 1 95.56 75 ALA B C 1
ATOM 2975 O O . ALA B 1 75 ? 1.809 -23.172 8.266 1 95.56 75 ALA B O 1
ATOM 2976 N N . GLN B 1 76 ? 0.733 -21.688 9.516 1 94.06 76 GLN B N 1
ATOM 2977 C CA . GLN B 1 76 ? 0.49 -22.641 10.586 1 94.06 76 GLN B CA 1
ATOM 2978 C C . GLN B 1 76 ? -0.425 -23.781 10.117 1 94.06 76 GLN B C 1
ATOM 2980 O O . GLN B 1 76 ? -0.19 -24.938 10.43 1 94.06 76 GLN B O 1
ATOM 2985 N N . PHE B 1 77 ? -1.379 -23.406 9.406 1 92.31 77 PHE B N 1
ATOM 2986 C CA . PHE B 1 77 ? -2.295 -24.391 8.836 1 92.31 77 PHE B CA 1
ATOM 2987 C C . PHE B 1 77 ? -1.554 -25.344 7.906 1 92.31 77 PHE B C 1
ATOM 2989 O O . PHE B 1 77 ? -1.746 -26.562 7.98 1 92.31 77 PHE B O 1
ATOM 2996 N N . MET B 1 78 ? -0.715 -24.812 7.059 1 92.62 78 MET B N 1
ATOM 2997 C CA . MET B 1 78 ? 0.049 -25.625 6.117 1 92.62 78 MET B CA 1
ATOM 2998 C C . MET B 1 78 ? 1.017 -26.547 6.852 1 92.62 78 MET B C 1
ATOM 3000 O O . MET B 1 78 ? 1.265 -27.672 6.414 1 92.62 78 MET B O 1
ATOM 3004 N N . HIS B 1 79 ? 1.542 -26.078 7.891 1 93.5 79 HIS B N 1
ATOM 300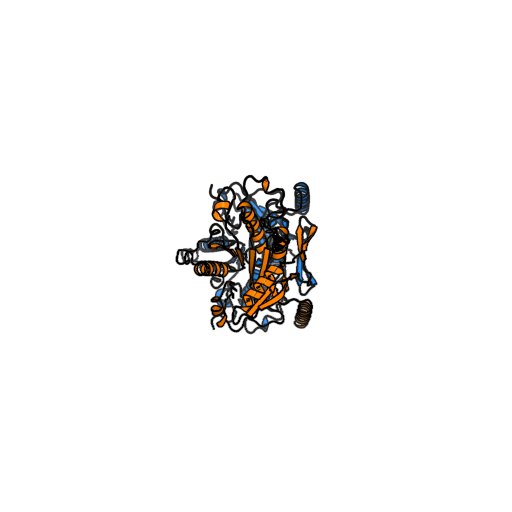5 C CA . HIS B 1 79 ? 2.432 -26.906 8.703 1 93.5 79 HIS B CA 1
ATOM 3006 C C . HIS B 1 79 ? 1.729 -28.172 9.18 1 93.5 79 HIS B C 1
ATOM 3008 O O . HIS B 1 79 ? 2.307 -29.266 9.133 1 93.5 79 HIS B O 1
ATOM 3014 N N . LYS B 1 80 ? 0.56 -27.984 9.633 1 90.75 80 LYS B N 1
ATOM 3015 C CA . LYS B 1 80 ? -0.236 -29.125 10.102 1 90.75 80 LYS B CA 1
ATOM 3016 C C . LYS B 1 80 ? -0.628 -30.031 8.945 1 90.75 80 LYS B C 1
ATOM 3018 O O . LYS B 1 80 ? -0.511 -31.25 9.047 1 90.75 80 LYS B O 1
ATOM 3023 N N . GLU B 1 81 ? -1.056 -29.406 7.848 1 88.56 81 GLU B N 1
ATOM 3024 C CA . GLU B 1 81 ? -1.528 -30.156 6.691 1 88.56 81 GLU B CA 1
ATOM 3025 C C . GLU B 1 81 ? -0.406 -30.984 6.074 1 88.56 81 GLU B C 1
ATOM 3027 O O . GLU B 1 81 ? -0.648 -32.094 5.555 1 88.56 81 GLU B O 1
ATOM 3032 N N . LEU B 1 82 ? 0.751 -30.469 6.145 1 91.44 82 LEU B N 1
ATOM 3033 C CA . LEU B 1 82 ? 1.896 -31.156 5.559 1 91.44 82 LEU B CA 1
ATOM 3034 C C . LEU B 1 82 ? 2.547 -32.094 6.57 1 91.44 82 LEU B C 1
ATOM 3036 O O . LEU B 1 82 ? 3.529 -32.75 6.258 1 91.44 82 LEU B O 1
ATOM 3040 N N . ARG B 1 83 ? 2.02 -32.156 7.77 1 91.06 83 ARG B N 1
ATOM 3041 C CA . ARG B 1 83 ? 2.484 -33.031 8.836 1 91.06 83 ARG B CA 1
ATOM 3042 C C . ARG B 1 83 ? 3.977 -32.844 9.086 1 91.06 83 ARG B C 1
ATOM 3044 O O . ARG B 1 83 ? 4.727 -33.812 9.148 1 91.06 83 ARG B O 1
ATOM 3051 N N . LEU B 1 84 ? 4.34 -31.625 9.133 1 90.25 84 LEU B N 1
ATOM 3052 C CA . LEU B 1 84 ? 5.738 -31.312 9.422 1 90.25 84 LEU B CA 1
ATOM 3053 C C . LEU B 1 84 ? 6.027 -31.469 10.914 1 90.25 84 LEU B C 1
ATOM 3055 O O . LEU B 1 84 ? 5.109 -31.438 11.734 1 90.25 84 LEU B O 1
ATOM 3059 N N . GLU B 1 85 ? 7.27 -31.641 11.203 1 88.94 85 GLU B N 1
ATOM 3060 C CA . GLU B 1 85 ? 7.664 -31.812 12.602 1 88.94 85 GLU B CA 1
ATOM 3061 C C . GLU B 1 85 ? 7.41 -30.531 13.406 1 88.94 85 GLU B C 1
ATOM 3063 O O . GLU B 1 85 ? 7.617 -29.422 12.906 1 88.94 85 GLU B O 1
ATOM 3068 N N . GLY B 1 86 ? 6.965 -30.766 14.641 1 84.56 86 GLY B N 1
ATOM 3069 C CA . GLY B 1 86 ? 6.676 -29.641 15.508 1 84.56 86 GLY B CA 1
ATOM 3070 C C . GLY B 1 86 ? 5.215 -29.234 15.5 1 84.56 86 GLY B C 1
ATOM 3071 O O . GLY B 1 86 ? 4.43 -29.75 14.695 1 84.56 86 GLY B O 1
ATOM 3072 N N . ASP B 1 87 ? 4.77 -28.406 16.469 1 81.62 87 ASP B N 1
ATOM 3073 C CA . ASP B 1 87 ? 3.359 -28.062 16.609 1 81.62 87 ASP B CA 1
ATOM 3074 C C . ASP B 1 87 ? 2.99 -26.891 15.695 1 81.62 87 ASP B C 1
ATOM 3076 O O . ASP B 1 87 ? 1.812 -26.547 15.555 1 81.62 87 ASP B O 1
ATOM 3080 N N . GLY B 1 88 ? 3.914 -26.391 15.047 1 80.56 88 GLY B N 1
ATOM 3081 C CA . GLY B 1 88 ? 3.635 -25.328 14.094 1 80.56 88 GLY B CA 1
ATOM 3082 C C . GLY B 1 88 ? 3.258 -24.016 14.758 1 80.56 88 GLY B C 1
ATOM 3083 O O . GLY B 1 88 ? 2.994 -23.016 14.078 1 80.56 88 GLY B O 1
ATOM 3084 N N . GLU B 1 89 ? 3.262 -23.938 16 1 83.56 89 GLU B N 1
ATOM 3085 C CA . GLU B 1 89 ? 2.83 -22.75 16.734 1 83.56 89 GLU B CA 1
ATOM 3086 C C . GLU B 1 89 ? 3.918 -21.672 16.734 1 83.56 89 GLU B C 1
ATOM 3088 O O . GLU B 1 89 ? 3.619 -20.484 16.781 1 83.56 89 GLU B O 1
ATOM 3093 N N . ASP B 1 90 ? 5.074 -22.109 16.578 1 87.06 90 ASP B N 1
ATOM 3094 C CA . ASP B 1 90 ? 6.176 -21.172 16.703 1 87.06 90 ASP B CA 1
ATOM 3095 C C . ASP B 1 90 ? 6.82 -20.891 15.352 1 87.06 90 ASP B C 1
ATOM 3097 O O . ASP B 1 90 ? 8.047 -20.797 15.25 1 87.06 90 ASP B O 1
ATOM 3101 N N . ILE B 1 91 ? 6.055 -20.734 14.406 1 92.44 91 ILE B N 1
ATOM 3102 C CA . ILE B 1 91 ? 6.633 -20.422 13.102 1 92.44 91 ILE B CA 1
ATOM 3103 C C . ILE B 1 91 ? 7.238 -19.016 13.125 1 92.44 91 ILE B C 1
ATOM 3105 O O . ILE B 1 91 ? 6.598 -18.062 13.57 1 92.44 91 ILE B O 1
ATOM 3109 N N . GLU B 1 92 ? 8.383 -18.938 12.719 1 94.56 92 GLU B N 1
ATOM 3110 C CA . GLU B 1 92 ? 9.141 -17.703 12.781 1 94.56 92 GLU B CA 1
ATOM 3111 C C . GLU B 1 92 ? 8.898 -16.844 11.547 1 94.56 92 GLU B C 1
ATOM 3113 O O . GLU B 1 92 ? 8.828 -17.359 10.43 1 94.56 92 GLU B O 1
ATOM 3118 N N . ASP B 1 93 ? 8.812 -15.586 11.805 1 97.75 93 ASP B N 1
ATOM 3119 C CA . ASP B 1 93 ? 8.773 -14.625 10.703 1 97.75 93 ASP B CA 1
ATOM 3120 C C . ASP B 1 93 ? 10.172 -14.359 10.156 1 97.75 93 ASP B C 1
ATOM 3122 O O . ASP B 1 93 ? 11 -13.734 10.82 1 97.75 93 ASP B O 1
ATOM 3126 N N . ILE B 1 94 ? 10.406 -14.727 8.984 1 98 94 ILE B N 1
ATOM 3127 C CA . ILE B 1 94 ? 11.711 -14.617 8.352 1 98 94 ILE B CA 1
ATOM 3128 C C . ILE B 1 94 ? 12.078 -13.141 8.164 1 98 94 ILE B C 1
ATOM 3130 O O . ILE B 1 94 ? 13.25 -12.773 8.203 1 98 94 ILE B O 1
ATOM 3134 N N . CYS B 1 95 ? 11.047 -12.289 8.008 1 95.75 95 CYS B N 1
ATOM 3135 C CA . CYS B 1 95 ? 11.242 -10.859 7.766 1 95.75 95 CYS B CA 1
ATOM 3136 C C . CYS B 1 95 ? 11.227 -10.078 9.07 1 95.75 95 CYS B C 1
ATOM 3138 O O . CYS B 1 95 ? 10.961 -8.875 9.07 1 95.75 95 CYS B O 1
ATOM 3140 N N . ALA B 1 96 ? 11.461 -10.633 10.156 1 93.25 96 ALA B N 1
ATOM 3141 C CA . ALA B 1 96 ? 11.242 -10.023 11.469 1 93.25 96 ALA B CA 1
ATOM 3142 C C . ALA B 1 96 ? 12.141 -8.805 11.656 1 93.25 96 ALA B C 1
ATOM 3144 O O . ALA B 1 96 ? 11.891 -7.973 12.531 1 93.25 96 ALA B O 1
ATOM 3145 N N . GLY B 1 97 ? 13.148 -8.68 10.867 1 92.19 97 GLY B N 1
ATOM 3146 C CA . GLY B 1 97 ? 14.039 -7.535 10.969 1 92.19 97 GLY B CA 1
ATOM 3147 C C . GLY B 1 97 ? 13.438 -6.262 10.398 1 92.19 97 GLY B C 1
ATOM 3148 O O . GLY B 1 97 ? 13.992 -5.176 10.578 1 92.19 97 GLY B O 1
ATOM 3149 N N . THR B 1 98 ? 12.367 -6.363 9.719 1 92 98 THR B N 1
ATOM 3150 C CA . THR B 1 98 ? 11.625 -5.207 9.227 1 92 98 THR B CA 1
ATOM 3151 C C . THR B 1 98 ? 10.188 -5.234 9.734 1 92 98 THR B C 1
ATOM 3153 O O . THR B 1 98 ? 9.812 -6.102 10.523 1 92 98 THR B O 1
ATOM 3156 N N . ASP B 1 99 ? 9.477 -4.23 9.414 1 93.94 99 ASP B N 1
ATOM 3157 C CA . ASP B 1 99 ? 8.078 -4.16 9.836 1 93.94 99 ASP B CA 1
ATOM 3158 C C . ASP B 1 99 ? 7.16 -3.881 8.648 1 93.94 99 ASP B C 1
ATOM 3160 O O . ASP B 1 99 ? 6.109 -3.252 8.805 1 93.94 99 ASP B O 1
ATOM 3164 N N . ARG B 1 100 ? 7.688 -4.328 7.496 1 96.19 100 ARG B N 1
ATOM 3165 C CA . ARG B 1 100 ? 6.945 -4.004 6.281 1 96.19 100 ARG B CA 1
ATOM 3166 C C . ARG B 1 100 ? 6.043 -5.16 5.867 1 96.19 100 ARG B C 1
ATOM 3168 O O . ARG B 1 100 ? 4.883 -4.953 5.508 1 96.19 100 ARG B O 1
ATOM 3175 N N . TYR B 1 101 ? 6.637 -6.359 5.883 1 98.12 101 TYR B N 1
ATOM 3176 C CA . TYR B 1 101 ? 5.957 -7.59 5.508 1 98.12 101 TYR B CA 1
ATOM 3177 C C . TYR B 1 101 ? 6.273 -8.711 6.488 1 98.12 101 TYR B C 1
ATOM 3179 O O . TYR B 1 101 ? 7.074 -8.531 7.41 1 98.12 101 TYR B O 1
ATOM 3187 N N . CYS B 1 102 ? 5.562 -9.812 6.371 1 98.12 102 CYS B N 1
ATOM 3188 C CA . CYS B 1 102 ? 5.934 -11.055 7.043 1 98.12 102 CYS B CA 1
ATOM 3189 C C . CYS B 1 102 ? 6.078 -12.195 6.043 1 98.12 102 CYS B C 1
ATOM 3191 O O . CYS B 1 102 ? 5.5 -12.148 4.957 1 98.12 102 CYS B O 1
ATOM 3193 N N . MET B 1 103 ? 6.887 -13.07 6.367 1 98.69 103 MET B N 1
ATOM 3194 C CA . MET B 1 103 ? 7.145 -14.242 5.539 1 98.69 103 MET B CA 1
ATOM 3195 C C . MET B 1 103 ? 7.344 -15.484 6.398 1 98.69 103 MET B C 1
ATOM 3197 O O . MET B 1 103 ? 8.133 -15.469 7.348 1 98.69 103 MET B O 1
ATOM 3201 N N . PHE B 1 104 ? 6.68 -16.578 6.051 1 98.06 104 PHE B N 1
ATOM 3202 C CA . PHE B 1 104 ? 6.773 -17.859 6.742 1 98.06 104 PHE B CA 1
ATOM 3203 C C . PHE B 1 104 ? 7.023 -18.984 5.754 1 98.06 104 PHE B C 1
ATOM 3205 O O . PHE B 1 104 ? 6.402 -19.031 4.688 1 98.06 104 PHE B O 1
ATOM 3212 N N . LYS B 1 105 ? 7.891 -19.812 6.074 1 97.31 105 LYS B N 1
ATOM 3213 C CA . LYS B 1 105 ? 8.156 -20.984 5.242 1 97.31 105 LYS B CA 1
ATOM 3214 C C . LYS B 1 105 ? 7.781 -22.266 5.969 1 97.31 105 LYS B C 1
ATOM 3216 O O . LYS B 1 105 ? 8.172 -22.484 7.121 1 97.31 105 LYS B O 1
ATOM 3221 N N . THR B 1 106 ? 7.008 -23.047 5.379 1 95 106 THR B N 1
ATOM 3222 C CA . THR B 1 106 ? 6.602 -24.375 5.848 1 95 106 THR B CA 1
ATOM 3223 C C . THR B 1 106 ? 6.809 -25.406 4.754 1 95 106 THR B C 1
ATOM 3225 O O . THR B 1 106 ? 5.93 -25.625 3.912 1 95 106 THR B O 1
ATOM 3228 N N . GLY B 1 107 ? 7.953 -26.172 4.863 1 94 107 GLY B N 1
ATOM 3229 C CA . GLY B 1 107 ? 8.312 -27.047 3.75 1 94 107 GLY B CA 1
ATOM 3230 C C . GLY B 1 107 ? 8.492 -26.297 2.445 1 94 107 GLY B C 1
ATOM 3231 O O . GLY B 1 107 ? 9.227 -25.297 2.391 1 94 107 GLY B O 1
ATOM 3232 N N . PRO B 1 108 ? 7.875 -26.766 1.324 1 96.81 108 PRO B N 1
ATOM 3233 C CA . PRO B 1 108 ? 8.023 -26.109 0.022 1 96.81 108 PRO B CA 1
ATOM 3234 C C . PRO B 1 108 ? 7.059 -24.938 -0.164 1 96.81 108 PRO B C 1
ATOM 3236 O O . PRO B 1 108 ? 6.949 -24.391 -1.266 1 96.81 108 PRO B O 1
ATOM 3239 N N . VAL B 1 109 ? 6.406 -24.547 0.966 1 96.38 109 VAL B N 1
ATOM 3240 C CA . VAL B 1 109 ? 5.395 -23.5 0.874 1 96.38 109 VAL B CA 1
ATOM 3241 C C . VAL B 1 109 ? 5.906 -22.219 1.534 1 96.38 109 VAL B C 1
ATOM 3243 O O . VAL B 1 109 ? 6.391 -22.25 2.668 1 96.38 109 VAL B O 1
ATOM 3246 N N . LEU B 1 110 ? 5.836 -21.172 0.836 1 98.06 110 LEU B N 1
ATOM 3247 C CA . LEU B 1 110 ? 6.156 -19.844 1.339 1 98.06 110 LEU B CA 1
ATOM 3248 C C . LEU B 1 110 ? 4.895 -19 1.469 1 98.06 110 LEU B C 1
ATOM 3250 O O . LEU B 1 110 ? 4.117 -18.891 0.52 1 98.06 110 LEU B O 1
ATOM 3254 N N . SER B 1 111 ? 4.629 -18.484 2.674 1 97.81 111 SER B N 1
ATOM 3255 C CA . SER 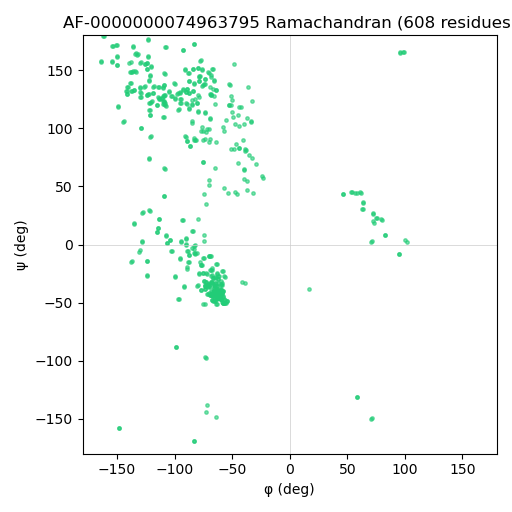B 1 111 ? 3.51 -17.594 2.957 1 97.81 111 SER B CA 1
ATOM 3256 C C . SER B 1 111 ? 3.99 -16.172 3.217 1 97.81 111 SER B C 1
ATOM 3258 O O . SER B 1 111 ? 4.781 -15.93 4.133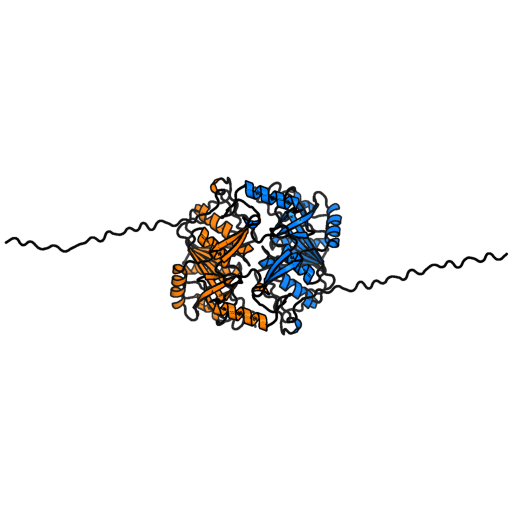 1 97.81 111 SER B O 1
ATOM 3260 N N . VAL B 1 112 ? 3.49 -15.18 2.41 1 98.5 112 VAL B N 1
ATOM 3261 C CA . VAL B 1 112 ? 4.039 -13.828 2.479 1 98.5 112 VAL B CA 1
ATOM 3262 C C . VAL B 1 112 ? 2.902 -12.812 2.498 1 98.5 112 VAL B C 1
ATOM 3264 O O . VAL B 1 112 ? 1.948 -12.922 1.725 1 98.5 112 VAL B O 1
ATOM 3267 N N . SER B 1 113 ? 2.955 -11.852 3.381 1 98.25 113 SER B N 1
ATOM 3268 C CA . SER B 1 113 ? 2.014 -10.742 3.34 1 98.25 113 SER B CA 1
ATOM 3269 C C . SER B 1 113 ? 2.479 -9.656 2.373 1 98.25 113 SER B C 1
ATOM 3271 O O . SER B 1 113 ? 3.68 -9.484 2.154 1 98.25 113 SER B O 1
ATOM 3273 N N . HIS B 1 114 ? 1.481 -8.953 1.824 1 98.19 114 HIS B N 1
ATOM 3274 C CA . HIS B 1 114 ? 1.917 -7.926 0.888 1 98.19 114 HIS B CA 1
ATOM 3275 C C . HIS B 1 114 ? 1.296 -6.574 1.225 1 98.19 114 HIS B C 1
ATOM 3277 O O . HIS B 1 114 ? 1.518 -5.59 0.516 1 98.19 114 HIS B O 1
ATOM 3283 N N . GLY B 1 115 ? 0.533 -6.523 2.273 1 97.12 115 GLY B N 1
ATOM 3284 C CA . GLY B 1 115 ? -0.098 -5.254 2.596 1 97.12 115 GLY B CA 1
ATOM 3285 C C . GLY B 1 115 ? -1.213 -4.879 1.636 1 97.12 115 GLY B C 1
ATOM 3286 O O . GLY B 1 115 ? -1.955 -5.746 1.171 1 97.12 115 GLY B O 1
ATOM 3287 N N . MET B 1 116 ? -1.407 -3.557 1.438 1 97.5 116 MET B N 1
ATOM 3288 C CA . MET B 1 116 ? -2.576 -3.127 0.676 1 97.5 116 MET B CA 1
ATOM 3289 C C . MET B 1 116 ? -2.164 -2.283 -0.525 1 97.5 116 MET B C 1
ATOM 3291 O O . MET B 1 116 ? -1.34 -1.376 -0.397 1 97.5 116 MET B O 1
ATOM 3295 N N . GLY B 1 117 ? -2.678 -2.66 -1.674 1 97.88 117 GLY B N 1
ATOM 3296 C CA . GLY B 1 117 ? -2.574 -1.813 -2.852 1 97.88 117 GLY B CA 1
ATOM 3297 C C . GLY B 1 117 ? -1.446 -2.221 -3.781 1 97.88 117 GLY B C 1
ATOM 3298 O O . GLY B 1 117 ? -0.487 -2.867 -3.357 1 97.88 117 GLY B O 1
ATOM 3299 N N . ILE B 1 118 ? -1.512 -1.684 -4.965 1 98.31 118 ILE B N 1
ATOM 3300 C CA . ILE B 1 118 ? -0.62 -2.02 -6.07 1 98.31 118 ILE B CA 1
ATOM 3301 C C . ILE B 1 118 ? 0.819 -1.672 -5.695 1 98.31 118 ILE B C 1
ATOM 3303 O O . ILE B 1 118 ? 1.722 -2.498 -5.844 1 98.31 118 ILE B O 1
ATOM 3307 N N . PRO B 1 119 ? 1.055 -0.505 -5.098 1 98.56 119 PRO B N 1
ATOM 3308 C CA . PRO B 1 119 ? 2.451 -0.177 -4.801 1 98.56 119 PRO B CA 1
ATOM 3309 C C . PRO B 1 119 ? 3.072 -1.125 -3.775 1 98.56 119 PRO B C 1
ATOM 3311 O O . PRO B 1 119 ? 4.219 -1.549 -3.939 1 98.56 119 PRO B O 1
ATOM 3314 N N . SER B 1 120 ? 2.316 -1.481 -2.781 1 98.5 120 SER B N 1
ATOM 3315 C CA . SER B 1 120 ? 2.852 -2.346 -1.733 1 98.5 120 SER B CA 1
ATOM 3316 C C . SER B 1 120 ? 3.141 -3.744 -2.266 1 98.5 120 SER B C 1
ATOM 3318 O O . SER B 1 120 ? 4.227 -4.285 -2.047 1 98.5 120 SER B O 1
ATOM 3320 N N . ILE B 1 121 ? 2.195 -4.332 -2.98 1 98.44 121 ILE B N 1
ATOM 3321 C CA . ILE B 1 121 ? 2.426 -5.684 -3.482 1 98.44 121 ILE B CA 1
ATOM 3322 C C . ILE B 1 121 ? 3.521 -5.656 -4.547 1 98.44 121 ILE B C 1
ATOM 3324 O O . ILE B 1 121 ? 4.301 -6.605 -4.668 1 98.44 121 ILE B O 1
ATOM 3328 N N . SER B 1 122 ? 3.609 -4.59 -5.285 1 98.5 122 SER B N 1
ATOM 3329 C CA . SER B 1 122 ? 4.66 -4.477 -6.289 1 98.5 122 SER B CA 1
ATOM 3330 C C . SER B 1 122 ? 6.043 -4.551 -5.648 1 98.5 122 SER B C 1
ATOM 3332 O O . SER B 1 122 ? 6.93 -5.246 -6.156 1 98.5 122 SER B O 1
ATOM 3334 N N . ILE B 1 123 ? 6.227 -3.84 -4.539 1 98.56 123 ILE B N 1
ATOM 3335 C CA . ILE B 1 123 ? 7.488 -3.902 -3.814 1 98.56 123 ILE B CA 1
ATOM 3336 C C . ILE B 1 123 ? 7.773 -5.344 -3.395 1 98.56 123 ILE B C 1
ATOM 3338 O O . ILE B 1 123 ? 8.859 -5.871 -3.664 1 98.56 123 ILE B O 1
ATOM 3342 N N . MET B 1 124 ? 6.832 -5.977 -2.805 1 98.62 124 MET B N 1
ATOM 3343 C CA . MET B 1 124 ? 6.973 -7.344 -2.311 1 98.62 124 MET B CA 1
ATOM 3344 C C . MET B 1 124 ? 7.293 -8.305 -3.451 1 98.62 124 MET B C 1
ATOM 3346 O O . MET B 1 124 ? 8.18 -9.148 -3.324 1 98.62 124 MET B O 1
ATOM 3350 N N . LEU B 1 125 ? 6.656 -8.102 -4.582 1 98.56 125 LEU B N 1
ATOM 3351 C CA . LEU B 1 125 ? 6.844 -9 -5.719 1 98.56 125 LEU B CA 1
ATOM 3352 C C . LEU B 1 125 ? 8.242 -8.844 -6.305 1 98.56 125 LEU B C 1
ATOM 3354 O O . LEU B 1 125 ? 8.883 -9.836 -6.664 1 98.56 125 LEU B O 1
ATOM 3358 N N . HIS B 1 126 ? 8.688 -7.648 -6.438 1 98.56 126 HIS B N 1
ATOM 3359 C CA . HIS B 1 126 ? 10.047 -7.445 -6.918 1 98.56 126 HIS B CA 1
ATOM 3360 C C . HIS B 1 126 ? 11.055 -8.219 -6.066 1 98.56 126 HIS B C 1
ATOM 3362 O O . HIS B 1 126 ? 11.914 -8.922 -6.602 1 98.56 126 HIS B O 1
ATOM 3368 N N . GLU B 1 127 ? 10.922 -8.062 -4.801 1 98.62 127 GLU B N 1
ATOM 3369 C CA . GLU B 1 127 ? 11.891 -8.688 -3.906 1 98.62 127 GLU B CA 1
ATOM 3370 C C . GLU B 1 127 ? 11.68 -10.195 -3.838 1 98.62 127 GLU B C 1
ATOM 3372 O O . GLU B 1 127 ? 12.648 -10.961 -3.771 1 98.62 127 GLU B O 1
ATOM 3377 N N . LEU B 1 128 ? 10.469 -10.656 -3.9 1 98.62 128 LEU B N 1
ATOM 3378 C CA . LEU B 1 128 ? 10.172 -12.086 -3.895 1 98.62 128 LEU B CA 1
ATOM 3379 C C . LEU B 1 128 ? 10.719 -12.758 -5.145 1 98.62 128 LEU B C 1
ATOM 3381 O O . LEU B 1 128 ? 11.328 -13.828 -5.062 1 98.62 128 LEU B O 1
ATOM 3385 N N . ILE B 1 129 ? 10.484 -12.156 -6.27 1 98.25 129 ILE B N 1
ATOM 3386 C CA . ILE B 1 129 ? 10.953 -12.719 -7.531 1 98.25 129 ILE B CA 1
ATOM 3387 C C . ILE B 1 129 ? 12.477 -12.797 -7.531 1 98.25 129 ILE B C 1
ATOM 3389 O O . ILE B 1 129 ? 13.055 -13.805 -7.938 1 98.25 129 ILE B O 1
ATOM 3393 N N . LYS B 1 130 ? 13.109 -11.758 -7.047 1 98.25 130 LYS B N 1
ATOM 3394 C CA . LYS B 1 130 ? 14.562 -11.789 -6.93 1 98.25 130 LYS B CA 1
ATOM 3395 C C . LYS B 1 130 ? 15.008 -12.883 -5.961 1 98.25 130 LYS B C 1
ATOM 3397 O O . LYS B 1 130 ? 15.992 -13.586 -6.219 1 98.25 130 LYS B O 1
ATOM 3402 N N . LEU B 1 131 ? 14.305 -13 -4.852 1 98.5 131 LEU B N 1
ATOM 3403 C CA . LEU B 1 131 ? 14.602 -14.047 -3.879 1 98.5 131 LEU B CA 1
ATOM 3404 C C . LEU B 1 131 ? 14.562 -15.43 -4.531 1 98.5 131 LEU B C 1
ATOM 3406 O O . LEU B 1 131 ? 15.5 -16.219 -4.395 1 98.5 131 LEU B O 1
ATOM 3410 N N . LEU B 1 132 ? 13.5 -15.703 -5.234 1 98.12 132 LEU B N 1
ATOM 3411 C CA . LEU B 1 132 ? 13.32 -16.984 -5.887 1 98.12 132 LEU B CA 1
ATOM 3412 C C . LEU B 1 132 ? 14.383 -17.219 -6.957 1 98.12 132 LEU B C 1
ATOM 3414 O O . LEU B 1 132 ? 14.859 -18.328 -7.137 1 98.12 132 LEU B O 1
ATOM 3418 N N . HIS B 1 133 ? 14.703 -16.141 -7.648 1 97.12 133 HIS B N 1
ATOM 3419 C CA . HIS B 1 133 ? 15.742 -16.203 -8.672 1 97.12 133 HIS B CA 1
ATOM 3420 C C . HIS B 1 133 ? 17.094 -16.547 -8.062 1 97.12 133 HIS B C 1
ATOM 3422 O O . HIS B 1 133 ? 17.766 -17.469 -8.5 1 97.12 133 HIS B O 1
ATOM 3428 N N . HIS B 1 134 ? 17.469 -15.812 -7.051 1 97.38 134 HIS B N 1
ATOM 3429 C CA . HIS B 1 134 ? 18.766 -16.016 -6.395 1 97.38 134 HIS B CA 1
ATOM 3430 C C . HIS B 1 134 ? 18.812 -17.391 -5.715 1 97.38 134 HIS B C 1
ATOM 3432 O O . HIS B 1 134 ? 19.891 -17.984 -5.605 1 97.38 134 HIS B O 1
ATOM 3438 N N . ALA B 1 135 ? 17.688 -17.906 -5.305 1 97.94 135 ALA B N 1
ATOM 3439 C CA . ALA B 1 135 ? 17.609 -19.203 -4.648 1 97.94 135 ALA B CA 1
ATOM 3440 C C . ALA B 1 135 ? 17.578 -20.328 -5.676 1 97.94 135 ALA B C 1
ATOM 3442 O O . ALA B 1 135 ? 17.594 -21.516 -5.312 1 97.94 135 ALA B O 1
ATOM 3443 N N . ARG B 1 136 ? 17.469 -19.969 -6.934 1 96.5 136 ARG B N 1
ATOM 3444 C CA . ARG B 1 136 ? 17.469 -20.906 -8.055 1 96.5 136 ARG B CA 1
ATOM 3445 C C . ARG B 1 136 ? 16.266 -21.844 -7.98 1 96.5 136 ARG B C 1
ATOM 3447 O O . ARG B 1 136 ? 16.391 -23.047 -8.211 1 96.5 136 ARG B O 1
ATOM 3454 N N . CYS B 1 137 ? 15.203 -21.219 -7.535 1 95.94 137 CYS B N 1
ATOM 3455 C CA . CYS B 1 137 ? 13.969 -22 -7.488 1 95.94 137 CYS B CA 1
ATOM 3456 C C . CYS B 1 137 ? 13.484 -22.344 -8.891 1 95.94 137 CYS B C 1
ATOM 3458 O O . CYS B 1 137 ? 13.711 -21.578 -9.828 1 95.94 137 CYS B O 1
ATOM 3460 N N . CYS B 1 138 ? 12.789 -23.469 -9.023 1 93.75 138 CYS B N 1
ATOM 3461 C CA . CYS B 1 138 ? 12.211 -23.906 -10.289 1 93.75 138 CYS B CA 1
ATOM 3462 C C . CYS B 1 138 ? 10.789 -24.422 -10.086 1 93.75 138 CYS B C 1
ATOM 3464 O O . CYS B 1 138 ? 10.469 -24.984 -9.031 1 93.75 138 CYS B O 1
ATOM 3466 N N . ASP B 1 139 ? 9.938 -24.234 -11.156 1 92.25 139 ASP B N 1
ATOM 3467 C CA . ASP B 1 139 ? 8.57 -24.75 -11.18 1 92.25 139 ASP B CA 1
ATOM 3468 C C . ASP B 1 139 ? 7.762 -24.234 -10 1 92.25 139 ASP B C 1
ATOM 3470 O O . ASP B 1 139 ? 7.109 -25.016 -9.297 1 92.25 139 ASP B O 1
ATOM 3474 N N . VAL B 1 140 ? 7.922 -22.906 -9.766 1 94.44 140 VAL B N 1
ATOM 3475 C CA . VAL B 1 140 ? 7.227 -22.281 -8.656 1 94.44 140 VAL B CA 1
ATOM 3476 C C . VAL B 1 140 ? 5.836 -21.828 -9.094 1 94.44 140 VAL B C 1
ATOM 3478 O O . VAL B 1 140 ? 5.672 -21.266 -10.18 1 94.44 140 VAL B O 1
ATOM 3481 N N . THR B 1 141 ? 4.82 -22.172 -8.344 1 93.56 141 THR B N 1
ATOM 3482 C CA . THR B 1 141 ? 3.463 -21.656 -8.5 1 93.56 141 THR B CA 1
ATOM 3483 C C . THR B 1 141 ? 3.156 -20.609 -7.438 1 93.56 141 THR B C 1
ATOM 3485 O O . THR B 1 141 ? 3.383 -20.828 -6.25 1 93.56 141 THR B O 1
ATOM 3488 N N . ILE B 1 142 ? 2.703 -19.5 -7.879 1 95.5 142 ILE B N 1
ATOM 3489 C CA . ILE B 1 142 ? 2.357 -18.438 -6.934 1 95.5 142 ILE B CA 1
ATOM 3490 C C . ILE B 1 142 ? 0.853 -18.188 -6.973 1 95.5 142 ILE B C 1
ATOM 3492 O O . ILE B 1 142 ? 0.249 -18.156 -8.047 1 95.5 142 ILE B O 1
ATOM 3496 N N . ILE B 1 143 ? 0.228 -18.047 -5.773 1 94.75 143 ILE B N 1
ATOM 3497 C CA . ILE B 1 143 ? -1.203 -17.812 -5.625 1 94.75 143 ILE B CA 1
ATOM 3498 C C . ILE B 1 143 ? -1.433 -16.625 -4.684 1 94.75 143 ILE B C 1
ATOM 3500 O O . ILE B 1 143 ? -0.867 -16.578 -3.59 1 94.75 143 ILE B O 1
ATOM 3504 N N . ARG B 1 144 ? -2.172 -15.68 -5.113 1 95.62 144 ARG B N 1
ATOM 3505 C CA . ARG B 1 144 ? -2.592 -14.609 -4.211 1 95.62 144 ARG B CA 1
ATOM 3506 C C . ARG B 1 144 ? -3.973 -14.891 -3.631 1 95.62 144 ARG B C 1
ATOM 3508 O O . ARG B 1 144 ? -4.902 -15.234 -4.363 1 95.62 144 ARG B O 1
ATOM 3515 N N . ILE B 1 145 ? -4.027 -14.758 -2.381 1 92.75 145 ILE B N 1
ATOM 3516 C CA . ILE B 1 145 ? -5.27 -14.898 -1.634 1 92.75 145 ILE B CA 1
ATOM 3517 C C . ILE B 1 145 ? -5.645 -13.562 -0.995 1 92.75 145 ILE B C 1
ATOM 3519 O O . ILE B 1 145 ? -4.887 -13.023 -0.183 1 92.75 145 ILE B O 1
ATOM 3523 N N . GLY B 1 146 ? -6.762 -13.055 -1.343 1 89.56 146 GLY B N 1
ATOM 3524 C CA . GLY B 1 146 ? -7.102 -11.742 -0.819 1 89.56 146 GLY B CA 1
ATOM 3525 C C . GLY B 1 146 ? -8.594 -11.523 -0.666 1 89.56 146 GLY B C 1
ATOM 3526 O O . GLY B 1 146 ? -9.391 -12.375 -1.067 1 89.56 146 GLY B O 1
ATOM 3527 N N . THR B 1 147 ? -8.961 -10.383 -0.021 1 88.5 147 THR B N 1
ATOM 3528 C CA . THR B 1 147 ? -10.352 -9.961 0.124 1 88.5 147 THR B CA 1
ATOM 3529 C C . THR B 1 147 ? -10.766 -9.07 -1.039 1 88.5 147 THR B C 1
ATOM 3531 O O . THR B 1 147 ? -9.922 -8.461 -1.699 1 88.5 147 THR B O 1
ATOM 3534 N N . SER B 1 148 ? -12.023 -9.133 -1.331 1 91.12 148 SER B N 1
ATOM 3535 C CA . SER B 1 148 ? -12.555 -8.328 -2.426 1 91.12 148 SER B CA 1
ATOM 3536 C C . SER B 1 148 ? -14.016 -7.957 -2.184 1 91.12 148 SER B C 1
ATOM 3538 O O . SER B 1 148 ? -14.641 -8.469 -1.259 1 91.12 148 SER B O 1
ATOM 3540 N N . GLY B 1 149 ? -14.461 -6.938 -2.904 1 89 149 GLY B N 1
ATOM 3541 C CA . GLY B 1 149 ? -15.883 -6.648 -2.992 1 89 149 GLY B CA 1
ATOM 3542 C C . GLY B 1 149 ? -16.562 -7.312 -4.176 1 89 149 GLY B C 1
ATOM 3543 O O . GLY B 1 149 ? -16.094 -7.191 -5.312 1 89 149 GLY B O 1
ATOM 3544 N N . GLY B 1 150 ? -17.656 -7.902 -3.93 1 90.12 150 GLY B N 1
ATOM 3545 C CA . GLY B 1 150 ? -18.328 -8.664 -4.969 1 90.12 150 GLY B CA 1
ATOM 3546 C C . GLY B 1 150 ? -19.266 -7.828 -5.809 1 90.12 150 GLY B C 1
ATOM 3547 O O . GLY B 1 150 ? -19.859 -6.855 -5.32 1 90.12 150 GLY B O 1
ATOM 3548 N N . ILE B 1 151 ? -19.359 -8.219 -7.027 1 90.31 151 ILE B N 1
ATOM 3549 C CA . ILE B 1 151 ? -20.359 -7.66 -7.938 1 90.31 151 ILE B CA 1
ATOM 3550 C C . ILE B 1 151 ? -21.25 -8.773 -8.477 1 90.31 151 ILE B C 1
ATOM 3552 O O . ILE B 1 151 ? -20.797 -9.633 -9.234 1 90.31 151 ILE B O 1
ATOM 3556 N N . GLY B 1 152 ? -22.469 -8.727 -8.055 1 86.06 152 GLY B N 1
ATOM 3557 C CA . GLY B 1 152 ? -23.438 -9.688 -8.562 1 86.06 152 GLY B CA 1
ATOM 3558 C C . GLY B 1 152 ? -23.219 -11.094 -8.023 1 86.06 152 GLY B C 1
ATOM 3559 O O . GLY B 1 152 ? -23.547 -12.07 -8.695 1 86.06 152 GLY B O 1
ATOM 3560 N N . ILE B 1 153 ? -22.562 -11.211 -6.996 1 86.38 153 ILE B N 1
ATOM 3561 C CA . ILE B 1 153 ? -22.312 -12.523 -6.406 1 86.38 153 ILE B CA 1
ATOM 3562 C C . ILE B 1 153 ? -22.656 -12.492 -4.918 1 86.38 153 ILE B C 1
ATOM 3564 O O . ILE B 1 153 ? -22.656 -11.43 -4.297 1 86.38 153 ILE B O 1
ATOM 3568 N N . ALA B 1 154 ? -22.922 -13.617 -4.438 1 80.81 154 ALA B N 1
ATOM 3569 C CA . ALA B 1 154 ? -23.312 -13.719 -3.035 1 80.81 154 ALA B CA 1
ATOM 3570 C C . ALA B 1 154 ? -22.109 -13.523 -2.117 1 80.81 154 ALA B C 1
ATOM 3572 O O . ALA B 1 154 ? -21 -13.977 -2.43 1 80.81 154 ALA B O 1
ATOM 3573 N N . PRO B 1 155 ? -22.359 -12.852 -1.017 1 82.06 155 PRO B N 1
ATOM 3574 C CA . PRO B 1 155 ? -21.297 -12.781 -0.023 1 82.06 155 PRO B CA 1
ATOM 3575 C C . PRO B 1 155 ? -20.75 -14.156 0.356 1 82.06 155 PRO B C 1
ATOM 3577 O O . PRO B 1 155 ? -21.5 -15.125 0.444 1 82.06 155 PRO B O 1
ATOM 3580 N N . GLY B 1 156 ? -19.438 -14.227 0.479 1 79.88 156 GLY B N 1
ATOM 3581 C CA . GLY B 1 156 ? -18.828 -15.492 0.861 1 79.88 156 GLY B CA 1
ATOM 3582 C C . GLY B 1 156 ? -18.375 -16.312 -0.327 1 79.88 156 GLY B C 1
ATOM 3583 O O . GLY B 1 156 ? -17.641 -17.297 -0.167 1 79.88 156 GLY B O 1
ATOM 3584 N N . SER B 1 157 ? -18.719 -15.898 -1.473 1 84.5 157 SER B N 1
ATOM 3585 C CA . SER B 1 157 ? -18.281 -16.594 -2.676 1 84.5 157 SER B CA 1
ATOM 3586 C C . SER B 1 157 ? -16.781 -16.406 -2.912 1 84.5 157 SER B C 1
ATOM 3588 O O . SER B 1 157 ? -16.219 -15.398 -2.518 1 84.5 157 SER B O 1
ATOM 3590 N N . ILE B 1 158 ? -16.25 -17.5 -3.508 1 88.81 158 ILE B N 1
ATOM 3591 C CA . ILE B 1 158 ? -14.852 -17.469 -3.908 1 88.81 158 ILE B CA 1
ATOM 3592 C C . ILE B 1 158 ? -14.75 -17.172 -5.402 1 88.81 158 ILE B C 1
ATOM 3594 O O . ILE B 1 158 ? -15.391 -17.828 -6.219 1 88.81 158 ILE B O 1
ATOM 3598 N N . VAL B 1 159 ? -13.984 -16.141 -5.715 1 91.81 159 VAL B N 1
ATOM 3599 C CA . VAL B 1 159 ? -13.773 -15.82 -7.125 1 91.81 159 VAL B CA 1
ATOM 3600 C C . VAL B 1 159 ? -12.344 -16.188 -7.527 1 91.81 159 VAL B C 1
ATOM 3602 O O . VAL B 1 159 ? -11.383 -15.742 -6.906 1 91.81 159 VAL B O 1
ATOM 3605 N N . ILE B 1 160 ? -12.211 -17.078 -8.477 1 93.38 160 ILE B N 1
ATOM 3606 C CA . ILE B 1 160 ? -10.938 -17.359 -9.125 1 93.38 160 ILE B CA 1
ATOM 3607 C C . ILE B 1 160 ? -10.766 -16.438 -10.336 1 93.38 160 ILE B C 1
ATOM 3609 O O . ILE B 1 160 ? -11.555 -16.469 -11.273 1 93.38 160 ILE B O 1
ATOM 3613 N N . THR B 1 161 ? -9.711 -15.672 -10.297 1 94.19 161 THR B N 1
ATOM 3614 C CA . THR B 1 161 ? -9.508 -14.664 -11.328 1 94.19 161 THR B CA 1
ATOM 3615 C C . THR B 1 161 ? -8.922 -15.281 -12.594 1 94.19 161 THR B C 1
ATOM 3617 O O . THR B 1 161 ? -7.855 -15.898 -12.547 1 94.19 161 THR B O 1
ATOM 3620 N N . ASP B 1 162 ? -9.562 -15.148 -13.633 1 92 162 ASP B N 1
ATOM 3621 C CA . ASP B 1 162 ? -8.977 -15.57 -14.906 1 92 162 ASP B CA 1
ATOM 3622 C C . ASP B 1 162 ? -8.242 -14.414 -15.578 1 92 162 ASP B C 1
ATOM 3624 O O . ASP B 1 162 ? -7.227 -14.625 -16.25 1 92 162 ASP B O 1
ATOM 3628 N N . THR B 1 163 ? -8.875 -13.219 -15.367 1 94.62 163 THR B N 1
ATOM 3629 C CA . THR B 1 163 ? -8.281 -12.008 -15.93 1 94.62 163 THR B CA 1
ATOM 3630 C C . THR B 1 163 ? -8.43 -10.836 -14.969 1 94.62 163 THR B C 1
ATOM 3632 O O . THR B 1 163 ? -9.508 -10.633 -14.391 1 94.62 163 THR B O 1
ATOM 3635 N N . ALA B 1 164 ? -7.348 -10.203 -14.75 1 97 164 ALA B N 1
ATOM 3636 C CA . ALA B 1 164 ? -7.406 -8.945 -14.016 1 97 164 ALA B CA 1
ATOM 3637 C C . ALA B 1 164 ? -7.605 -7.766 -14.961 1 97 164 ALA B C 1
ATOM 3639 O O . ALA B 1 164 ? -6.961 -7.688 -16.016 1 97 164 ALA B O 1
ATOM 3640 N N . VAL B 1 165 ? -8.516 -6.895 -14.602 1 97.69 165 VAL B N 1
ATOM 3641 C CA . VAL B 1 165 ? -8.781 -5.75 -15.461 1 97.69 165 VAL B CA 1
ATOM 3642 C C . VAL B 1 165 ? -8.648 -4.457 -14.664 1 97.69 165 VAL B C 1
ATOM 3644 O O . VAL B 1 165 ? -8.766 -4.461 -13.438 1 97.69 165 VAL B O 1
ATOM 3647 N N . ASP B 1 166 ? -8.352 -3.369 -15.406 1 97.56 166 ASP B N 1
ATOM 3648 C CA . ASP B 1 166 ? -8.234 -2.07 -14.75 1 97.56 166 ASP B CA 1
ATOM 3649 C C . ASP B 1 166 ? -9.602 -1.421 -14.562 1 97.56 166 ASP B C 1
ATOM 3651 O O . ASP B 1 166 ? -10.633 -2.068 -14.75 1 97.56 166 ASP B O 1
ATOM 3655 N N . SER B 1 167 ? -9.68 -0.164 -14.18 1 97.38 167 SER B N 1
ATOM 3656 C CA . SER B 1 167 ? -10.906 0.555 -13.836 1 97.38 167 SER B CA 1
ATOM 3657 C C . SER B 1 167 ? -11.758 0.804 -15.07 1 97.38 167 SER B C 1
ATOM 3659 O O . SER B 1 167 ? -12.93 1.173 -14.953 1 97.38 167 SER B O 1
ATOM 3661 N N . PHE B 1 168 ? -11.188 0.536 -16.203 1 97.88 168 PHE B N 1
ATOM 3662 C CA . PHE B 1 168 ? -11.914 0.706 -17.453 1 97.88 168 PHE B CA 1
ATOM 3663 C C . PHE B 1 168 ? -12.273 -0.646 -18.047 1 97.88 168 PHE B C 1
ATOM 3665 O O . PHE B 1 168 ? -12.633 -0.731 -19.234 1 97.88 168 PHE B O 1
ATOM 3672 N N . PHE B 1 169 ? -12.039 -1.68 -17.312 1 97.25 169 PHE B N 1
ATOM 3673 C CA . PHE B 1 169 ? -12.383 -3.061 -17.641 1 97.25 169 PHE B CA 1
ATOM 3674 C C . PHE B 1 169 ? -11.492 -3.604 -18.734 1 97.25 169 PHE B C 1
ATOM 3676 O O . PHE B 1 169 ? -11.922 -4.434 -19.547 1 97.25 169 PHE B O 1
ATOM 3683 N N . LYS B 1 170 ? -10.281 -3.043 -18.844 1 97.81 170 LYS B N 1
ATOM 3684 C CA . LYS B 1 170 ? -9.305 -3.531 -19.812 1 97.81 170 LYS B CA 1
ATOM 3685 C C . LYS B 1 170 ? -8.273 -4.434 -19.156 1 97.81 170 LYS B C 1
ATOM 3687 O O . LYS B 1 170 ? -7.836 -4.164 -18.031 1 97.81 170 LYS B O 1
ATOM 3692 N N . PRO B 1 171 ? -7.922 -5.527 -19.812 1 97.62 171 PRO B N 1
ATOM 3693 C CA . PRO B 1 171 ? -6.914 -6.434 -19.25 1 97.62 171 PRO B CA 1
ATOM 3694 C C . PRO B 1 171 ? -5.496 -5.887 -19.375 1 97.62 171 PRO B C 1
ATOM 3696 O O . PRO B 1 171 ? -4.688 -6.422 -20.141 1 97.62 171 PRO B O 1
ATOM 3699 N N . ARG B 1 172 ? -5.242 -4.84 -18.562 1 97.94 172 ARG B N 1
ATOM 3700 C CA . ARG B 1 172 ? -3.938 -4.191 -18.656 1 97.94 172 ARG B CA 1
ATOM 3701 C C . ARG B 1 172 ? -3.525 -3.596 -17.312 1 97.94 172 ARG B C 1
ATOM 3703 O O . ARG B 1 172 ? -4.375 -3.332 -16.453 1 97.94 172 ARG B O 1
ATOM 3710 N N . PHE B 1 173 ? -2.264 -3.502 -17.188 1 97.94 173 PHE B N 1
ATOM 3711 C CA . PHE B 1 173 ? -1.611 -2.781 -16.094 1 97.94 173 PHE B CA 1
ATOM 3712 C C . PHE B 1 173 ? -0.714 -1.677 -16.641 1 97.94 173 PHE B C 1
ATOM 3714 O O . PHE B 1 173 ? 0.214 -1.944 -17.406 1 97.94 173 PHE B O 1
ATOM 3721 N N . GLU B 1 174 ? -1.022 -0.423 -16.203 1 96.81 174 GLU B N 1
ATOM 3722 C CA . GLU B 1 174 ? -0.23 0.712 -16.672 1 96.81 174 GLU B CA 1
ATOM 3723 C C . GLU B 1 174 ? 0.624 1.286 -15.539 1 96.81 174 GLU B C 1
ATOM 3725 O O . GLU B 1 174 ? 0.145 1.451 -14.414 1 96.81 174 GLU B O 1
ATOM 3730 N N . GLN B 1 175 ? 1.811 1.535 -15.867 1 96.5 175 GLN B N 1
ATOM 3731 C CA . GLN B 1 175 ? 2.771 2.096 -14.93 1 96.5 175 GLN B CA 1
ATOM 3732 C C . GLN B 1 175 ? 3.619 3.18 -15.586 1 96.5 175 GLN B C 1
ATOM 3734 O O . GLN B 1 175 ? 4.004 3.055 -16.75 1 96.5 175 GLN B O 1
ATOM 3739 N N . VAL B 1 176 ? 3.848 4.242 -14.852 1 97 176 VAL B N 1
ATOM 3740 C CA . VAL B 1 176 ? 4.738 5.285 -15.344 1 97 176 VAL B CA 1
ATOM 3741 C C . VAL B 1 176 ? 6.188 4.934 -15.008 1 97 176 VAL B C 1
ATOM 3743 O O . VAL B 1 176 ? 6.523 4.727 -13.836 1 97 176 VAL B O 1
ATOM 3746 N N . ILE B 1 177 ? 6.996 4.816 -16.016 1 97.25 177 ILE B N 1
ATOM 3747 C CA . ILE B 1 177 ? 8.43 4.559 -15.898 1 97.25 177 ILE B CA 1
ATOM 3748 C C . ILE B 1 177 ? 9.211 5.672 -16.578 1 97.25 177 ILE B C 1
ATOM 3750 O O . ILE B 1 177 ? 9.172 5.805 -17.812 1 97.25 177 ILE B O 1
ATOM 3754 N N . LEU B 1 178 ? 9.992 6.453 -15.883 1 94.25 178 LEU B N 1
ATOM 3755 C CA . LEU B 1 178 ? 10.789 7.566 -16.391 1 94.25 178 LEU B CA 1
ATOM 3756 C C . LEU B 1 178 ? 9.953 8.445 -17.328 1 94.25 178 LEU B C 1
ATOM 3758 O O . LEU B 1 178 ? 10.367 8.719 -18.453 1 94.25 178 LEU B O 1
ATOM 3762 N N . ASP B 1 179 ? 8.75 8.812 -17.094 1 90.12 179 ASP B N 1
ATOM 3763 C CA . ASP B 1 179 ? 7.836 9.719 -17.781 1 90.12 179 ASP B CA 1
ATOM 3764 C C . ASP B 1 179 ? 7.141 9.023 -18.938 1 90.12 179 ASP B C 1
ATOM 3766 O O . ASP B 1 179 ? 6.574 9.68 -19.828 1 90.12 179 ASP B O 1
ATOM 3770 N N . ASN B 1 180 ? 7.316 7.719 -19.062 1 95.44 180 ASN B N 1
ATOM 3771 C CA . ASN B 1 180 ? 6.605 6.918 -20.062 1 95.44 180 ASN B CA 1
ATOM 3772 C C . ASN B 1 180 ? 5.57 6.008 -19.406 1 95.44 180 ASN B C 1
ATOM 3774 O O . ASN B 1 180 ? 5.844 5.383 -18.375 1 95.44 180 ASN B O 1
ATOM 3778 N N . VAL B 1 181 ? 4.438 5.977 -20.062 1 96.62 181 VAL B N 1
ATOM 3779 C CA . VAL B 1 181 ? 3.424 5.027 -19.609 1 96.62 181 VAL B CA 1
ATOM 3780 C C . VAL B 1 181 ? 3.65 3.674 -20.281 1 96.62 181 VAL B C 1
ATOM 3782 O O . VAL B 1 181 ? 3.613 3.568 -21.516 1 96.62 181 VAL B O 1
ATOM 3785 N N . VAL B 1 182 ? 3.926 2.688 -19.531 1 97.19 182 VAL B N 1
ATOM 3786 C CA . VAL B 1 182 ? 4.145 1.328 -20.016 1 97.19 182 VAL B CA 1
ATOM 3787 C C . VAL B 1 182 ? 2.932 0.461 -19.688 1 97.19 182 VAL B C 1
ATOM 3789 O O . VAL B 1 182 ? 2.457 0.447 -18.547 1 97.19 182 VAL B O 1
ATOM 3792 N N . THR B 1 183 ? 2.465 -0.251 -20.688 1 97.44 183 THR B N 1
ATOM 3793 C CA . THR B 1 183 ? 1.309 -1.125 -20.516 1 97.44 183 THR B CA 1
ATOM 3794 C C . THR B 1 183 ? 1.729 -2.592 -20.547 1 97.44 183 THR B C 1
ATOM 3796 O O . THR B 1 183 ? 2.461 -3.012 -21.453 1 97.44 183 THR B O 1
ATOM 3799 N N . ARG B 1 184 ? 1.307 -3.293 -19.562 1 96.25 184 ARG B N 1
ATOM 3800 C CA . ARG B 1 184 ? 1.595 -4.723 -19.484 1 96.25 184 ARG B CA 1
ATOM 3801 C C . ARG B 1 184 ? 0.308 -5.539 -19.453 1 96.25 184 ARG B C 1
ATOM 3803 O O . ARG B 1 184 ? -0.722 -5.07 -18.969 1 96.25 184 ARG B O 1
ATOM 3810 N N . SER B 1 185 ? 0.443 -6.746 -19.922 1 94.62 185 SER B N 1
ATOM 3811 C CA . SER B 1 185 ? -0.705 -7.648 -19.938 1 94.62 185 SER B CA 1
ATOM 3812 C C . SER B 1 185 ? -0.987 -8.203 -18.547 1 94.62 185 SER B C 1
ATOM 3814 O O . SER B 1 185 ? -0.069 -8.367 -17.734 1 94.62 185 SER B O 1
ATOM 3816 N N . THR B 1 186 ? -2.236 -8.484 -18.297 1 96.44 186 THR B N 1
ATOM 3817 C CA . THR B 1 186 ? -2.637 -9 -16.984 1 96.44 186 THR B CA 1
ATOM 3818 C C . THR B 1 186 ? -3.314 -10.359 -17.125 1 96.44 186 THR B C 1
ATOM 3820 O O . THR B 1 186 ? -4.219 -10.688 -16.359 1 96.44 186 THR B O 1
ATOM 3823 N N . GLU B 1 187 ? -2.965 -11.039 -18.062 1 88.62 187 GLU B N 1
ATOM 3824 C CA . GLU B 1 187 ? -3.48 -12.398 -18.219 1 88.62 187 GLU B CA 1
ATOM 3825 C C . GLU B 1 187 ? -2.844 -13.352 -17.203 1 88.62 187 GLU B C 1
ATOM 3827 O O . GLU B 1 187 ? -1.643 -13.266 -16.938 1 88.62 187 GLU B O 1
ATOM 3832 N N . LEU B 1 188 ? -3.654 -14.188 -16.656 1 90.81 188 LEU B N 1
ATOM 3833 C CA . LEU B 1 188 ? -3.186 -15.18 -15.695 1 90.81 188 LEU B CA 1
ATOM 3834 C C . LEU B 1 188 ? -3.199 -16.578 -16.297 1 90.81 188 LEU B C 1
ATOM 3836 O O . LEU B 1 188 ? -3.652 -16.766 -17.438 1 90.81 188 LEU B O 1
ATOM 3840 N N . ASP B 1 189 ? -2.635 -17.5 -15.641 1 89.5 189 ASP B N 1
ATOM 3841 C CA . ASP B 1 189 ? -2.553 -18.891 -16.094 1 89.5 189 ASP B CA 1
ATOM 3842 C C . ASP B 1 189 ? -3.924 -19.562 -16.062 1 89.5 189 ASP B C 1
ATOM 3844 O O . ASP B 1 189 ? -4.414 -19.938 -15.008 1 89.5 189 ASP B O 1
ATOM 3848 N N . LYS B 1 190 ? -4.465 -19.797 -17.203 1 88.56 190 LYS B N 1
ATOM 3849 C CA . LYS B 1 190 ? -5.816 -20.344 -17.312 1 88.56 190 LYS B CA 1
ATOM 3850 C C . LYS B 1 190 ? -5.859 -21.781 -16.828 1 88.56 190 LYS B C 1
ATOM 3852 O O . LYS B 1 190 ? -6.863 -22.234 -16.266 1 88.56 190 LYS B O 1
ATOM 3857 N N . GLU B 1 191 ? -4.812 -22.469 -17.109 1 89.94 191 GLU B N 1
ATOM 3858 C CA . GLU B 1 191 ? -4.758 -23.844 -16.656 1 89.94 191 GLU B CA 1
ATOM 3859 C C . GLU B 1 191 ? -4.754 -23.938 -15.133 1 89.94 191 GLU B C 1
ATOM 3861 O O . GLU B 1 191 ? -5.449 -24.781 -14.555 1 89.94 191 GLU B O 1
ATOM 3866 N N . LEU B 1 192 ? -3.945 -23.078 -14.602 1 89.81 192 LEU B N 1
ATOM 3867 C CA . LEU B 1 192 ? -3.9 -23.062 -13.148 1 89.81 192 LEU B CA 1
ATOM 3868 C C . LEU B 1 192 ? -5.25 -22.656 -12.562 1 89.81 192 LEU B C 1
ATOM 3870 O O . LEU B 1 192 ? -5.695 -23.219 -11.562 1 89.81 192 LEU B O 1
ATOM 3874 N N . ALA B 1 193 ? -5.918 -21.688 -13.148 1 90.38 193 ALA B N 1
ATOM 3875 C CA . ALA B 1 193 ? -7.246 -21.266 -12.711 1 90.38 193 ALA B CA 1
ATOM 3876 C C . ALA B 1 193 ? -8.242 -22.422 -12.773 1 90.38 193 ALA B C 1
ATOM 3878 O O . ALA B 1 193 ? -9.023 -22.625 -11.844 1 90.38 193 ALA B O 1
ATOM 3879 N N . ASN B 1 194 ? -8.148 -23.172 -13.805 1 90.75 194 ASN B N 1
ATOM 3880 C CA . ASN B 1 194 ? -9.031 -24.312 -13.961 1 90.75 194 ASN B CA 1
ATOM 3881 C C . ASN B 1 194 ? -8.727 -25.406 -12.938 1 90.75 194 ASN B C 1
ATOM 3883 O O . ASN B 1 194 ? -9.641 -26.047 -12.422 1 90.75 194 ASN B O 1
ATOM 3887 N N . ASP B 1 195 ? -7.469 -25.578 -12.734 1 89.56 195 ASP B N 1
ATOM 3888 C CA . ASP B 1 195 ? -7.066 -26.547 -11.719 1 89.56 195 ASP B CA 1
ATOM 3889 C C . ASP B 1 195 ? -7.617 -26.172 -10.344 1 89.56 195 ASP B C 1
ATOM 3891 O O . ASP B 1 195 ? -8.125 -27.031 -9.625 1 89.56 195 ASP B O 1
ATOM 3895 N N . LEU B 1 196 ? -7.523 -24.891 -10.039 1 88.62 196 LEU B N 1
ATOM 3896 C CA . LEU B 1 196 ? -8.039 -24.406 -8.766 1 88.62 196 LEU B CA 1
ATOM 3897 C C . LEU B 1 196 ? -9.555 -24.562 -8.695 1 88.62 196 LEU B C 1
ATOM 3899 O O . LEU B 1 196 ? -10.094 -24.922 -7.652 1 88.62 196 LEU B O 1
ATOM 3903 N N . PHE B 1 197 ? -10.18 -24.266 -9.766 1 90 197 PHE B N 1
ATOM 3904 C CA . PHE B 1 197 ? -11.625 -24.406 -9.828 1 90 197 PHE B CA 1
ATOM 3905 C C . PHE B 1 197 ? -12.047 -25.859 -9.609 1 90 197 PHE B C 1
ATOM 3907 O O . PHE B 1 197 ? -12.984 -26.141 -8.867 1 90 197 PHE B O 1
ATOM 3914 N N . ASN B 1 198 ? -11.391 -26.75 -10.211 1 89.94 198 ASN B N 1
ATOM 3915 C CA . ASN B 1 198 ? -11.688 -28.172 -10.062 1 89.94 198 ASN B CA 1
ATOM 3916 C C . ASN B 1 198 ? -11.461 -28.641 -8.625 1 89.94 198 ASN B C 1
ATOM 3918 O O . ASN B 1 198 ? -12.242 -29.422 -8.102 1 89.94 198 ASN B O 1
ATOM 3922 N N . CYS B 1 199 ? -10.391 -28.125 -8.047 1 85.44 199 CYS B N 1
ATOM 3923 C CA . CYS B 1 199 ? -10.125 -28.453 -6.652 1 85.44 199 CYS B CA 1
ATOM 3924 C C . CYS B 1 199 ? -11.234 -27.938 -5.746 1 85.44 199 CYS B C 1
ATOM 3926 O O . CYS B 1 199 ? -11.578 -28.562 -4.75 1 85.44 199 CYS B O 1
ATOM 3928 N N . SER B 1 200 ? -11.836 -26.734 -6.074 1 84.94 200 SER B N 1
ATOM 3929 C CA . SER B 1 200 ? -12.852 -26.109 -5.242 1 84.94 200 SER B CA 1
ATOM 3930 C C . SER B 1 200 ? -14.141 -26.922 -5.215 1 84.94 200 SER B C 1
ATOM 3932 O O . SER B 1 200 ? -14.922 -26.828 -4.27 1 84.94 200 SER B O 1
ATOM 3934 N N . ARG B 1 201 ? -14.352 -27.766 -6.148 1 85.12 201 ARG B N 1
ATOM 3935 C CA . ARG B 1 201 ? -15.555 -28.594 -6.234 1 85.12 201 ARG B CA 1
ATOM 3936 C C . ARG B 1 201 ? -15.594 -29.641 -5.125 1 85.12 201 ARG B C 1
ATOM 3938 O O . ARG B 1 201 ? -16.656 -30.109 -4.738 1 85.12 201 ARG B O 1
ATOM 3945 N N . GLU B 1 202 ? -14.43 -29.891 -4.648 1 82.31 202 GLU B N 1
ATOM 3946 C CA . GLU B 1 202 ? -14.32 -30.906 -3.6 1 82.31 202 GLU B CA 1
ATOM 3947 C C . GLU B 1 202 ? -14.531 -30.281 -2.217 1 82.31 202 GLU B C 1
ATOM 3949 O O . GLU B 1 202 ? -14.633 -31.016 -1.223 1 82.31 202 GLU B O 1
ATOM 3954 N N . ILE B 1 203 ? -14.578 -29 -2.229 1 77.19 203 ILE B N 1
ATOM 3955 C CA . ILE B 1 203 ? -14.742 -28.297 -0.954 1 77.19 203 ILE B CA 1
ATOM 3956 C C . ILE B 1 203 ? -16.203 -27.953 -0.739 1 77.19 203 ILE B C 1
ATOM 3958 O O . ILE B 1 203 ? -16.781 -27.172 -1.488 1 77.19 203 ILE B O 1
ATOM 3962 N N . PRO B 1 204 ? -16.797 -28.516 0.264 1 79.75 204 PRO B N 1
ATOM 3963 C CA . PRO B 1 204 ? -18.219 -28.234 0.498 1 79.75 204 PRO B CA 1
ATOM 3964 C C . PRO B 1 204 ? -18.453 -26.797 0.934 1 79.75 204 PRO B C 1
ATOM 3966 O O . PRO B 1 204 ? -17.641 -26.203 1.641 1 79.75 204 PRO B O 1
ATOM 3969 N N . ASN B 1 205 ? -19.609 -26.172 0.516 1 78.56 205 ASN B N 1
ATOM 3970 C CA . ASN B 1 205 ? -20.109 -24.875 0.945 1 78.56 205 ASN B CA 1
ATOM 3971 C C . ASN B 1 205 ? -19.141 -23.75 0.563 1 78.56 205 ASN B C 1
ATOM 3973 O O . ASN B 1 205 ? -18.953 -22.797 1.328 1 78.56 205 ASN B O 1
ATOM 3977 N N . ALA B 1 206 ? -18.469 -24 -0.514 1 79.38 206 ALA B N 1
ATOM 3978 C CA . ALA B 1 206 ? -17.578 -22.969 -1.026 1 79.38 206 ALA B CA 1
ATOM 3979 C C . ALA B 1 206 ? -17.938 -22.594 -2.459 1 79.38 206 ALA B C 1
ATOM 3981 O O . ALA B 1 206 ? -17.25 -22.984 -3.406 1 79.38 206 ALA B O 1
ATOM 3982 N N . PRO B 1 207 ? -19.062 -21.844 -2.537 1 85.19 207 PRO B N 1
ATOM 3983 C CA . PRO B 1 207 ? -19.406 -21.422 -3.9 1 85.19 207 PRO B CA 1
ATOM 3984 C C . PRO B 1 207 ? -18.234 -20.719 -4.598 1 85.19 207 PRO B C 1
ATOM 3986 O O . PRO B 1 207 ? -17.688 -19.766 -4.055 1 85.19 207 PRO B O 1
ATOM 3989 N N . THR B 1 208 ? -17.844 -21.312 -5.691 1 90.31 208 THR B N 1
ATOM 3990 C CA . THR B 1 208 ? -16.672 -20.828 -6.41 1 90.31 208 THR B CA 1
ATOM 3991 C C . THR B 1 208 ? -17.016 -20.547 -7.875 1 90.31 208 THR B C 1
ATOM 3993 O O . THR B 1 208 ? -17.75 -21.312 -8.5 1 90.31 208 THR B O 1
ATOM 3996 N N . LEU B 1 209 ? -16.578 -19.484 -8.406 1 90.94 209 LEU B N 1
ATOM 3997 C CA . LEU B 1 209 ? -16.734 -19.188 -9.828 1 90.94 209 LEU B CA 1
ATOM 3998 C C . LEU B 1 209 ? -15.469 -18.562 -10.398 1 90.94 209 LEU B C 1
ATOM 4000 O O . LEU B 1 209 ? -14.617 -18.078 -9.648 1 90.94 209 LEU B O 1
ATOM 4004 N N . ILE B 1 210 ? -15.266 -18.672 -11.68 1 93.25 210 ILE B N 1
ATOM 4005 C CA . ILE B 1 210 ? -14.188 -18 -12.406 1 93.25 210 ILE B CA 1
ATOM 4006 C C . ILE B 1 210 ? -14.703 -16.719 -13.039 1 93.25 210 ILE B C 1
ATOM 4008 O O . ILE B 1 210 ? -15.797 -16.688 -13.617 1 93.25 210 ILE B O 1
ATOM 4012 N N . GLY B 1 211 ? -14.008 -15.602 -12.844 1 93.31 211 GLY B N 1
ATOM 4013 C CA . GLY B 1 211 ? -14.414 -14.328 -13.422 1 93.31 211 GLY B CA 1
ATOM 4014 C C . GLY B 1 211 ? -13.297 -13.305 -13.453 1 93.31 211 GLY B C 1
ATOM 4015 O O . GLY B 1 211 ? -12.18 -13.578 -13.023 1 93.31 211 GLY B O 1
ATOM 4016 N N . HIS B 1 212 ? -13.672 -12.102 -14.016 1 96 212 HIS B N 1
ATOM 4017 C CA . HIS B 1 212 ? -12.727 -10.992 -14.023 1 96 212 HIS B CA 1
ATOM 4018 C C . HIS B 1 212 ? -12.688 -10.305 -12.664 1 96 212 HIS B C 1
ATOM 4020 O O . HIS B 1 212 ? -13.703 -10.219 -11.969 1 96 212 HIS B O 1
ATOM 4026 N N . THR B 1 213 ? -11.5 -9.945 -12.281 1 96.38 213 THR B N 1
ATOM 4027 C CA . THR B 1 213 ? -11.305 -9.117 -11.094 1 96.38 213 THR B CA 1
ATOM 4028 C C . THR B 1 213 ? -10.852 -7.711 -11.492 1 96.38 213 THR B C 1
ATOM 4030 O O . THR B 1 213 ? -9.852 -7.555 -12.203 1 96.38 213 THR B O 1
ATOM 4033 N N . MET B 1 214 ? -11.594 -6.746 -11.133 1 97 214 MET B N 1
ATOM 4034 C CA . MET B 1 214 ? -11.188 -5.363 -11.375 1 97 214 MET B CA 1
ATOM 4035 C C . MET B 1 214 ? -10.266 -4.867 -10.266 1 97 214 MET B C 1
ATOM 4037 O O . MET B 1 214 ? -10.547 -5.066 -9.078 1 97 214 MET B O 1
ATOM 4041 N N . CYS B 1 215 ? -9.219 -4.289 -10.688 1 97.5 215 CYS B N 1
ATOM 4042 C CA . CYS B 1 215 ? -8.219 -3.758 -9.766 1 97.5 215 CYS B CA 1
ATOM 4043 C C . CYS B 1 215 ? -8.203 -2.234 -9.805 1 97.5 215 CYS B C 1
ATOM 4045 O O . CYS B 1 215 ? -8.086 -1.639 -10.875 1 97.5 215 CYS B O 1
ATOM 4047 N N . THR B 1 216 ? -8.344 -1.631 -8.602 1 96.5 216 THR B N 1
ATOM 4048 C CA . THR B 1 216 ? -8.336 -0.175 -8.508 1 96.5 216 THR B CA 1
ATOM 4049 C C . THR B 1 216 ? -7.242 0.303 -7.559 1 96.5 216 THR B C 1
ATOM 4051 O O . THR B 1 216 ? -6.762 -0.462 -6.719 1 96.5 216 THR B O 1
ATOM 4054 N N . TYR B 1 217 ? -6.875 1.599 -7.66 1 97.38 217 TYR B N 1
ATOM 4055 C CA . TYR B 1 217 ? -5.855 2.195 -6.805 1 97.38 217 TYR B CA 1
ATOM 4056 C C . TYR B 1 217 ? -6.469 2.75 -5.527 1 97.38 217 TYR B C 1
ATOM 4058 O O . TYR B 1 217 ? -5.75 3.184 -4.621 1 97.38 217 TYR B O 1
ATOM 4066 N N . ASP B 1 218 ? -7.73 2.705 -5.484 1 97.19 218 ASP B N 1
ATOM 4067 C CA . ASP B 1 218 ? -8.398 3.371 -4.367 1 97.19 218 ASP B CA 1
ATOM 4068 C C . ASP B 1 218 ? -9.531 2.512 -3.814 1 97.19 218 ASP B C 1
ATOM 4070 O O . ASP B 1 218 ? -10.359 2.004 -4.574 1 97.19 218 ASP B O 1
ATOM 4074 N N . PHE B 1 219 ? -9.586 2.352 -2.492 1 97.38 219 PHE B N 1
ATOM 4075 C CA . PHE B 1 219 ? -10.555 1.513 -1.79 1 97.38 219 PHE B CA 1
ATOM 4076 C C . PHE B 1 219 ? -11.922 2.17 -1.768 1 97.38 219 PHE B C 1
ATOM 4078 O O . PHE B 1 219 ? -12.945 1.485 -1.825 1 97.38 219 PHE B O 1
ATOM 4085 N N . TYR B 1 220 ? -12.023 3.469 -1.742 1 97.06 220 TYR B N 1
ATOM 4086 C CA . TYR B 1 220 ? -13.281 4.176 -1.524 1 97.06 220 TYR B CA 1
ATOM 4087 C C . TYR B 1 220 ? -13.875 4.645 -2.846 1 97.06 220 TYR B C 1
ATOM 4089 O O . TYR B 1 220 ? -14.469 3.852 -3.58 1 97.06 220 TYR B O 1
ATOM 4097 N N . GLU B 1 221 ? -13.539 5.809 -3.34 1 97 221 GLU B N 1
ATOM 4098 C CA . GLU B 1 221 ? -14.172 6.328 -4.551 1 97 221 GLU B CA 1
ATOM 4099 C C . GLU B 1 221 ? -13.82 5.465 -5.762 1 97 221 GLU B C 1
ATOM 4101 O O . GLU B 1 221 ? -14.656 5.273 -6.652 1 97 221 GLU B O 1
ATOM 4106 N N . GLY B 1 222 ? -12.594 4.949 -5.77 1 96.31 222 GLY B N 1
ATOM 4107 C CA . GLY B 1 222 ? -12.18 4.113 -6.887 1 96.31 222 GLY B CA 1
ATOM 4108 C C . GLY B 1 222 ? -13 2.844 -7.02 1 96.31 222 GLY B C 1
ATOM 4109 O O . GLY B 1 222 ? -13.117 2.283 -8.109 1 96.31 222 GLY B O 1
ATOM 4110 N N . GLN B 1 223 ? -13.578 2.369 -5.93 1 95.31 223 GLN B N 1
ATOM 4111 C CA . GLN B 1 223 ? -14.391 1.154 -5.945 1 95.31 223 GLN B CA 1
ATOM 4112 C C . GLN B 1 223 ? -15.875 1.484 -5.879 1 95.31 223 GLN B C 1
ATOM 4114 O O . GLN B 1 223 ? -16.719 0.589 -5.719 1 95.31 223 GLN B O 1
ATOM 4119 N N . GLY B 1 224 ? -16.172 2.762 -5.898 1 94.75 224 GLY B N 1
ATOM 4120 C CA . GLY B 1 224 ? -17.562 3.195 -5.895 1 94.75 224 GLY B CA 1
ATOM 4121 C C . GLY B 1 224 ? -18.188 3.162 -4.512 1 94.75 224 GLY B C 1
ATOM 4122 O O . GLY B 1 224 ? -19.406 3.039 -4.383 1 94.75 224 GLY B O 1
ATOM 4123 N N . ARG B 1 225 ? -17.406 3.189 -3.506 1 94.88 225 ARG B N 1
ATOM 4124 C CA . ARG B 1 225 ? -17.969 3.164 -2.156 1 94.88 225 ARG B CA 1
ATOM 4125 C C . ARG B 1 225 ? -18.469 4.547 -1.743 1 94.88 225 ARG B C 1
ATOM 4127 O O . ARG B 1 225 ? -17.906 5.562 -2.162 1 94.88 225 ARG B O 1
ATOM 4134 N N . LEU B 1 226 ? -19.469 4.543 -0.867 1 95.19 226 LEU B N 1
ATOM 4135 C CA . LEU B 1 226 ? -20.141 5.789 -0.505 1 95.19 226 LEU B CA 1
ATOM 4136 C C . LEU B 1 226 ? -19.734 6.23 0.9 1 95.19 226 LEU B C 1
ATOM 4138 O O . LEU B 1 226 ? -20.172 7.285 1.369 1 95.19 226 LEU B O 1
ATOM 4142 N N . ASP B 1 227 ? -18.875 5.461 1.509 1 95.31 227 ASP B N 1
ATOM 4143 C CA . ASP B 1 227 ? -18.656 5.688 2.936 1 95.31 227 ASP B CA 1
ATOM 4144 C C . ASP B 1 227 ? -17.234 6.195 3.203 1 95.31 227 ASP B C 1
ATOM 4146 O O . ASP B 1 227 ? -16.719 6.047 4.312 1 95.31 227 ASP B O 1
ATOM 4150 N N . GLY B 1 228 ? -16.562 6.785 2.205 1 97 228 GLY B N 1
ATOM 4151 C CA . GLY B 1 228 ? -15.273 7.441 2.42 1 97 228 GLY B CA 1
ATOM 4152 C C . GLY B 1 228 ? -15.414 8.867 2.934 1 97 228 GLY B C 1
ATOM 4153 O O . GLY B 1 228 ? -16.531 9.383 3.041 1 97 228 GLY B O 1
ATOM 4154 N N . ALA B 1 229 ? -14.305 9.445 3.295 1 98 229 ALA B N 1
ATOM 4155 C CA . ALA B 1 229 ? -14.297 10.859 3.654 1 98 229 ALA B CA 1
ATOM 4156 C C . ALA B 1 229 ? -14.711 11.727 2.469 1 98 229 ALA B C 1
ATOM 4158 O O . ALA B 1 229 ? -15.281 12.805 2.65 1 98 229 ALA B O 1
ATOM 4159 N N . LEU B 1 230 ? -14.422 11.258 1.291 1 97.5 230 LEU B N 1
ATOM 4160 C CA . LEU B 1 230 ? -14.75 11.914 0.033 1 97.5 230 LEU B CA 1
ATOM 4161 C C . LEU B 1 230 ? -15.68 11.047 -0.81 1 97.5 230 LEU B C 1
ATOM 4163 O O . LEU B 1 230 ? -15.523 9.828 -0.854 1 97.5 230 LEU B O 1
ATOM 4167 N N . CYS B 1 231 ? -16.641 11.625 -1.345 1 96.38 231 CYS B N 1
ATOM 4168 C CA . CYS B 1 231 ? -17.5 11.016 -2.346 1 96.38 231 CYS B CA 1
ATOM 4169 C C . CYS B 1 231 ? -18.031 12.062 -3.316 1 96.38 231 CYS B C 1
ATOM 4171 O O . CYS B 1 231 ? -18.797 12.953 -2.922 1 96.38 231 CYS B O 1
ATOM 4173 N N . SER B 1 232 ? -17.688 11.883 -4.59 1 94.62 232 SER B N 1
ATOM 4174 C CA . SER B 1 232 ? -18 12.93 -5.562 1 94.62 232 SER B CA 1
ATOM 4175 C C . SER B 1 232 ? -19.016 12.445 -6.586 1 94.62 232 SER B C 1
ATOM 4177 O O . SER B 1 232 ? -19.125 13.008 -7.676 1 94.62 232 SER B O 1
ATOM 4179 N N . PHE B 1 233 ? -19.672 11.375 -6.383 1 96.88 233 PHE B N 1
ATOM 4180 C CA . PHE B 1 233 ? -20.641 10.828 -7.324 1 96.88 233 PHE B CA 1
ATOM 4181 C C . PHE B 1 233 ? -21.922 10.414 -6.602 1 96.88 233 PHE B C 1
ATOM 4183 O O . PHE B 1 233 ? -21.922 10.25 -5.379 1 96.88 233 PHE B O 1
ATOM 4190 N N . SER B 1 234 ? -22.953 10.211 -7.375 1 96.12 234 SER B N 1
ATOM 4191 C CA . SER B 1 234 ? -24.25 9.805 -6.824 1 96.12 234 SER B CA 1
ATOM 4192 C C . SER B 1 234 ? -24.391 8.289 -6.805 1 96.12 234 SER B C 1
ATOM 4194 O O . SER B 1 234 ? -23.609 7.578 -7.441 1 96.12 234 SER B O 1
ATOM 4196 N N . ARG B 1 235 ? -25.422 7.836 -6.074 1 94.69 235 ARG B N 1
ATOM 4197 C CA . ARG B 1 235 ? -25.766 6.418 -6.047 1 94.69 235 ARG B CA 1
ATOM 4198 C C . ARG B 1 235 ? -26.094 5.91 -7.449 1 94.69 235 ARG B C 1
ATOM 4200 O O . ARG B 1 235 ? -25.766 4.773 -7.793 1 94.69 235 ARG B O 1
ATOM 4207 N N . GLU B 1 236 ? -26.688 6.711 -8.234 1 95.38 236 GLU B N 1
ATOM 4208 C CA . GLU B 1 236 ? -27.062 6.332 -9.594 1 95.38 236 GLU B CA 1
ATOM 4209 C C . GLU B 1 236 ? -25.844 6.117 -10.477 1 95.38 236 GLU B C 1
ATOM 4211 O O . GLU B 1 236 ? -25.781 5.152 -11.234 1 95.38 236 GLU B O 1
ATOM 4216 N N . LYS B 1 237 ? -24.906 7.016 -10.328 1 96.62 237 LYS B N 1
ATOM 4217 C CA . LYS B 1 237 ? -23.688 6.887 -11.109 1 96.62 237 LYS B CA 1
ATOM 4218 C C . LYS B 1 237 ? -22.906 5.645 -10.703 1 96.62 237 LYS B C 1
ATOM 4220 O O . LYS B 1 237 ? -22.344 4.949 -11.547 1 96.62 237 LYS B O 1
ATOM 4225 N N . LYS B 1 238 ? -22.891 5.41 -9.43 1 95.38 238 LYS B N 1
ATOM 4226 C CA . LYS B 1 238 ? -22.266 4.195 -8.914 1 95.38 238 LYS B CA 1
ATOM 4227 C C . LYS B 1 238 ? -22.906 2.949 -9.516 1 95.38 238 LYS B C 1
ATOM 4229 O O . LYS B 1 238 ? -22.203 2.061 -10.008 1 95.38 238 LYS B O 1
ATOM 4234 N N . LEU B 1 239 ? -24.188 2.916 -9.453 1 95.25 239 LEU B N 1
ATOM 4235 C CA . LEU B 1 239 ? -24.922 1.749 -9.93 1 95.25 239 LEU B CA 1
ATOM 4236 C C . LEU B 1 239 ? -24.688 1.525 -11.414 1 95.25 239 LEU B C 1
ATOM 4238 O O . LEU B 1 239 ? -24.516 0.387 -11.859 1 95.25 239 LEU B O 1
ATOM 4242 N N . ASP B 1 240 ? -24.703 2.545 -12.141 1 95.94 240 ASP B N 1
ATOM 4243 C CA . ASP B 1 240 ? -24.438 2.451 -13.57 1 95.94 240 ASP B CA 1
ATOM 4244 C C . ASP B 1 240 ? -23.047 1.873 -13.836 1 95.94 240 ASP B C 1
ATOM 4246 O O . ASP B 1 240 ? -22.875 1.001 -14.688 1 95.94 240 ASP B O 1
ATOM 4250 N N . TYR B 1 241 ? -22.094 2.383 -13.133 1 96.69 241 TYR B N 1
ATOM 4251 C CA . TYR B 1 241 ? -20.719 1.919 -13.281 1 96.69 241 TYR B CA 1
ATOM 4252 C C . TYR B 1 241 ? -20.609 0.438 -12.938 1 96.69 241 TYR B C 1
ATOM 4254 O O . TYR B 1 241 ? -19.969 -0.325 -13.656 1 96.69 241 TYR B O 1
ATOM 4262 N N . LEU B 1 242 ? -21.234 0.038 -11.852 1 95.44 242 LEU B N 1
ATOM 4263 C CA . LEU B 1 242 ? -21.156 -1.348 -11.406 1 95.44 242 LEU B CA 1
ATOM 4264 C C . LEU B 1 242 ? -21.859 -2.277 -12.383 1 95.44 242 LEU B C 1
ATOM 4266 O O . LEU B 1 242 ? -21.438 -3.414 -12.594 1 95.44 242 LEU B O 1
ATOM 4270 N N . LYS B 1 243 ? -22.875 -1.806 -12.984 1 95.94 243 LYS B N 1
ATOM 4271 C CA . LYS B 1 243 ? -23.578 -2.586 -14.008 1 95.94 243 LYS B CA 1
ATOM 4272 C C . LYS B 1 243 ? -22.703 -2.789 -15.234 1 95.94 243 LYS B C 1
ATOM 4274 O O . LYS B 1 243 ? -22.672 -3.877 -15.812 1 95.94 243 LYS B O 1
ATOM 4279 N N . ARG B 1 244 ? -22.062 -1.789 -15.625 1 97.31 244 ARG B N 1
ATOM 4280 C CA . ARG B 1 244 ? -21.141 -1.908 -16.75 1 97.31 244 ARG B CA 1
ATOM 4281 C C . ARG B 1 244 ? -20 -2.875 -16.422 1 97.31 244 ARG B C 1
ATOM 4283 O O . ARG B 1 244 ? -19.594 -3.664 -17.281 1 97.31 244 ARG B O 1
ATOM 4290 N N . ALA B 1 245 ? -19.547 -2.793 -15.211 1 95.94 245 ALA B N 1
ATOM 4291 C CA . ALA B 1 245 ? -18.516 -3.73 -14.781 1 95.94 245 ALA B CA 1
ATOM 4292 C C . ALA B 1 245 ? -19.016 -5.172 -14.859 1 95.94 245 ALA B C 1
ATOM 4294 O O . ALA B 1 245 ? -18.312 -6.047 -15.383 1 95.94 245 ALA B O 1
ATOM 4295 N N . TYR B 1 246 ? -20.172 -5.352 -14.414 1 96.12 246 TYR B N 1
ATOM 4296 C CA . TYR B 1 246 ? -20.781 -6.68 -14.43 1 96.12 246 TYR B CA 1
ATOM 4297 C C . TYR B 1 246 ? -20.906 -7.199 -15.852 1 96.12 246 TYR B C 1
ATOM 4299 O O . TYR B 1 246 ? -20.594 -8.359 -16.125 1 96.12 246 TYR B O 1
ATOM 4307 N N . ARG B 1 247 ? -21.312 -6.391 -16.734 1 96.81 247 ARG B N 1
ATOM 4308 C CA . ARG B 1 247 ? -21.5 -6.773 -18.125 1 96.81 247 ARG B CA 1
ATOM 4309 C C . ARG B 1 247 ? -20.156 -7.082 -18.797 1 96.81 247 ARG B C 1
ATOM 4311 O O . ARG B 1 247 ? -20.094 -7.902 -19.719 1 96.81 247 ARG B O 1
ATOM 4318 N N . ALA B 1 248 ? -19.156 -6.453 -18.25 1 97.19 248 ALA B N 1
ATOM 4319 C CA . ALA B 1 248 ? -17.828 -6.672 -18.797 1 97.19 248 ALA B CA 1
ATOM 4320 C C . ALA B 1 248 ? -17.203 -7.945 -18.234 1 97.19 248 ALA B C 1
ATOM 4322 O O . ALA B 1 248 ? -16.047 -8.266 -18.531 1 97.19 248 ALA B O 1
ATOM 4323 N N . GLY B 1 249 ? -17.891 -8.656 -17.344 1 96.5 249 GLY B N 1
ATOM 4324 C CA . GLY B 1 249 ? -17.406 -9.922 -16.828 1 96.5 249 GLY B CA 1
ATOM 4325 C C . GLY B 1 249 ? -16.797 -9.812 -15.438 1 96.5 249 GLY B C 1
ATOM 4326 O O . GLY B 1 249 ? -16.359 -10.812 -14.867 1 96.5 249 GLY B O 1
ATOM 4327 N N . VAL B 1 250 ? -16.828 -8.625 -14.891 1 95.62 250 VAL B N 1
ATOM 4328 C CA . VAL B 1 250 ? -16.234 -8.406 -13.578 1 95.62 250 VAL B CA 1
ATOM 4329 C C . VAL B 1 250 ? -17.141 -8.992 -12.492 1 95.62 250 VAL B C 1
ATOM 4331 O O . VAL B 1 250 ? -18.359 -8.789 -12.523 1 95.62 250 VAL B O 1
ATOM 4334 N N . ARG B 1 251 ? -16.469 -9.672 -11.531 1 94.44 251 ARG B N 1
ATOM 4335 C CA . ARG B 1 251 ? -17.25 -10.289 -10.461 1 94.44 251 ARG B CA 1
ATOM 4336 C C . ARG B 1 251 ? -16.781 -9.812 -9.094 1 94.44 251 ARG B C 1
ATOM 4338 O O . ARG B 1 251 ? -17.469 -10 -8.086 1 94.44 251 ARG B O 1
ATOM 4345 N N . ASN B 1 252 ? -15.625 -9.203 -9.062 1 94.19 252 ASN B N 1
ATOM 4346 C CA . ASN B 1 252 ? -15.125 -8.656 -7.812 1 94.19 252 ASN B CA 1
ATOM 4347 C C . ASN B 1 252 ? -14.156 -7.496 -8.055 1 94.19 252 ASN B C 1
ATOM 4349 O O . ASN B 1 252 ? -13.633 -7.34 -9.164 1 94.19 252 ASN B O 1
ATOM 4353 N N . ILE B 1 253 ? -14.008 -6.652 -7.059 1 95.25 253 ILE B N 1
ATOM 4354 C CA . ILE B 1 253 ? -13.141 -5.48 -7.086 1 95.25 253 ILE B CA 1
ATOM 4355 C C . ILE B 1 253 ? -12.148 -5.547 -5.926 1 95.25 253 ILE B C 1
ATOM 4357 O O . ILE B 1 253 ? -12.531 -5.844 -4.789 1 95.25 253 ILE B O 1
ATOM 4361 N N . GLU B 1 254 ? -10.898 -5.391 -6.211 1 95.94 254 GLU B N 1
ATOM 4362 C CA . GLU B 1 254 ? -9.859 -5.344 -5.184 1 95.94 254 GLU B CA 1
ATOM 4363 C C . GLU B 1 254 ? -8.711 -4.434 -5.602 1 95.94 254 GLU B C 1
ATOM 4365 O O . GLU B 1 254 ? -8.922 -3.441 -6.305 1 95.94 254 GLU B O 1
ATOM 4370 N N . MET B 1 255 ? -7.473 -4.594 -5.027 1 97.56 255 MET B N 1
ATOM 4371 C CA . MET B 1 255 ? -6.516 -3.512 -5.227 1 97.56 255 MET B CA 1
ATOM 4372 C C . MET B 1 255 ? -5.141 -4.062 -5.594 1 97.56 255 MET B C 1
ATOM 4374 O O . MET B 1 255 ? -4.137 -3.359 -5.484 1 97.56 255 MET B O 1
ATOM 4378 N N . GLU B 1 256 ? -5.004 -5.387 -6.051 1 97.81 256 GLU B N 1
ATOM 4379 C CA . GLU B 1 256 ? -3.646 -5.898 -6.199 1 97.81 256 GLU B CA 1
ATOM 4380 C C . GLU B 1 256 ? -3.494 -6.688 -7.496 1 97.81 256 GLU B C 1
ATOM 4382 O O . GLU B 1 256 ? -2.377 -6.918 -7.965 1 97.81 256 GLU B O 1
ATOM 4387 N N . SER B 1 257 ? -4.477 -7.086 -8.18 1 97.19 257 SER B N 1
ATOM 4388 C CA . SER B 1 257 ? -4.465 -8.195 -9.125 1 97.19 257 SER B CA 1
ATOM 4389 C C . SER B 1 257 ? -3.723 -7.824 -10.406 1 97.19 257 SER B C 1
ATOM 4391 O O . SER B 1 257 ? -3.055 -8.664 -11.016 1 97.19 257 SER B O 1
ATOM 4393 N N . THR B 1 258 ? -3.834 -6.609 -10.836 1 97.88 258 THR B N 1
ATOM 4394 C CA . THR B 1 258 ? -3.283 -6.254 -12.141 1 97.88 258 THR B CA 1
ATOM 4395 C C . THR B 1 258 ? -1.76 -6.359 -12.125 1 97.88 258 THR B C 1
ATOM 4397 O O . THR B 1 258 ? -1.17 -6.996 -13.008 1 97.88 258 THR B O 1
ATOM 4400 N N . VAL B 1 259 ? -1.153 -5.793 -11.141 1 98.25 259 VAL B N 1
ATOM 4401 C CA . VAL B 1 259 ? 0.304 -5.84 -11.102 1 98.25 259 VAL B CA 1
ATOM 4402 C C . VAL B 1 259 ? 0.765 -7.266 -10.797 1 98.25 259 VAL B C 1
ATOM 4404 O O . VAL B 1 259 ? 1.799 -7.711 -11.297 1 98.25 259 VAL B O 1
ATOM 4407 N N . PHE B 1 260 ? 0.007 -7.996 -9.984 1 97.81 260 PHE B N 1
ATOM 4408 C CA . PHE B 1 260 ? 0.313 -9.391 -9.703 1 97.81 260 PHE B CA 1
ATOM 4409 C C . PHE B 1 260 ? 0.381 -10.211 -10.992 1 97.81 260 PHE B C 1
ATOM 4411 O O . PHE B 1 260 ? 1.366 -10.906 -11.234 1 97.81 260 PHE B O 1
ATOM 4418 N N . ALA B 1 261 ? -0.638 -10.07 -11.773 1 97 261 ALA B N 1
ATOM 4419 C CA . ALA B 1 261 ? -0.715 -10.789 -13.047 1 97 261 ALA B CA 1
ATOM 4420 C C . ALA B 1 261 ? 0.408 -10.367 -13.984 1 97 261 ALA B C 1
ATOM 4422 O O . ALA B 1 261 ? 1.064 -11.211 -14.602 1 97 261 ALA B O 1
ATOM 4423 N N . ALA B 1 262 ? 0.611 -9.109 -14.086 1 96.81 262 ALA B N 1
ATOM 4424 C CA . ALA B 1 262 ? 1.617 -8.578 -15 1 96.81 262 ALA B CA 1
ATOM 4425 C C . ALA B 1 262 ? 3.006 -9.109 -14.656 1 96.81 262 ALA B C 1
ATOM 4427 O O . ALA B 1 262 ? 3.736 -9.57 -15.539 1 96.81 262 ALA B O 1
ATOM 4428 N N . MET B 1 263 ? 3.328 -9.062 -13.43 1 96.38 263 MET B N 1
ATOM 4429 C CA . MET B 1 263 ? 4.68 -9.445 -13.016 1 96.38 263 MET B CA 1
ATOM 4430 C C . MET B 1 263 ? 4.871 -10.953 -13.094 1 96.38 263 MET B C 1
ATOM 4432 O O . MET B 1 263 ? 5.957 -11.43 -13.43 1 96.38 263 MET B O 1
ATOM 4436 N N . CYS B 1 264 ? 3.85 -11.711 -12.734 1 93.06 264 CYS B N 1
ATOM 4437 C CA . CYS B 1 264 ? 3.939 -13.156 -12.914 1 93.06 264 CYS B CA 1
ATOM 4438 C C . CYS B 1 264 ? 4.227 -13.508 -14.367 1 93.06 264 CYS B C 1
ATOM 4440 O O . CYS B 1 264 ? 5.102 -14.328 -14.656 1 93.06 264 CYS B O 1
ATOM 4442 N N . GLY B 1 265 ? 3.473 -12.883 -15.25 1 90.31 265 GLY B N 1
ATOM 4443 C CA . GLY B 1 265 ? 3.68 -13.117 -16.672 1 90.31 265 GLY B CA 1
ATOM 4444 C C . GLY B 1 265 ? 5.074 -12.75 -17.141 1 90.31 265 GLY B C 1
ATOM 4445 O O . GLY B 1 265 ? 5.695 -13.484 -17.906 1 90.31 265 GLY B O 1
ATOM 4446 N N . LEU B 1 266 ? 5.609 -11.703 -16.641 1 90.38 266 LEU B N 1
ATOM 4447 C CA . LEU B 1 266 ? 6.898 -11.18 -17.094 1 90.38 266 LEU B CA 1
ATOM 4448 C C . LEU B 1 266 ? 8.047 -12.039 -16.547 1 90.38 266 LEU B C 1
ATOM 4450 O O . LEU B 1 266 ? 9.109 -12.109 -17.172 1 90.38 266 LEU B O 1
ATOM 4454 N N . CYS B 1 267 ? 7.805 -12.727 -15.422 1 89.5 267 CYS B N 1
ATOM 4455 C CA . CYS B 1 267 ? 8.93 -13.375 -14.758 1 89.5 267 CYS B CA 1
ATOM 4456 C C . CYS B 1 267 ? 8.773 -14.891 -14.773 1 89.5 267 CYS B C 1
ATOM 4458 O O . CYS B 1 267 ? 9.477 -15.594 -14.055 1 89.5 267 CYS B O 1
ATOM 4460 N N . GLY B 1 268 ? 7.844 -15.391 -15.523 1 82.19 268 GLY B N 1
ATOM 4461 C CA . GLY B 1 268 ? 7.727 -16.828 -15.75 1 82.19 268 GLY B CA 1
ATOM 4462 C C . GLY B 1 268 ? 7.156 -17.578 -14.562 1 82.19 268 GLY B C 1
ATOM 4463 O O . GLY B 1 268 ? 7.508 -18.734 -14.328 1 82.19 268 GLY B O 1
ATOM 4464 N N . LEU B 1 269 ? 6.5 -16.922 -13.805 1 83.81 269 LEU B N 1
ATOM 4465 C CA . LEU B 1 269 ? 5.797 -17.562 -12.695 1 83.81 269 LEU B CA 1
ATOM 4466 C C . LEU B 1 269 ? 4.395 -17.984 -13.109 1 83.81 269 LEU B C 1
ATOM 4468 O O . LEU B 1 269 ? 3.707 -17.25 -13.828 1 83.81 269 LEU B O 1
ATOM 4472 N N . ARG B 1 270 ? 4.113 -19.266 -12.758 1 80.94 270 ARG B N 1
ATOM 4473 C CA . ARG B 1 270 ? 2.709 -19.641 -12.883 1 80.94 270 ARG B CA 1
ATOM 4474 C C . ARG B 1 270 ? 1.875 -19 -11.773 1 80.94 270 ARG B C 1
ATOM 4476 O O . ARG B 1 270 ? 2.094 -19.281 -10.594 1 80.94 270 ARG B O 1
ATOM 4483 N N . GLY B 1 271 ? 1.023 -18.109 -12.273 1 81.81 271 GLY B N 1
ATOM 4484 C CA . GLY B 1 271 ? 0.304 -17.344 -11.273 1 81.81 271 GLY B CA 1
ATOM 4485 C C . GLY B 1 271 ? -1.203 -17.469 -11.391 1 81.81 271 GLY B C 1
ATOM 4486 O O . GLY B 1 271 ? -1.739 -17.516 -12.5 1 81.81 271 GLY B O 1
ATOM 4487 N N . ALA B 1 272 ? -1.876 -17.531 -10.258 1 77.44 272 ALA B N 1
ATOM 4488 C CA . ALA B 1 272 ? -3.328 -17.438 -10.125 1 77.44 272 ALA B CA 1
ATOM 4489 C C . ALA B 1 272 ? -3.721 -16.594 -8.93 1 77.44 272 ALA B C 1
ATOM 4491 O O . ALA B 1 272 ? -2.932 -16.422 -7.996 1 77.44 272 ALA B O 1
ATOM 4492 N N . GLN B 1 273 ? -4.848 -15.93 -9.07 1 78.75 273 GLN B N 1
ATOM 4493 C CA . GLN B 1 273 ? -5.395 -15.125 -7.98 1 78.75 273 GLN B CA 1
ATOM 4494 C C . GLN B 1 273 ? -6.762 -15.641 -7.547 1 78.75 273 GLN B C 1
ATOM 4496 O O . GLN B 1 273 ? -7.609 -15.945 -8.391 1 78.75 273 GLN B O 1
ATOM 4501 N N . ARG B 1 274 ? -6.945 -15.836 -6.18 1 67.62 274 ARG B N 1
ATOM 4502 C CA . ARG B 1 274 ? -8.211 -16.188 -5.559 1 67.62 274 ARG B CA 1
ATOM 4503 C C . ARG B 1 274 ? -8.633 -15.141 -4.535 1 67.62 274 ARG B C 1
ATOM 4505 O O . ARG B 1 274 ? -8.188 -15.172 -3.385 1 67.62 274 ARG B O 1
ATOM 4512 N N . PRO B 1 275 ? -9.477 -14.156 -5.047 1 56.78 275 PRO B N 1
ATOM 4513 C CA . PRO B 1 275 ? -10.039 -13.266 -4.035 1 56.78 275 PRO B CA 1
ATOM 4514 C C . PRO B 1 275 ? -11.211 -13.891 -3.287 1 56.78 275 PRO B C 1
ATOM 4516 O O . PRO B 1 275 ? -11.953 -14.695 -3.855 1 56.78 275 PRO B O 1
ATOM 4519 N N . GLU B 1 276 ? -11.195 -13.922 -1.871 1 49.19 276 GLU B N 1
ATOM 4520 C CA . GLU B 1 276 ? -12.391 -14.258 -1.102 1 49.19 276 GLU B CA 1
ATOM 4521 C C . GLU B 1 276 ? -13.305 -13.047 -0.948 1 49.19 276 GLU B C 1
ATOM 4523 O O . GLU B 1 276 ? -12.828 -11.914 -0.837 1 49.19 276 GLU B O 1
ATOM 4528 N N . ILE B 1 277 ? -14.594 -13.203 -1.365 1 45.84 277 ILE B N 1
ATOM 4529 C CA . ILE B 1 277 ? -15.547 -12.125 -1.149 1 45.84 277 ILE B CA 1
ATOM 4530 C C . ILE B 1 277 ? -15.961 -12.086 0.322 1 45.84 277 ILE B C 1
ATOM 4532 O O . ILE B 1 277 ? -16.453 -13.078 0.862 1 45.84 277 ILE B O 1
ATOM 4536 N N . ARG B 1 278 ? -15.5 -11.297 1.384 1 40.22 278 ARG B N 1
ATOM 4537 C CA . ARG B 1 278 ? -16.25 -11.148 2.627 1 40.22 278 ARG B CA 1
ATOM 4538 C C . ARG B 1 278 ? -17.359 -10.109 2.479 1 40.22 278 ARG B C 1
ATOM 4540 O O . ARG B 1 278 ? -17.094 -8.953 2.148 1 40.22 278 ARG B O 1
ATOM 4547 N N . VAL B 1 279 ? -18.516 -10.461 2.1 1 33.12 279 VAL B N 1
ATOM 4548 C CA . VAL B 1 279 ? -19.656 -9.586 2.371 1 33.12 279 VAL B CA 1
ATOM 4549 C C . VAL B 1 279 ? -19.906 -9.523 3.875 1 33.12 279 VAL B C 1
ATOM 4551 O O . VAL B 1 279 ? -19.672 -10.5 4.594 1 33.12 279 VAL B O 1
ATOM 4554 N N . SER B 1 280 ? -20.109 -8.375 4.398 1 29.97 280 SER B N 1
ATOM 4555 C CA . SER B 1 280 ? -20.312 -7.98 5.789 1 29.97 280 SER B CA 1
ATOM 4556 C C . SER B 1 280 ? -21.172 -8.992 6.531 1 29.97 280 SER B C 1
ATOM 4558 O O . SER B 1 280 ? -21.391 -8.859 7.734 1 29.97 280 SER B O 1
ATOM 4560 N N . GLU B 1 281 ? -22.203 -9.75 6.012 1 28.38 281 GLU B N 1
ATOM 4561 C CA . GLU B 1 281 ? -23.172 -10.148 7.031 1 28.38 281 GLU B CA 1
ATOM 4562 C C . GLU B 1 281 ? -22.594 -11.234 7.938 1 28.38 281 GLU B C 1
ATOM 4564 O O . GLU B 1 281 ? -22.625 -11.109 9.164 1 28.38 281 GLU B O 1
ATOM 4569 N N . GLU B 1 282 ? -22.938 -12.672 7.656 1 26.19 282 GLU B N 1
ATOM 4570 C CA . GLU B 1 282 ? -22.984 -13.797 8.586 1 26.19 282 GLU B CA 1
ATOM 4571 C C . GLU B 1 282 ? -21.594 -14.383 8.812 1 26.19 282 GLU B C 1
ATOM 4573 O O . GLU B 1 282 ? -20.984 -14.938 7.891 1 26.19 282 GLU B O 1
ATOM 4578 N N . ARG B 1 283 ? -20.766 -13.984 9.742 1 28.92 283 ARG B N 1
ATOM 4579 C CA . ARG B 1 283 ? -19.406 -14.219 10.219 1 28.92 283 ARG B CA 1
ATOM 4580 C C . ARG B 1 283 ? -19.188 -15.688 10.539 1 28.92 283 ARG B C 1
ATOM 4582 O O . ARG B 1 283 ? -18.062 -16.109 10.789 1 28.92 283 ARG B O 1
ATOM 4589 N N . GLN B 1 284 ? -20.094 -16.516 10.906 1 25.3 284 GLN B N 1
ATOM 4590 C CA . GLN B 1 284 ? -19.891 -17.734 11.68 1 25.3 284 GLN B CA 1
ATOM 4591 C C . GLN B 1 284 ? -19.25 -18.828 10.828 1 25.3 284 GLN B C 1
ATOM 4593 O O . GLN B 1 284 ? -18.391 -19.578 11.305 1 25.3 284 GLN B O 1
ATOM 4598 N N . LYS B 1 285 ? -19.781 -19.094 9.711 1 26.42 285 LYS B N 1
ATOM 4599 C CA . LYS B 1 285 ? -19.609 -20.453 9.18 1 26.42 285 LYS B CA 1
ATOM 4600 C C . LYS B 1 285 ? -18.266 -20.594 8.492 1 26.42 285 LYS B C 1
ATOM 4602 O O . LYS B 1 285 ? -17.953 -21.672 7.953 1 26.42 285 LYS B O 1
ATOM 4607 N N . VAL B 1 286 ? -17.578 -19.547 8.32 1 28.81 286 VAL B N 1
ATOM 4608 C CA . VAL B 1 286 ? -16.516 -19.703 7.332 1 28.81 286 VAL B CA 1
ATOM 4609 C C . VAL B 1 286 ? -15.344 -20.469 7.941 1 28.81 286 VAL B C 1
ATOM 4611 O O . VAL B 1 286 ? -14.406 -20.844 7.234 1 28.81 286 VAL B O 1
ATOM 4614 N N . GLU B 1 287 ? -15.273 -20.562 9.227 1 28.67 287 GLU B N 1
ATOM 4615 C CA . GLU B 1 287 ? -14.133 -21.297 9.781 1 28.67 287 GLU B CA 1
ATOM 4616 C C . GLU B 1 287 ? -14.117 -22.734 9.297 1 28.67 287 GLU B C 1
ATOM 4618 O O . GLU B 1 287 ? -13.047 -23.344 9.203 1 28.67 287 GLU B O 1
ATOM 4623 N N . ARG B 1 288 ? -15.289 -23.234 9.078 1 25.69 288 ARG B N 1
ATOM 4624 C CA . ARG B 1 288 ? -15.336 -24.688 8.93 1 25.69 288 ARG B CA 1
ATOM 4625 C C . ARG B 1 288 ? -14.75 -25.125 7.59 1 25.69 288 ARG B C 1
ATOM 4627 O O . ARG B 1 288 ? -14.562 -26.312 7.348 1 25.69 288 ARG B O 1
ATOM 4634 N N . LEU B 1 289 ? -14.82 -24.203 6.727 1 29.44 289 LEU B N 1
ATOM 4635 C CA . LEU B 1 289 ? -14.555 -24.844 5.441 1 29.44 289 LEU B CA 1
ATOM 4636 C C . LEU B 1 289 ? -13.07 -25.172 5.293 1 29.44 289 LEU B C 1
ATOM 4638 O O . LEU B 1 289 ? -12.625 -25.578 4.219 1 29.44 289 LEU B O 1
ATOM 4642 N N . TRP B 1 290 ? -12.289 -24.891 6.363 1 28.03 290 TRP B N 1
ATOM 4643 C CA . TRP B 1 290 ? -10.859 -25.156 6.238 1 28.03 290 TRP B CA 1
ATOM 4644 C C . TRP B 1 290 ? -10.609 -26.641 6.008 1 28.03 290 TRP B C 1
ATOM 4646 O O . TRP B 1 290 ? -9.461 -27.062 5.852 1 28.03 290 TRP B O 1
ATOM 4656 N N . LYS B 1 291 ? -11.383 -27.453 6.535 1 26.19 291 LYS B N 1
ATOM 4657 C CA . LYS B 1 291 ? -10.836 -28.766 6.84 1 26.19 291 LYS B CA 1
ATOM 4658 C C . LYS B 1 291 ? -10.586 -29.562 5.562 1 26.19 291 LYS B C 1
ATOM 4660 O O . LYS B 1 291 ? -9.984 -30.641 5.602 1 26.19 291 LYS B O 1
ATOM 4665 N N . ASN B 1 292 ? -11.531 -29.359 4.578 1 26.36 292 ASN B N 1
ATOM 4666 C CA . ASN B 1 292 ? -11.242 -30.594 3.846 1 26.36 292 ASN B CA 1
ATOM 4667 C C . ASN B 1 292 ? -9.906 -30.5 3.115 1 26.36 292 ASN B C 1
ATOM 4669 O O . ASN B 1 292 ? -9.203 -29.5 3.209 1 26.36 292 ASN B O 1
ATOM 4673 N N . ASP B 1 293 ? -9.93 -31.047 1.775 1 24.89 293 ASP B N 1
ATOM 4674 C CA . ASP B 1 293 ? -8.836 -31.516 0.928 1 24.89 293 ASP B CA 1
ATOM 4675 C C . ASP B 1 293 ? -8.109 -30.328 0.283 1 24.89 293 ASP B C 1
ATOM 4677 O O . ASP B 1 293 ? -8.742 -29.406 -0.209 1 24.89 293 ASP B O 1
ATOM 4681 N N . GLY B 1 294 ? -6.746 -30.156 0.002 1 27.27 294 GLY B N 1
ATOM 4682 C CA . GLY B 1 294 ? -5.559 -29.484 -0.504 1 27.27 294 GLY B CA 1
ATOM 4683 C C . GLY B 1 294 ? -5.766 -28 -0.761 1 27.27 294 GLY B C 1
ATOM 4684 O O . GLY B 1 294 ? -4.828 -27.297 -1.132 1 27.27 294 GLY B O 1
ATOM 4685 N N . MET B 1 295 ? -6.883 -27.578 -1.254 1 26.14 295 MET B N 1
ATOM 4686 C CA . MET B 1 295 ? -6.949 -26.188 -1.712 1 26.14 295 MET B CA 1
ATOM 4687 C C . MET B 1 295 ? -7.402 -25.266 -0.586 1 26.14 295 MET B C 1
ATOM 4689 O O . MET B 1 295 ? -8.391 -25.547 0.094 1 26.14 295 MET B O 1
ATOM 4693 N N . ILE B 1 296 ? -6.434 -24.688 0.158 1 30.19 296 ILE B N 1
ATOM 4694 C CA . ILE B 1 296 ? -6.711 -23.844 1.312 1 30.19 296 ILE B CA 1
ATOM 4695 C C . ILE B 1 296 ? -7.328 -22.516 0.85 1 30.19 296 ILE B C 1
ATOM 4697 O O . ILE B 1 296 ? -6.746 -21.812 0.031 1 30.19 296 ILE B O 1
ATOM 4701 N N . LEU B 1 297 ? -8.641 -22.5 0.727 1 30.92 297 LEU B N 1
ATOM 4702 C CA . LEU B 1 297 ? -9.367 -21.234 0.607 1 30.92 297 LEU B CA 1
ATOM 4703 C C . LEU B 1 297 ? -9.414 -20.5 1.945 1 30.92 297 LEU B C 1
ATOM 4705 O O . LEU B 1 297 ? -9.766 -21.094 2.969 1 30.92 297 LEU B O 1
ATOM 4709 N N . VAL B 1 298 ? -8.453 -19.641 2.225 1 30.06 298 VAL B N 1
ATOM 4710 C CA . VAL B 1 298 ? -8.406 -18.938 3.506 1 30.06 298 VAL B CA 1
ATOM 4711 C C . VAL B 1 298 ? -9.492 -17.875 3.549 1 30.06 298 VAL B C 1
ATOM 4713 O O . VAL B 1 298 ? -9.578 -17.031 2.656 1 30.06 298 VAL B O 1
ATOM 4716 N N . SER B 1 299 ? -10.609 -18.109 4.113 1 28.17 299 SER B N 1
ATOM 4717 C CA . SER B 1 299 ? -11.688 -17.156 4.387 1 28.17 299 SER B CA 1
ATOM 4718 C C . SER B 1 299 ? -11.289 -16.172 5.469 1 28.17 299 SER B C 1
ATOM 4720 O O . SER B 1 299 ? -10.664 -16.531 6.465 1 28.17 299 SER B O 1
ATOM 4722 N N . SER B 1 300 ? -10.867 -14.953 5.137 1 27.19 300 SER B N 1
ATOM 4723 C CA . SER B 1 300 ? -10.57 -13.891 6.094 1 27.19 300 SER B CA 1
ATOM 4724 C C . SER B 1 300 ? -11.781 -13.586 6.973 1 27.19 300 SER B C 1
ATOM 4726 O O . SER B 1 300 ? -12.883 -13.359 6.465 1 27.19 300 SER B O 1
ATOM 4728 N N . THR B 1 301 ? -11.844 -14.156 8.203 1 28.33 301 THR B N 1
ATOM 4729 C CA . THR B 1 301 ? -12.867 -14.031 9.242 1 28.33 301 THR B CA 1
ATOM 4730 C C . THR B 1 301 ? -12.797 -12.664 9.906 1 28.33 301 THR B C 1
ATOM 4732 O O . THR B 1 301 ? -13.492 -12.414 10.891 1 28.33 301 THR B O 1
ATOM 4735 N N . GLY B 1 302 ? -12.523 -11.625 9.445 1 27 302 GLY B N 1
ATOM 4736 C CA . GLY B 1 302 ? -12.539 -10.547 10.414 1 27 302 GLY B CA 1
ATOM 4737 C C . GLY B 1 302 ? -13.938 -10.195 10.898 1 27 302 GLY B C 1
ATOM 4738 O O . GLY B 1 302 ? -14.617 -9.375 10.289 1 27 302 GLY B O 1
ATOM 4739 N N . GLY B 1 303 ? -14.828 -11.133 11.375 1 26.28 303 GLY B N 1
ATOM 4740 C CA . GLY B 1 303 ? -16.156 -10.766 11.82 1 26.28 303 GLY B CA 1
ATOM 4741 C C . GLY B 1 303 ? -16.156 -9.891 13.062 1 26.28 303 GLY B C 1
ATOM 4742 O O . GLY B 1 303 ? -15.18 -9.875 13.812 1 26.28 303 GLY B O 1
ATOM 4743 N N . ARG B 1 304 ? -16.859 -8.68 13.07 1 21.11 304 ARG B N 1
ATOM 4744 C CA . ARG B 1 304 ? -17.25 -8.047 14.32 1 21.11 304 ARG B CA 1
ATOM 4745 C C . ARG B 1 304 ? -17.953 -9.047 15.234 1 21.11 304 ARG B C 1
ATOM 4747 O O . ARG B 1 304 ? -18.734 -9.883 14.773 1 21.11 304 ARG B O 1
ATOM 4754 N N . PRO B 1 305 ? -17.484 -9.25 16.484 1 22.17 305 PRO B N 1
ATOM 4755 C CA . PRO B 1 305 ? -18.422 -9.812 17.469 1 22.17 305 PRO B CA 1
ATOM 4756 C C . PRO B 1 305 ? -19.75 -9.078 17.5 1 22.17 305 PRO B C 1
ATOM 4758 O O . PRO B 1 305 ? -19.812 -7.867 17.266 1 22.17 305 PRO B O 1
ATOM 4761 N N . GLY B 1 306 ? -20.969 -9.594 17.047 1 17.66 306 GLY B N 1
ATOM 4762 C CA . GLY B 1 306 ? -22.016 -9.203 17.984 1 17.66 306 GLY B CA 1
ATOM 4763 C C . GLY B 1 306 ? -21.703 -9.586 19.422 1 17.66 306 GLY B C 1
ATOM 4764 O O . GLY B 1 306 ? -20.953 -10.531 19.656 1 17.66 306 GLY B O 1
#

Organism: Mus spicilegus (NCBI:txid10103)

InterPro domains:
  IPR000845 Nucleoside phosphorylase domain [PF01048] (60-270)
  IPR010059 Uridine phosphorylase, eukaryotic [TIGR01719] (29-272)
  IPR010059 Uridine phosphorylase, eukaryotic [cd17763] (37-272)
  IPR018016 Nucleoside phosphorylase, conserved site [PS01232] (113-128)
  IPR035994 Nucleoside phosphorylase superfamily [G3DSA:3.40.50.1580] (10-288)
  IPR035994 Nucleoside phosphorylase superfamily [SSF53167] (41-272)

Secondary structure (DSSP, 8-state):
-----------------------B---B-TTSTT-S--EETTTTEETTTS-HHHHHTT--EEEEES-HHHHHHHHHHHHHHTT-SS-STT---TTTT-SS--EEEETTEEEEE--SSHHHHHHHHHHHHHHHHHTT-BS-EEEEEEEEEESSS-TT-EEEEEEEE-TTS-SEEEEEETTEEEEEE-B--HHHHHHHHHHHTTSTT--EEEEEEEE-S-SSGGGT-S-SSB--S-HHHHHHHHHHHHHTTEEEEESSHHHHHHHHHHHT-EEEEEEEE--SS--SGGGGGGGSSS------------/-----------------------B---B-TTSTT-S--EETTTTEETTTS-HHHHHTT--EEEEES-HHHHHHHHHHHHHHTT-SS-STT---TTTT-SS--EEEETTEEEEE--SSHHHHHHHHHHHHHHHHHTT-BS-EEEEEEEEEESSS-TT-EEEEEEEE-TTS-SEEEEEETTEEEEEE-B--HHHHHHHHHHHTTSTT--EEEEEEEE-S-SSGGGT-S-SSB--S-HHHHHHHHHHHHHTTEEEEESSHHHHHHHHHHHT-EEEEEEEE--SS--SGGGGGGGSSS------------

Radius of gyration: 27.49 Å; Cα contacts (8 Å, |Δi|>4): 1347; chains: 2; bounding box: 55×156×78 Å

Nearest PDB structures (foldseek):
  2xrf-assembly2_B  TM=9.976E-01  e=3.169E-49  Homo sapiens
  3p0f-assembly1_A  TM=9.651E-01  e=8.811E-47  Homo sapiens
  3kvy-assembly1_A  TM=9.761E-01  e=4.176E-42  Bos taurus
  3kvr-assembly1_A  TM=9.895E-01  e=2.094E-40  Bos taurus
  3eue-assembly1_A  TM=9.363E-01  e=1.576E-39  Homo sapiens

pLDDT: mean 82.88, std 24.3, range [17.52, 98.69]

Solvent-accessible surface area (backbone atoms only — not comparable to full-atom values): 32677 Å² total; per-residue (Å²): 135,80,75,74,72,73,78,76,75,72,73,76,70,73,78,76,74,68,73,72,72,80,44,52,44,48,68,52,27,87,53,53,82,75,46,92,62,56,71,29,74,62,50,51,46,31,66,78,82,39,62,45,41,82,75,44,30,70,35,35,36,36,40,33,26,41,42,44,64,59,27,49,52,47,34,33,50,48,23,59,75,66,65,46,91,72,87,39,79,78,69,61,53,66,11,63,85,37,74,72,37,37,32,31,74,42,85,37,34,38,22,28,21,30,46,46,25,46,34,24,37,49,54,46,47,30,43,48,53,41,49,39,36,70,12,62,18,44,61,42,38,38,36,38,44,39,69,27,48,62,44,95,55,62,65,58,28,34,38,35,33,48,34,18,16,26,74,78,69,40,61,38,31,76,44,58,40,79,72,36,80,45,77,38,56,7,60,41,39,57,66,56,38,49,52,51,52,59,52,41,71,73,36,71,96,44,55,66,47,77,32,26,30,30,24,32,68,34,81,30,44,36,64,56,36,63,78,35,30,47,38,92,73,52,73,65,57,38,52,52,45,53,49,51,40,43,74,71,44,30,37,29,40,40,34,46,49,21,59,50,23,26,51,23,60,70,25,59,37,48,33,39,39,39,35,29,22,68,48,86,76,87,68,72,71,66,70,65,58,62,66,57,77,91,69,81,74,77,70,82,73,80,60,76,79,129,134,74,80,69,77,79,76,77,86,69,68,71,68,74,77,75,72,66,74,71,72,79,45,52,45,48,67,53,28,86,53,54,80,75,46,92,62,55,70,30,75,60,50,52,47,29,64,78,81,38,64,44,41,81,75,44,30,69,34,36,37,37,41,33,25,40,41,45,64,57,27,49,51,47,34,34,50,47,24,59,75,66,65,46,90,72,87,41,79,75,70,60,53,67,11,63,84,38,75,72,39,39,30,32,74,43,86,38,32,36,22,28,22,31,48,48,26,47,34,25,36,48,53,47,46,30,45,48,52,42,49,38,35,71,12,62,19,43,60,43,36,38,37,39,44,38,68,27,48,63,43,95,55,63,66,59,29,34,39,34,34,48,33,17,16,27,74,77,70,40,62,37,30,78,44,58,40,77,74,35,81,44,78,37,58,7,59,40,40,57,66,57,37,50,52,50,52,60,51,41,72,71,39,72,94,45,56,67,46,76,32,27,30,30,24,33,69,33,80,30,44,37,64,56,37,64,79,35,30,49,40,93,72,52,73,65,57,39,51,52,46,53,50,52,38,42,75,71,44,29,35,30,39,38,34,44,50,20,59,52,23,26,50,23,59,70,25,59,38,47,31,38,41,39,37,28,22,64,48,87,76,86,59,73,70,59,69,64,58,57,68,63,72,93,64,84,69,74,64,80,62,88,51,76,80,128

Foldseek 3Di:
DPPPPDPPPPPPPPPCPVPVPWAWFFDDDPCVVVDPKDALPQQRDIPVVDPLLVVQQLAAEEEEEADQVLLLVVQLLVLVQVVHPDNSPDFDFSSVVHDLKTWGDRGNYIGIHQHAFAVSNLSVLVSVSVSRNSNRHTNHAYEYEYEWAWFPDDAFEKEKEQAEAELVLHQWDWDQDPNDIDIFGQGADVVVSVVLVVVCVPQPPHHYDYWYEYAYRDDDVSQLHDPDPDDDDDPVVSVVSSVVCVVSGHTTYGGHRNSVRRSCVVRVHRYIYMHGYHDQDDLPDPVPSQDDDDNRNRDPRPHDDD/DPPDDPPDPCVVPPPCPVPVPWAWFFDDDPCVVVDPKDALPQQRDIPVVDPLLVVQQLAAEEEEEADQVLLLVVQLLVLVVVVHPDNSPDFDFSSVVHDLKTWGDRGNYIGIHQHAFAVSNLSVLVSVSVSRNSNRHTNHAYEYEYEWAWFPDDAQEKEKEQAEAELVLHQWDWDQDPNDIDIFGQGADPVVSVVLVVVCVVQPPHHYDYWYEYAYRDDDVSQLHDPDPDDDDDPVVSVVSSVVCVVSGHTTYGGHRNSVRRSCVVGVHRYIYMHGYHDQDDLPDPVPRQDDDDNRNRDPRPHDDD